Protein AF-A0A6G8G117-F1 (afdb_monomer_lite)

Secondary structure (DSSP, 8-state):
---SSSS--HHHHHHHHHHTS---PPPPSS-SSGGGSPPPPPP-EETTEETTHHHHHHHHHTSSS---TTHHHHHHHHTT--EEEESHHHHHHH--TTSB-SEEE---TTTHHHHHTTSSEEEE-------TTTSPTT----S-HHHHHHHHHHHHHHHHHHSPTTPPEEEE--S-SSSS-----EEEEBTTB-SEEEEETTT-SBT---HHHHHHHHHHHTTPPPPTT--S--EEEEE-S---HHHHHHHHHHHHHHHHHHHHHHHHHHHHHHHHHHHHHHHHHHHHHHHTT-S--HHHHHHHHHHHHHHHHHHHHHHHHHHHHTTS-GGGSTTHHHHHHHHHHHHHHHHHHHHHHSGGGGSTTHHHHHHHHHHHHHHHHHHHHTSTTTBT-TTSB-GGGTS-SSS--HHHHHHHHHHHHHHHHHHHHHHHHTT-HHHHHHHHHHHHHHHHHHHH-TTTTS-HHHHHHSS-TT-TTSS------

Sequence (485 aa):
MRSVYANTCPVDGWLGLSSGGRAAPDRQGPQANPADRPCPPSPTVVDGRISQWDQYVRATRAQKFDTRLGLLAQAVEDEGMCVRTIGPLATAGGALPDGRVGQYSAFSSPDLLVDLNTCPVTLVDVGTVRDPGDVAEGESTDGSRDEQVRTVDQRIGQVVEAGPNGADFIVASLSDAGVSERLRMVLARGPHFGPGTLYSDSTRQSGLAQSADLTATVLEGVGVTVPSAVGGSPLTGEPAPDNSERRARDRLQLLRDLDEASHDVHGLVEPFFQVFAYGQLVVYLLVLLAWKGRIGSEETRTTVLSRVRTLSVAAAAVPVSTFLANLVPWWRFPVEMVAVVATVLAFVAVIAGVALRGPWRKWPLGPMAVVSAVTVVVLAADVMTGSRLQLSSLMGLQPVVAGRFYGMGNPTFALFGTATLLLAIAVSSGLVLGGRIRAAAIAVGVIGGAALVVDGAPFWGRTPVALRRSCPPSCTSCWPSSASG

Foldseek 3Di:
DDAQALFFALLQLLQCLQFLHHFDFQADDPDPGSLLGAHDDFFDDDPQFTPCLVRRQVRRVVDPQPTQGRPLQVLQVVVVFGEEEEARSSLSNNAHSRRGHDHYDYDDLVCLLVRQPPTLHYHYPLDDAAAPVAAHPPYDDDDHNVVRVVSSVVSLVSNVVSHDAQDKDWDWDRGDNHSQFWDIDIDIDGPQDDAAFKDWPLLLDTNDFDSSLSSQQSCVSVPRDDDPSNSTHHIHGDHDPDPDPVVVVVSVVVNVLLGLLLRVLPVVLVVVVVCLVVVVVVLVVQVVCLVVVVDDDPVVSVVSVVVSVLVVLLSLLLVLQLLVLLVDSLSPDPCSVCSSVVSSSVSSCVLSVCLCVPPLVVPPLSSLLSSLVSLLCSLLVCQQQQVSSLDSGSQHDRVSVVPGNFAGDPSSLVSNVVSLVSNLVSQLVVCVVVVNNVVSVVSNCVSVVVSCCSRVPPLTNRHPVSNVVPDDPPDPDPDDDDDDD

Structure (mmCIF, N/CA/C/O backbone):
data_AF-A0A6G8G117-F1
#
_entry.id   AF-A0A6G8G117-F1
#
loop_
_atom_site.group_PDB
_atom_site.id
_atom_site.type_symbol
_atom_site.label_atom_id
_atom_site.label_alt_id
_atom_site.label_comp_id
_atom_site.label_asym_id
_atom_site.label_entity_id
_atom_site.label_seq_id
_atom_site.pdbx_PDB_ins_code
_atom_site.Cartn_x
_atom_site.Cartn_y
_atom_site.Cartn_z
_atom_site.occupancy
_atom_site.B_iso_or_equiv
_atom_site.auth_seq_id
_atom_site.auth_comp_id
_atom_site.auth_asym_id
_atom_site.auth_atom_id
_atom_site.pdbx_PDB_model_num
ATOM 1 N N . MET A 1 1 ? 5.038 1.971 -1.902 1.00 69.69 1 MET A N 1
ATOM 2 C CA . MET A 1 1 ? 5.749 0.678 -1.887 1.00 69.69 1 MET A CA 1
ATOM 3 C C . MET A 1 1 ? 6.768 0.759 -0.783 1.00 69.69 1 MET A C 1
ATOM 5 O O . MET A 1 1 ? 7.531 1.710 -0.790 1.00 69.69 1 MET A O 1
ATOM 9 N N . ARG A 1 2 ? 6.727 -0.164 0.179 1.00 78.19 2 ARG A N 1
ATOM 10 C CA . ARG A 1 2 ? 7.673 -0.186 1.295 1.00 78.19 2 ARG A CA 1
ATOM 11 C C . ARG A 1 2 ? 8.547 -1.426 1.191 1.00 78.19 2 ARG A C 1
ATOM 13 O O . ARG A 1 2 ? 8.018 -2.524 1.025 1.00 78.19 2 ARG A O 1
ATOM 20 N N . SER A 1 3 ? 9.857 -1.238 1.317 1.00 84.75 3 SER A N 1
ATOM 21 C CA . SER A 1 3 ? 10.812 -2.340 1.426 1.00 84.75 3 SER A CA 1
ATOM 22 C C . SER A 1 3 ? 11.112 -2.669 2.902 1.00 84.75 3 SER A C 1
ATOM 24 O O . SER A 1 3 ? 10.196 -2.888 3.701 1.00 84.75 3 SER A O 1
ATOM 26 N N . VAL A 1 4 ? 12.385 -2.757 3.278 1.00 88.06 4 VAL A N 1
ATOM 27 C CA . VAL A 1 4 ? 12.854 -3.200 4.598 1.00 88.06 4 VAL A CA 1
ATOM 28 C C . VAL A 1 4 ? 12.791 -2.073 5.628 1.00 88.06 4 VAL A C 1
ATOM 30 O O . VAL A 1 4 ? 12.282 -2.271 6.734 1.00 88.06 4 VAL A O 1
ATOM 33 N N . TYR A 1 5 ? 13.293 -0.895 5.264 1.00 88.94 5 TYR A N 1
ATOM 34 C CA . TYR A 1 5 ? 13.377 0.271 6.144 1.00 88.94 5 TYR A CA 1
ATOM 35 C C . TYR A 1 5 ? 12.066 1.083 6.146 1.00 88.94 5 TYR A C 1
ATOM 37 O O . TYR A 1 5 ? 11.070 0.669 5.544 1.00 88.94 5 TYR A O 1
ATOM 45 N N . ALA A 1 6 ? 12.017 2.178 6.917 1.00 85.00 6 ALA A N 1
ATOM 46 C CA . ALA A 1 6 ? 10.831 3.039 7.004 1.00 85.00 6 ALA A CA 1
ATOM 47 C C . ALA A 1 6 ? 10.558 3.755 5.671 1.00 85.00 6 ALA A C 1
ATOM 49 O O . ALA A 1 6 ? 9.447 3.664 5.156 1.00 85.00 6 ALA A O 1
ATOM 50 N N . ASN A 1 7 ? 11.604 4.332 5.078 1.00 90.56 7 ASN A N 1
ATOM 51 C CA . ASN A 1 7 ? 11.652 4.790 3.693 1.00 90.56 7 ASN A CA 1
ATOM 52 C C . ASN A 1 7 ? 12.338 3.748 2.791 1.00 90.56 7 ASN A C 1
ATOM 54 O O . ASN A 1 7 ? 13.086 2.878 3.241 1.00 90.56 7 ASN A O 1
ATOM 58 N N . THR A 1 8 ? 12.125 3.862 1.490 1.00 93.38 8 THR A N 1
ATOM 59 C CA . THR A 1 8 ? 12.573 2.939 0.449 1.00 93.38 8 THR A CA 1
ATOM 60 C C . THR A 1 8 ? 13.489 3.681 -0.510 1.00 93.38 8 THR A C 1
ATOM 62 O O . THR A 1 8 ? 13.063 4.616 -1.185 1.00 93.38 8 THR A O 1
ATOM 65 N N . CYS A 1 9 ? 14.747 3.259 -0.603 1.00 94.69 9 CYS A N 1
ATOM 66 C CA . CYS A 1 9 ? 15.670 3.802 -1.594 1.00 94.69 9 CYS A CA 1
ATOM 67 C C . CYS A 1 9 ? 15.426 3.186 -2.981 1.00 94.69 9 CYS A C 1
ATOM 69 O O . CYS A 1 9 ? 14.821 2.114 -3.072 1.00 94.69 9 CYS A O 1
ATOM 71 N N . PRO A 1 10 ? 15.915 3.816 -4.067 1.00 95.31 10 PRO A N 1
ATOM 72 C CA . PRO A 1 10 ? 15.780 3.284 -5.424 1.00 95.31 10 PRO A CA 1
ATOM 73 C C . PRO A 1 10 ? 16.188 1.813 -5.550 1.00 95.31 10 PRO A C 1
ATOM 75 O O . PRO A 1 10 ? 15.392 0.993 -6.002 1.00 95.31 10 PRO A O 1
ATOM 78 N N . VAL A 1 11 ? 17.385 1.453 -5.078 1.00 96.31 11 VAL A N 1
ATOM 79 C CA . VAL A 1 11 ? 17.892 0.071 -5.145 1.00 96.31 11 VAL A CA 1
ATOM 80 C C . VAL A 1 11 ? 17.001 -0.901 -4.362 1.00 96.31 11 VAL A C 1
ATOM 82 O O . VAL A 1 11 ? 16.713 -1.986 -4.858 1.00 96.31 11 VAL A O 1
ATOM 85 N N . ASP A 1 12 ? 16.506 -0.514 -3.183 1.00 95.44 12 ASP A N 1
ATOM 86 C CA . ASP A 1 12 ? 15.610 -1.339 -2.359 1.00 95.44 12 ASP A CA 1
ATOM 87 C C . ASP A 1 12 ? 14.336 -1.725 -3.125 1.00 95.44 12 ASP A C 1
ATOM 89 O O . ASP A 1 12 ? 13.889 -2.871 -3.074 1.00 95.44 12 ASP A O 1
ATOM 93 N N . GLY A 1 13 ? 13.749 -0.767 -3.850 1.00 95.19 13 GLY A N 1
ATOM 94 C CA . GLY A 1 13 ? 12.547 -0.988 -4.649 1.00 95.19 13 GLY A CA 1
ATOM 95 C C . GLY A 1 13 ? 12.767 -1.997 -5.777 1.00 95.19 13 GLY A C 1
ATOM 96 O O . GLY A 1 13 ? 11.971 -2.921 -5.952 1.00 95.19 13 GLY A O 1
ATOM 97 N N . TRP A 1 14 ? 13.883 -1.866 -6.499 1.00 97.44 14 TRP A N 1
ATOM 98 C CA . TRP A 1 14 ? 14.252 -2.770 -7.591 1.00 97.44 14 TRP A CA 1
ATOM 99 C C . TRP A 1 14 ? 14.652 -4.169 -7.107 1.00 97.44 14 TRP A C 1
ATOM 101 O O . TRP A 1 14 ? 14.248 -5.158 -7.715 1.00 97.44 14 TRP A O 1
ATOM 111 N N . LEU A 1 15 ? 15.358 -4.287 -5.978 1.00 96.88 15 LEU A N 1
ATOM 112 C CA . LEU A 1 15 ? 15.626 -5.588 -5.349 1.00 96.88 15 LEU A CA 1
ATOM 113 C C . LEU A 1 15 ? 14.340 -6.250 -4.838 1.00 96.88 15 LEU A C 1
ATOM 115 O O . LEU A 1 15 ? 14.198 -7.474 -4.906 1.00 96.88 15 LEU A O 1
ATOM 119 N N . GLY A 1 16 ? 13.379 -5.456 -4.358 1.00 95.25 16 GLY A N 1
ATOM 120 C CA . GLY A 1 16 ? 12.051 -5.950 -4.008 1.00 95.25 16 GLY A CA 1
ATOM 121 C C . GLY A 1 16 ? 11.314 -6.538 -5.216 1.00 95.25 16 GLY A C 1
ATOM 122 O O . GLY A 1 16 ? 10.789 -7.647 -5.133 1.00 95.25 16 GLY A O 1
ATOM 123 N N . LEU A 1 17 ? 11.354 -5.848 -6.362 1.00 96.31 17 LEU A N 1
ATOM 124 C CA . LEU A 1 17 ? 10.803 -6.349 -7.628 1.00 96.31 17 LEU A CA 1
ATOM 125 C C . LEU A 1 17 ? 11.509 -7.631 -8.104 1.00 96.31 17 LEU A C 1
ATOM 127 O O . LEU A 1 17 ? 10.844 -8.589 -8.494 1.00 96.31 17 LEU A O 1
ATOM 131 N N . SER A 1 18 ? 12.841 -7.668 -8.028 1.00 96.88 18 SER A N 1
ATOM 132 C CA . SER A 1 18 ? 13.663 -8.829 -8.401 1.00 96.88 18 SER A CA 1
ATOM 133 C C . SER A 1 18 ? 13.308 -10.086 -7.614 1.00 96.88 18 SER A C 1
ATOM 135 O O . SER A 1 18 ? 13.370 -11.202 -8.127 1.00 96.88 18 SER A O 1
ATOM 137 N N . SER A 1 19 ? 12.948 -9.908 -6.347 1.00 95.69 19 SER A N 1
ATOM 138 C CA . SER A 1 19 ? 12.760 -11.011 -5.414 1.00 95.69 19 SER A CA 1
ATOM 139 C C . SER A 1 19 ? 11.309 -11.395 -5.147 1.00 95.69 19 SER A C 1
ATOM 141 O O . SER A 1 19 ? 11.064 -12.454 -4.573 1.00 95.69 19 SER A O 1
ATOM 143 N N . GLY A 1 20 ? 10.344 -10.551 -5.525 1.00 93.50 20 GLY A N 1
ATOM 144 C CA . GLY A 1 20 ? 8.939 -10.745 -5.157 1.00 93.50 20 GLY A CA 1
ATOM 145 C C . GLY A 1 20 ? 8.680 -10.603 -3.656 1.00 93.50 20 GLY A C 1
ATOM 146 O O . GLY A 1 20 ? 7.710 -11.157 -3.140 1.00 93.50 20 GLY A O 1
ATOM 147 N N . GLY A 1 21 ? 9.546 -9.878 -2.945 1.00 92.19 21 GLY A N 1
ATOM 148 C CA . GLY A 1 21 ? 9.502 -9.718 -1.495 1.00 92.19 21 GLY A CA 1
ATOM 149 C C . GLY A 1 21 ? 10.123 -8.401 -1.038 1.00 92.19 21 GLY A C 1
ATOM 150 O O . GLY A 1 21 ? 10.349 -7.482 -1.824 1.00 92.19 21 GLY A O 1
ATOM 151 N N . ARG A 1 22 ? 10.387 -8.280 0.266 1.00 92.62 22 ARG A N 1
ATOM 152 C CA . ARG A 1 22 ? 11.139 -7.140 0.809 1.00 92.62 22 ARG A CA 1
ATOM 153 C C . ARG A 1 22 ? 12.623 -7.458 0.749 1.00 92.62 22 ARG A C 1
ATOM 155 O O . ARG A 1 22 ? 13.043 -8.479 1.293 1.00 92.62 22 ARG A O 1
ATOM 162 N N . ALA A 1 23 ? 13.384 -6.573 0.120 1.00 93.81 23 ALA A N 1
ATOM 163 C CA . ALA A 1 23 ? 14.830 -6.662 0.033 1.00 93.81 23 ALA A CA 1
ATOM 164 C C . ALA A 1 23 ? 15.441 -5.262 -0.012 1.00 93.81 23 ALA A C 1
ATOM 166 O O . ALA A 1 23 ? 14.928 -4.357 -0.670 1.00 93.81 23 ALA A O 1
ATOM 167 N N . ALA A 1 24 ? 16.551 -5.088 0.688 1.00 93.75 24 ALA A N 1
ATOM 168 C CA . ALA A 1 24 ? 17.329 -3.859 0.668 1.00 93.75 24 ALA A CA 1
ATOM 169 C C . ALA A 1 24 ? 18.810 -4.197 0.873 1.00 93.75 24 ALA A C 1
ATOM 171 O O . ALA A 1 24 ? 19.118 -5.172 1.566 1.00 93.75 24 ALA A O 1
ATOM 172 N N . PRO A 1 25 ? 19.736 -3.422 0.299 1.00 93.69 25 PRO A N 1
ATOM 173 C CA . PRO A 1 25 ? 21.133 -3.477 0.685 1.00 93.69 25 PRO A CA 1
ATOM 174 C C . PRO A 1 25 ? 21.341 -2.783 2.042 1.00 93.69 25 PRO A C 1
ATOM 176 O O . PRO A 1 25 ? 20.498 -2.012 2.504 1.00 93.69 25 PRO A O 1
ATOM 179 N N . ASP A 1 26 ? 22.501 -3.002 2.657 1.00 91.44 26 ASP A N 1
ATOM 180 C CA . ASP A 1 26 ? 22.889 -2.241 3.844 1.00 91.44 26 ASP A CA 1
ATOM 181 C C . ASP A 1 26 ? 23.171 -0.779 3.482 1.00 91.44 26 ASP A C 1
ATOM 183 O O . ASP A 1 26 ? 23.997 -0.486 2.610 1.00 91.44 26 ASP A O 1
ATOM 187 N N . ARG A 1 27 ? 22.523 0.146 4.197 1.00 91.19 27 ARG A N 1
ATOM 188 C CA . ARG A 1 27 ? 22.772 1.587 4.065 1.00 91.19 27 ARG A CA 1
ATOM 189 C C . ARG A 1 27 ? 23.921 2.022 4.966 1.00 91.19 27 ARG A C 1
ATOM 191 O O . ARG A 1 27 ? 23.867 1.845 6.190 1.00 91.19 27 ARG A O 1
ATOM 198 N N . GLN A 1 28 ? 24.954 2.600 4.360 1.00 88.81 28 GLN A N 1
ATOM 199 C CA . GLN A 1 28 ? 26.117 3.132 5.068 1.00 88.81 28 GLN A CA 1
ATOM 200 C C . GLN A 1 28 ? 25.863 4.571 5.521 1.00 88.81 28 GLN A C 1
ATOM 202 O O . GLN A 1 28 ? 25.231 5.344 4.812 1.00 88.81 28 GLN A O 1
ATOM 207 N N . GLY A 1 29 ? 26.349 4.926 6.708 1.00 86.94 29 GLY A N 1
ATOM 208 C CA . GLY A 1 29 ? 26.192 6.268 7.265 1.00 86.94 29 GLY A CA 1
ATOM 209 C C . GLY A 1 29 ? 26.316 6.278 8.790 1.00 86.94 29 GLY A C 1
ATOM 210 O O . GLY A 1 29 ? 26.150 5.229 9.422 1.00 86.94 29 GLY A O 1
ATOM 211 N N . PRO A 1 30 ? 26.630 7.438 9.391 1.00 87.25 30 PRO A N 1
ATOM 212 C CA . PRO A 1 30 ? 26.825 7.571 10.835 1.00 87.25 30 PRO A CA 1
ATOM 213 C C . PRO A 1 30 ? 25.517 7.538 11.640 1.00 87.25 30 PRO A C 1
ATOM 215 O O . PRO A 1 30 ? 25.551 7.312 12.849 1.00 87.25 30 PRO A O 1
ATOM 218 N N . GLN A 1 31 ? 24.366 7.765 11.002 1.00 89.06 31 GLN A N 1
ATOM 219 C CA . GLN A 1 31 ? 23.073 7.850 11.678 1.00 89.06 31 GLN A CA 1
ATOM 220 C C . GLN A 1 31 ? 22.691 6.501 12.300 1.00 89.06 31 GLN A C 1
ATOM 222 O O . GLN A 1 31 ? 22.886 5.440 11.702 1.00 89.06 31 GLN A O 1
ATOM 227 N N . ALA A 1 32 ? 22.118 6.522 13.506 1.00 89.06 32 ALA A N 1
ATOM 228 C CA . ALA A 1 32 ? 21.720 5.300 14.208 1.00 89.06 32 ALA A CA 1
ATOM 229 C C . ALA A 1 32 ? 20.600 4.551 13.467 1.00 89.06 32 ALA A C 1
ATOM 231 O O . ALA A 1 32 ? 20.651 3.327 13.336 1.00 89.06 32 ALA A O 1
ATOM 232 N N . ASN A 1 33 ? 19.622 5.292 12.947 1.00 89.00 33 ASN A N 1
ATOM 233 C CA . ASN A 1 33 ? 18.524 4.762 12.154 1.00 89.00 33 ASN A CA 1
ATOM 234 C C . ASN A 1 33 ? 18.938 4.658 10.671 1.00 89.00 33 ASN A C 1
ATOM 236 O O . ASN A 1 33 ? 19.285 5.673 10.068 1.00 89.00 33 ASN A O 1
ATOM 240 N N . PRO A 1 34 ? 18.885 3.463 10.050 1.00 90.00 34 PRO A N 1
ATOM 241 C CA . PRO A 1 34 ? 19.211 3.300 8.634 1.00 90.00 34 PRO A CA 1
ATOM 242 C C . PRO A 1 34 ? 18.316 4.095 7.674 1.00 90.00 34 PRO A C 1
ATOM 244 O O . PRO A 1 34 ? 18.737 4.355 6.550 1.00 90.00 34 PRO A O 1
ATOM 247 N N . ALA A 1 35 ? 17.101 4.477 8.085 1.00 89.25 35 ALA A N 1
ATOM 248 C CA . ALA A 1 35 ? 16.203 5.278 7.252 1.00 89.25 35 ALA A CA 1
ATOM 249 C C . ALA A 1 35 ? 16.745 6.694 6.975 1.00 89.25 35 ALA A C 1
ATOM 251 O O . ALA A 1 35 ? 16.507 7.238 5.897 1.00 89.25 35 ALA A O 1
ATOM 252 N N . ASP A 1 36 ? 17.544 7.218 7.909 1.00 91.00 36 ASP A N 1
ATOM 253 C CA . ASP A 1 36 ? 18.117 8.569 7.882 1.00 91.00 36 ASP A CA 1
ATOM 254 C C . ASP A 1 36 ? 19.516 8.600 7.240 1.00 91.00 36 ASP A C 1
ATOM 256 O O . ASP A 1 36 ? 20.219 9.609 7.298 1.00 91.00 36 ASP A O 1
ATOM 260 N N . ARG A 1 37 ? 19.959 7.473 6.667 1.00 93.56 37 ARG A N 1
ATOM 261 C CA . ARG A 1 37 ? 21.238 7.353 5.956 1.00 93.56 37 ARG A CA 1
ATOM 262 C C . ARG A 1 37 ? 21.038 7.563 4.452 1.00 93.56 37 ARG A C 1
ATOM 264 O O . ARG A 1 37 ? 19.990 7.154 3.943 1.00 93.56 37 ARG A O 1
ATOM 271 N N . PRO A 1 38 ? 22.044 8.099 3.735 1.00 93.31 38 PRO A N 1
ATOM 272 C CA . PRO A 1 38 ? 21.989 8.268 2.286 1.00 93.31 38 PRO A CA 1
ATOM 273 C C . PRO A 1 38 ? 21.615 6.989 1.545 1.00 93.31 38 PRO A C 1
ATOM 275 O O . PRO A 1 38 ? 22.034 5.881 1.913 1.00 93.31 38 PRO A O 1
ATOM 278 N N . CYS A 1 39 ? 20.851 7.148 0.467 1.00 93.50 39 CYS A N 1
ATOM 279 C CA . CYS A 1 39 ? 20.531 6.022 -0.388 1.00 93.50 39 CYS A CA 1
ATOM 280 C C . CYS A 1 39 ? 21.788 5.428 -1.055 1.00 93.50 39 CYS A C 1
ATOM 282 O O . CYS A 1 39 ? 22.685 6.165 -1.468 1.00 93.50 39 CYS A O 1
ATOM 284 N N . PRO A 1 40 ? 21.860 4.090 -1.197 1.00 93.31 40 PRO A N 1
ATOM 285 C CA . PRO A 1 40 ? 22.935 3.439 -1.936 1.00 93.31 40 PRO A CA 1
ATOM 286 C C . PRO A 1 40 ? 22.985 3.923 -3.392 1.00 93.31 40 PRO A C 1
ATOM 288 O O . PRO A 1 40 ? 21.929 4.179 -3.981 1.00 93.31 40 PRO A O 1
ATOM 291 N N . PRO A 1 41 ? 24.182 3.988 -4.002 1.00 91.94 41 PRO A N 1
ATOM 292 C CA . PRO A 1 41 ? 24.312 4.345 -5.407 1.00 91.94 41 PRO A CA 1
ATOM 293 C C . PRO A 1 41 ? 23.667 3.287 -6.308 1.00 91.94 41 PRO A C 1
ATOM 295 O O . PRO A 1 41 ? 23.512 2.123 -5.923 1.00 91.94 41 PRO A O 1
ATOM 298 N N . SER A 1 42 ? 23.344 3.691 -7.536 1.00 93.56 42 SER A N 1
ATOM 299 C CA . SER A 1 42 ? 22.861 2.782 -8.574 1.00 93.56 42 SER A CA 1
ATOM 300 C C . SER A 1 42 ? 23.846 1.625 -8.813 1.00 93.56 42 SER A C 1
ATOM 302 O O . SER A 1 42 ? 25.063 1.826 -8.732 1.00 93.56 42 SER A O 1
ATOM 304 N N . PRO A 1 43 ? 23.346 0.414 -9.121 1.00 95.50 43 PRO A N 1
ATOM 305 C CA . PRO A 1 43 ? 24.194 -0.747 -9.364 1.00 95.50 43 PRO A CA 1
ATOM 306 C C . PRO A 1 43 ? 25.054 -0.535 -10.614 1.00 95.50 43 PRO A C 1
ATOM 308 O O . PRO A 1 43 ? 24.644 0.127 -11.571 1.00 95.50 43 PRO A O 1
ATOM 311 N N . THR A 1 44 ? 26.245 -1.131 -10.617 1.00 95.56 44 THR A N 1
ATOM 312 C CA . THR A 1 44 ? 27.159 -1.098 -11.764 1.00 95.56 44 THR A CA 1
ATOM 313 C C . THR A 1 44 ? 27.391 -2.504 -12.291 1.00 95.56 44 THR A C 1
ATOM 315 O O . THR A 1 44 ? 27.728 -3.420 -11.536 1.00 95.56 44 THR A O 1
ATOM 318 N N . VAL A 1 45 ? 27.221 -2.669 -13.602 1.00 95.56 45 VAL A N 1
ATOM 319 C CA . VAL A 1 45 ? 27.460 -3.935 -14.298 1.00 95.56 45 VAL A CA 1
ATOM 320 C C . VAL A 1 45 ? 28.885 -3.945 -14.847 1.00 95.56 45 VAL A C 1
ATOM 322 O O . VAL A 1 45 ? 29.268 -3.045 -15.593 1.00 95.56 45 VAL A O 1
ATOM 325 N N . VAL A 1 46 ? 29.660 -4.962 -14.478 1.00 94.56 46 VAL A N 1
ATOM 326 C CA . VAL A 1 46 ? 31.019 -5.231 -14.968 1.00 94.56 46 VAL A CA 1
ATOM 327 C C . VAL A 1 46 ? 31.032 -6.664 -15.487 1.00 94.56 46 VAL A C 1
ATOM 329 O O . VAL A 1 46 ? 30.583 -7.569 -14.788 1.00 94.56 46 VAL A O 1
ATOM 332 N N . ASP A 1 47 ? 31.473 -6.862 -16.729 1.00 92.12 47 ASP A N 1
ATOM 333 C CA . ASP A 1 47 ? 31.516 -8.178 -17.388 1.00 92.12 47 ASP A CA 1
ATOM 334 C C . ASP A 1 47 ? 30.180 -8.954 -17.314 1.00 92.12 47 ASP A C 1
ATOM 336 O O . ASP A 1 47 ? 30.140 -10.161 -17.081 1.00 92.12 47 ASP A O 1
ATOM 340 N N . GLY A 1 48 ? 29.056 -8.243 -17.477 1.00 93.50 48 GLY A N 1
ATOM 341 C CA . GLY A 1 48 ? 27.708 -8.829 -17.453 1.00 93.50 48 GLY A CA 1
ATOM 342 C C . GLY A 1 48 ? 27.185 -9.210 -16.062 1.00 93.50 48 GLY A C 1
ATOM 343 O O . GLY A 1 48 ? 26.147 -9.864 -15.964 1.00 93.50 48 GLY A O 1
ATOM 344 N N . ARG A 1 49 ? 27.864 -8.807 -14.979 1.00 97.00 49 ARG A N 1
ATOM 345 C CA . ARG A 1 49 ? 27.445 -9.050 -13.589 1.00 97.00 49 ARG A CA 1
ATOM 346 C C . ARG A 1 49 ? 27.388 -7.757 -12.780 1.00 97.00 49 ARG A C 1
ATOM 348 O O . ARG A 1 49 ? 28.242 -6.888 -12.923 1.00 97.00 49 ARG A O 1
ATOM 355 N N . ILE A 1 50 ? 26.410 -7.639 -11.883 1.00 97.50 50 ILE A N 1
ATOM 356 C CA . ILE A 1 50 ? 26.348 -6.519 -10.934 1.00 97.50 50 ILE A CA 1
ATOM 357 C C . ILE A 1 50 ? 27.481 -6.658 -9.909 1.00 97.50 50 ILE A C 1
ATOM 359 O O . ILE A 1 50 ? 27.534 -7.628 -9.151 1.00 97.50 50 ILE A O 1
ATOM 363 N N . SER A 1 51 ? 28.374 -5.670 -9.851 1.00 96.75 51 SER A N 1
ATOM 364 C CA . SER A 1 51 ? 29.563 -5.720 -8.989 1.00 96.75 51 SER A CA 1
ATOM 365 C C . SER A 1 51 ? 29.218 -5.751 -7.493 1.00 96.75 51 SER A C 1
ATOM 367 O O . SER A 1 51 ? 29.892 -6.410 -6.703 1.00 96.75 51 SER A O 1
ATOM 369 N N . GLN A 1 52 ? 28.120 -5.101 -7.103 1.00 96.06 52 GLN A N 1
ATOM 370 C CA . GLN A 1 52 ? 27.623 -5.044 -5.728 1.00 96.06 52 GLN A CA 1
ATOM 371 C C . GLN A 1 52 ? 26.734 -6.244 -5.341 1.00 96.06 52 GLN A C 1
ATOM 373 O O . GLN A 1 52 ? 26.265 -6.310 -4.204 1.00 96.06 52 GLN A O 1
ATOM 378 N N . TRP A 1 53 ? 26.480 -7.203 -6.243 1.00 96.69 53 TRP A N 1
ATOM 379 C CA . TRP A 1 53 ? 25.445 -8.226 -6.032 1.00 96.69 53 TRP A CA 1
ATOM 380 C C . TRP A 1 53 ? 25.660 -9.066 -4.771 1.00 96.69 53 TRP A C 1
ATOM 382 O O . TRP A 1 53 ? 24.737 -9.270 -3.986 1.00 96.69 53 TRP A O 1
ATOM 392 N N . ASP A 1 54 ? 26.898 -9.489 -4.513 1.00 96.19 54 ASP A N 1
ATOM 393 C CA . ASP A 1 54 ? 27.213 -10.306 -3.338 1.00 96.19 54 ASP A CA 1
ATOM 394 C C . ASP A 1 54 ? 26.949 -9.546 -2.027 1.00 96.19 54 ASP A C 1
ATOM 396 O O . ASP A 1 54 ? 26.570 -10.148 -1.019 1.00 96.19 54 ASP A O 1
ATOM 400 N N . GLN A 1 55 ? 27.114 -8.217 -2.025 1.00 95.50 55 GLN A N 1
ATOM 401 C CA . GLN A 1 55 ? 26.733 -7.374 -0.892 1.00 95.50 55 GLN A CA 1
ATOM 402 C C . GLN A 1 55 ? 25.212 -7.359 -0.717 1.00 95.50 55 GLN A C 1
ATOM 404 O O . GLN A 1 55 ? 24.738 -7.517 0.407 1.00 95.50 55 GLN A O 1
ATOM 409 N N . TYR A 1 56 ? 24.453 -7.218 -1.806 1.00 96.19 56 TYR A N 1
ATOM 410 C CA . TYR A 1 56 ? 22.989 -7.215 -1.768 1.00 96.19 56 TYR A CA 1
ATOM 411 C C . TYR A 1 56 ? 22.434 -8.548 -1.257 1.00 96.19 56 TYR A C 1
ATOM 413 O O . TYR A 1 56 ? 21.551 -8.563 -0.397 1.00 96.19 56 TYR A O 1
ATOM 421 N N . VAL A 1 57 ? 22.999 -9.671 -1.712 1.00 95.81 57 VAL A N 1
ATOM 422 C CA . VAL A 1 57 ? 22.623 -11.017 -1.254 1.00 95.81 57 VAL A CA 1
ATOM 423 C C . VAL A 1 57 ? 22.927 -11.195 0.233 1.00 95.81 57 VAL A C 1
ATOM 425 O O . VAL A 1 57 ? 22.074 -11.689 0.971 1.00 95.81 57 VAL A O 1
ATOM 428 N N . ARG A 1 58 ? 24.115 -10.785 0.705 1.00 94.75 58 ARG A N 1
ATOM 429 C CA . ARG A 1 58 ? 24.464 -10.864 2.135 1.00 94.75 58 ARG A CA 1
ATOM 430 C C . ARG A 1 58 ? 23.528 -10.021 3.001 1.00 94.75 58 ARG A C 1
ATOM 432 O O . ARG A 1 58 ? 23.025 -10.537 3.995 1.00 94.75 58 ARG A O 1
ATOM 439 N N . ALA A 1 59 ? 23.265 -8.776 2.603 1.00 93.25 59 ALA A N 1
ATOM 440 C CA . ALA A 1 59 ? 22.366 -7.877 3.325 1.00 93.25 59 ALA A CA 1
ATOM 441 C C . ALA A 1 59 ? 20.933 -8.432 3.377 1.00 93.25 59 ALA A C 1
ATOM 443 O O . ALA A 1 59 ? 20.321 -8.470 4.441 1.00 93.25 59 ALA A O 1
ATOM 444 N N . THR A 1 60 ? 20.428 -8.956 2.256 1.00 92.62 60 THR A N 1
ATOM 445 C CA . THR A 1 60 ? 19.086 -9.558 2.185 1.00 92.62 60 THR A CA 1
ATOM 446 C C . THR A 1 60 ? 18.981 -10.798 3.076 1.00 92.62 60 THR A C 1
ATOM 448 O O . THR A 1 60 ? 18.028 -10.928 3.834 1.00 92.62 60 THR A O 1
ATOM 451 N N . ARG A 1 61 ? 19.992 -11.680 3.081 1.00 90.62 61 ARG A N 1
ATOM 452 C CA . ARG A 1 61 ? 20.013 -12.872 3.955 1.00 90.62 61 ARG A CA 1
ATOM 453 C C . ARG A 1 61 ? 20.110 -12.548 5.446 1.00 90.62 61 ARG A C 1
ATOM 455 O O . ARG A 1 61 ? 19.716 -13.370 6.265 1.00 90.62 61 ARG A O 1
ATOM 462 N N . ALA A 1 62 ? 20.658 -11.388 5.805 1.00 89.62 62 ALA A N 1
ATOM 463 C CA . ALA A 1 62 ? 20.706 -10.928 7.191 1.00 89.62 62 ALA A CA 1
ATOM 464 C C . ALA A 1 62 ? 19.348 -10.392 7.685 1.00 89.62 62 ALA A C 1
ATOM 466 O O . ALA A 1 62 ? 19.159 -10.185 8.886 1.00 89.62 62 ALA A O 1
ATOM 467 N N . GLN A 1 63 ? 18.396 -10.158 6.778 1.00 87.88 63 GLN A N 1
ATOM 468 C CA . GLN A 1 63 ? 17.059 -9.684 7.115 1.00 87.88 63 GLN A CA 1
ATOM 469 C C . GLN A 1 63 ? 16.149 -10.844 7.530 1.00 87.88 63 GLN A C 1
ATOM 471 O O . GLN A 1 63 ? 16.411 -12.014 7.278 1.00 87.88 63 GLN A O 1
ATOM 476 N N . LYS A 1 64 ? 15.033 -10.508 8.182 1.00 85.06 64 LYS A N 1
ATOM 477 C CA . LYS A 1 64 ? 14.044 -11.491 8.661 1.00 85.06 64 LYS A CA 1
ATOM 478 C C . LYS A 1 64 ? 13.085 -11.981 7.570 1.00 85.06 64 LYS A C 1
ATOM 480 O O . LYS A 1 64 ? 12.178 -12.754 7.866 1.00 85.06 64 LYS A O 1
ATOM 485 N N . PHE A 1 65 ? 13.237 -11.480 6.350 1.00 80.56 65 PHE A N 1
ATOM 486 C CA . PHE A 1 65 ? 12.398 -11.827 5.214 1.00 80.56 65 PHE A CA 1
ATOM 487 C C . PHE A 1 65 ? 13.109 -12.952 4.449 1.00 80.56 65 PHE A C 1
ATOM 489 O O . PHE A 1 65 ? 14.262 -12.774 4.066 1.00 80.56 65 PHE A O 1
ATOM 496 N N . ASP A 1 66 ? 12.464 -14.111 4.270 1.00 82.50 66 ASP A N 1
ATOM 497 C CA . ASP A 1 66 ? 13.005 -15.261 3.514 1.00 82.50 66 ASP A CA 1
ATOM 498 C C . ASP A 1 66 ? 12.962 -14.984 1.998 1.00 82.50 66 ASP A C 1
ATOM 500 O O . ASP A 1 66 ? 12.293 -15.653 1.213 1.00 82.50 66 ASP A O 1
ATOM 504 N N . THR A 1 67 ? 13.619 -13.896 1.604 1.00 89.81 67 THR A N 1
ATOM 505 C CA . THR A 1 67 ? 13.552 -13.296 0.277 1.00 89.81 67 THR A CA 1
ATOM 506 C C . THR A 1 67 ? 14.741 -13.756 -0.567 1.00 89.81 67 THR A C 1
ATOM 508 O O . THR A 1 67 ? 15.888 -13.747 -0.112 1.00 89.81 67 THR A O 1
ATOM 511 N N . ARG A 1 68 ? 14.493 -14.120 -1.833 1.00 92.75 68 ARG A N 1
ATOM 512 C CA . ARG A 1 68 ? 15.532 -14.574 -2.773 1.00 92.75 68 ARG A CA 1
ATOM 513 C C . ARG A 1 68 ? 15.690 -13.586 -3.920 1.00 92.75 68 ARG A C 1
ATOM 515 O O . ARG A 1 68 ? 14.776 -13.422 -4.719 1.00 92.75 68 ARG A O 1
ATOM 522 N N . LEU A 1 69 ? 16.847 -12.932 -3.998 1.00 96.62 69 LEU A N 1
ATOM 523 C CA . LEU A 1 69 ? 17.167 -12.032 -5.108 1.00 96.62 69 LEU A CA 1
ATOM 524 C C . LEU A 1 69 ? 17.284 -12.806 -6.429 1.00 96.62 69 LEU A C 1
ATOM 526 O O . LEU A 1 69 ? 17.769 -13.938 -6.443 1.00 96.62 69 LEU A O 1
ATOM 530 N N . GLY A 1 70 ? 16.847 -12.179 -7.520 1.00 96.81 70 GLY A N 1
ATOM 531 C CA . GLY A 1 70 ? 16.862 -12.740 -8.869 1.00 96.81 70 GLY A CA 1
ATOM 532 C C . GLY A 1 70 ? 15.776 -13.768 -9.173 1.00 96.81 70 GLY A C 1
ATOM 533 O O . GLY A 1 70 ? 15.837 -14.427 -10.208 1.00 96.81 70 GLY A O 1
ATOM 534 N N . LEU A 1 71 ? 14.772 -13.899 -8.299 1.00 97.12 71 LEU A N 1
ATOM 535 C CA . LEU A 1 71 ? 13.645 -14.812 -8.492 1.00 97.12 71 LEU A CA 1
ATOM 536 C C . LEU A 1 71 ? 12.869 -14.499 -9.774 1.00 97.12 71 LEU A C 1
ATOM 538 O O . LEU A 1 71 ? 12.542 -15.424 -10.511 1.00 97.12 71 LEU A O 1
ATOM 542 N N . LEU A 1 72 ? 12.588 -13.220 -10.045 1.00 97.38 72 LEU A N 1
ATOM 543 C CA . LEU A 1 72 ? 11.837 -12.796 -11.228 1.00 97.38 72 LEU A CA 1
ATOM 544 C C . LEU A 1 72 ? 12.525 -13.257 -12.517 1.00 97.38 72 LEU A C 1
ATOM 546 O O . LEU A 1 72 ? 11.899 -13.905 -13.349 1.00 97.38 72 LEU A O 1
ATOM 550 N N . ALA A 1 73 ? 13.811 -12.931 -12.666 1.00 97.56 73 ALA A N 1
ATOM 551 C CA . ALA A 1 73 ? 14.578 -13.279 -13.855 1.00 97.56 73 ALA A CA 1
ATOM 552 C C . ALA A 1 73 ? 14.738 -14.795 -13.999 1.00 97.56 73 ALA A C 1
ATOM 554 O O . ALA A 1 73 ? 14.517 -15.322 -15.084 1.00 97.56 73 ALA A O 1
ATOM 555 N N . GLN A 1 74 ? 15.033 -15.499 -12.899 1.00 97.62 74 GLN A N 1
ATOM 556 C CA . GLN A 1 74 ? 15.166 -16.955 -12.912 1.00 97.62 74 GLN A CA 1
ATOM 557 C C . GLN A 1 74 ? 13.875 -17.642 -13.360 1.00 97.62 74 GLN A C 1
ATOM 559 O O . GLN A 1 74 ? 13.922 -18.508 -14.220 1.00 97.62 74 GLN A O 1
ATOM 564 N N . ALA A 1 75 ? 12.724 -17.234 -12.819 1.00 97.44 75 ALA A N 1
ATOM 565 C CA . ALA A 1 75 ? 11.443 -17.846 -13.162 1.00 97.44 75 ALA A CA 1
ATOM 566 C C . ALA A 1 75 ? 11.070 -17.644 -14.642 1.00 97.44 75 ALA A C 1
ATOM 568 O O . ALA A 1 75 ? 10.451 -18.516 -15.240 1.00 97.44 75 ALA A O 1
ATOM 569 N N . VAL A 1 76 ? 11.461 -16.515 -15.243 1.00 97.62 76 VAL A N 1
ATOM 570 C CA . VAL A 1 76 ? 11.279 -16.267 -16.682 1.00 97.62 76 VAL A CA 1
ATOM 571 C C . VAL A 1 76 ? 12.257 -17.105 -17.517 1.00 97.62 76 VAL A C 1
ATOM 573 O O . VAL A 1 76 ? 11.853 -17.686 -18.524 1.00 97.62 76 VAL A O 1
ATOM 576 N N . GLU A 1 77 ? 13.525 -17.204 -17.107 1.00 96.62 77 GLU A N 1
ATOM 577 C CA . GLU A 1 77 ? 14.534 -18.008 -17.816 1.00 96.62 77 GLU A CA 1
ATOM 578 C C . GLU A 1 77 ? 14.275 -19.517 -17.735 1.00 96.62 77 GLU A C 1
ATOM 580 O O . GLU A 1 77 ? 14.542 -20.230 -18.703 1.00 96.62 77 GLU A O 1
ATOM 585 N N . ASP A 1 78 ? 13.711 -20.005 -16.628 1.00 97.00 78 ASP A N 1
ATOM 586 C CA . ASP A 1 78 ? 13.333 -21.414 -16.455 1.00 97.00 78 ASP A CA 1
ATOM 587 C C . ASP A 1 78 ? 12.278 -21.858 -17.488 1.00 97.00 78 ASP A C 1
ATOM 589 O O . ASP A 1 78 ? 12.257 -23.022 -17.890 1.00 97.00 78 ASP A O 1
ATOM 593 N N . GLU A 1 79 ? 11.459 -20.923 -17.982 1.00 97.25 79 GLU A N 1
ATOM 594 C CA . GLU A 1 79 ? 10.483 -21.130 -19.065 1.00 97.25 79 GLU A CA 1
ATOM 595 C C . GLU A 1 79 ? 11.078 -20.865 -20.467 1.00 97.25 79 GLU A C 1
ATOM 597 O O . GLU A 1 79 ? 10.364 -20.805 -21.469 1.00 97.25 79 GLU A O 1
ATOM 602 N N . GLY A 1 80 ? 12.401 -20.692 -20.570 1.00 96.31 80 GLY A N 1
ATOM 603 C CA . GLY A 1 80 ? 13.112 -20.456 -21.831 1.00 96.31 80 GLY A CA 1
ATOM 604 C C . GLY A 1 80 ? 12.919 -19.054 -22.418 1.00 96.31 80 GLY A C 1
ATOM 605 O O . GLY A 1 80 ? 13.226 -18.832 -23.592 1.00 96.31 80 GLY A O 1
ATOM 606 N N . MET A 1 81 ? 12.406 -18.110 -21.627 1.00 97.19 81 MET A N 1
ATOM 607 C CA . MET A 1 81 ? 12.217 -16.710 -22.010 1.00 97.19 81 MET A CA 1
ATOM 608 C C . MET A 1 81 ? 13.365 -15.830 -21.497 1.00 97.19 81 MET A C 1
ATOM 610 O O . MET A 1 81 ? 14.225 -16.275 -20.746 1.00 97.19 81 MET A O 1
ATOM 614 N N . CYS A 1 82 ? 13.401 -14.559 -21.908 1.00 96.50 82 CYS A N 1
ATOM 615 C CA . CYS A 1 82 ? 14.418 -13.605 -21.462 1.00 96.50 82 CYS A CA 1
ATOM 616 C C . CYS A 1 82 ? 13.812 -12.372 -20.790 1.00 96.50 82 CYS A C 1
ATOM 618 O O . CYS A 1 82 ? 12.654 -12.017 -21.026 1.00 96.50 82 CYS A O 1
ATOM 620 N N . VAL A 1 83 ? 14.633 -11.700 -19.981 1.00 97.88 83 VAL A N 1
ATOM 621 C CA . VAL A 1 83 ? 14.338 -10.395 -19.382 1.00 97.88 83 VAL A CA 1
ATOM 622 C C . VAL A 1 83 ? 15.322 -9.363 -19.931 1.00 97.88 83 VAL A C 1
ATOM 624 O O . VAL A 1 83 ? 16.538 -9.544 -19.832 1.00 97.88 83 VAL A O 1
ATOM 627 N N . ARG A 1 84 ? 14.805 -8.264 -20.491 1.00 97.62 84 ARG A N 1
ATOM 628 C CA . ARG A 1 84 ? 15.601 -7.088 -20.875 1.00 97.62 84 ARG A CA 1
ATOM 629 C C . ARG A 1 84 ? 15.561 -6.047 -19.761 1.00 97.62 84 ARG A C 1
ATOM 631 O O . ARG A 1 84 ? 14.505 -5.781 -19.196 1.00 97.62 84 ARG A O 1
ATOM 638 N N . THR A 1 85 ? 16.695 -5.422 -19.464 1.00 97.88 85 THR A N 1
ATOM 639 C CA . THR A 1 85 ? 16.798 -4.323 -18.494 1.00 97.88 85 THR A CA 1
ATOM 640 C C . THR A 1 85 ? 17.370 -3.072 -19.153 1.00 97.88 85 THR A C 1
ATOM 642 O O . THR A 1 85 ? 18.487 -3.106 -19.670 1.00 97.88 85 THR A O 1
ATOM 645 N N . ILE A 1 86 ? 16.641 -1.961 -19.101 1.00 97.88 86 ILE A N 1
ATOM 646 C CA . ILE A 1 86 ? 17.055 -0.671 -19.660 1.00 97.88 86 ILE A CA 1
ATOM 647 C C . ILE A 1 86 ? 17.320 0.295 -18.507 1.00 97.88 86 ILE A C 1
ATOM 649 O O . ILE A 1 86 ? 16.413 0.622 -17.745 1.00 97.88 86 ILE A O 1
ATOM 653 N N . GLY A 1 87 ? 18.557 0.773 -18.398 1.00 96.38 87 GLY A N 1
ATOM 654 C CA . GLY A 1 87 ? 19.012 1.667 -17.335 1.00 96.38 87 GLY A CA 1
ATOM 655 C C . GLY A 1 87 ? 19.560 0.932 -16.103 1.00 96.38 87 GLY A C 1
ATOM 656 O O . GLY A 1 87 ? 19.322 -0.264 -15.913 1.00 96.38 87 GLY A O 1
ATOM 657 N N . PRO A 1 88 ? 20.353 1.628 -15.271 1.00 95.06 88 PRO A N 1
ATOM 658 C CA . PRO A 1 88 ? 21.161 0.991 -14.242 1.00 95.06 88 PRO A CA 1
ATOM 659 C C . PRO A 1 88 ? 20.305 0.320 -13.171 1.00 95.06 88 PRO A C 1
ATOM 661 O O . PRO A 1 88 ? 20.539 -0.844 -12.866 1.00 95.06 88 PRO A O 1
ATOM 664 N N . LEU A 1 89 ? 19.276 0.976 -12.627 1.00 96.94 89 LEU A N 1
ATOM 665 C CA . LEU A 1 89 ? 18.505 0.376 -11.536 1.00 96.94 89 LEU A CA 1
ATOM 666 C C . LEU A 1 89 ? 17.664 -0.825 -11.994 1.00 96.94 89 LEU A C 1
ATOM 668 O O . LEU A 1 89 ? 17.496 -1.777 -11.230 1.00 96.94 89 LEU A O 1
ATOM 672 N N . ALA A 1 90 ? 17.221 -0.838 -13.256 1.00 97.62 90 ALA A N 1
ATOM 673 C CA . ALA A 1 90 ? 16.498 -1.967 -13.838 1.00 97.62 90 ALA A CA 1
ATOM 674 C C . ALA A 1 90 ? 17.324 -3.261 -13.826 1.00 97.62 90 ALA A C 1
ATOM 676 O O . ALA A 1 90 ? 16.757 -4.346 -13.690 1.00 97.62 90 ALA A O 1
ATOM 677 N N . THR A 1 91 ? 18.658 -3.158 -13.893 1.00 97.56 91 THR A N 1
ATOM 678 C CA . THR A 1 91 ? 19.546 -4.326 -13.790 1.00 97.56 91 THR A CA 1
ATOM 679 C C . THR A 1 91 ? 19.394 -5.041 -12.449 1.00 97.56 91 THR A C 1
ATOM 681 O O . THR A 1 91 ? 19.354 -6.265 -12.427 1.00 97.56 91 THR A O 1
ATOM 684 N N . ALA A 1 92 ? 19.208 -4.314 -11.339 1.00 97.31 92 ALA A N 1
ATOM 685 C CA . ALA A 1 92 ? 18.961 -4.930 -10.033 1.00 97.31 92 ALA A CA 1
ATOM 686 C C . ALA A 1 92 ? 17.619 -5.677 -9.987 1.00 97.31 92 ALA A C 1
ATOM 688 O O . ALA A 1 92 ? 17.512 -6.677 -9.285 1.00 97.31 92 ALA A O 1
ATOM 689 N N . GLY A 1 93 ? 16.622 -5.218 -10.753 1.00 96.44 93 GLY A N 1
ATOM 690 C CA . GLY A 1 93 ? 15.339 -5.898 -10.934 1.00 96.44 93 GLY A CA 1
ATOM 691 C C . GLY A 1 93 ? 15.442 -7.191 -11.745 1.00 96.44 93 GLY A C 1
ATOM 692 O O . GLY A 1 93 ? 14.841 -8.197 -11.375 1.00 96.44 93 GLY A O 1
ATOM 693 N N . GLY A 1 94 ? 16.205 -7.163 -12.841 1.00 97.00 94 GLY A N 1
ATOM 694 C CA . GLY A 1 94 ? 16.294 -8.256 -13.818 1.00 97.00 94 GLY A CA 1
ATOM 6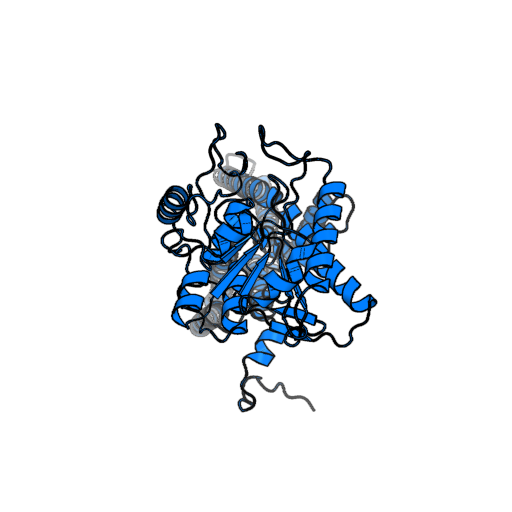95 C C . GLY A 1 94 ? 17.542 -9.136 -13.722 1.00 97.00 94 GLY A C 1
ATOM 696 O O . GLY A 1 94 ? 17.781 -9.930 -14.626 1.00 97.00 94 GLY A O 1
ATOM 697 N N . ALA A 1 95 ? 18.357 -8.996 -12.677 1.00 98.00 95 ALA A N 1
ATOM 698 C CA . ALA A 1 95 ? 19.509 -9.864 -12.455 1.00 98.00 95 ALA A CA 1
ATOM 699 C C . ALA A 1 95 ? 19.086 -11.273 -12.022 1.00 98.00 95 ALA A C 1
ATOM 701 O O . ALA A 1 95 ? 18.109 -11.442 -11.294 1.00 98.00 95 ALA A O 1
ATOM 702 N N . LEU A 1 96 ? 19.866 -12.274 -12.420 1.00 98.06 96 LEU A N 1
ATOM 703 C CA . LEU A 1 96 ? 19.753 -13.655 -11.957 1.00 98.06 96 LEU A CA 1
ATOM 704 C C . LEU A 1 96 ? 20.236 -13.815 -10.506 1.00 98.06 96 LEU A C 1
ATOM 706 O O . LEU A 1 96 ? 20.916 -12.932 -9.977 1.00 98.06 96 LEU A O 1
ATOM 710 N N . PRO A 1 97 ? 19.958 -14.954 -9.842 1.00 97.12 97 PRO A N 1
ATOM 711 C CA . PRO A 1 97 ? 20.388 -15.190 -8.461 1.00 97.12 97 PRO A CA 1
ATOM 712 C C . PRO A 1 97 ? 21.906 -15.084 -8.244 1.00 97.12 97 PRO A C 1
ATOM 714 O O . PRO A 1 97 ? 22.356 -14.735 -7.150 1.00 97.12 97 PRO A O 1
ATOM 717 N N . ASP A 1 98 ? 22.704 -15.346 -9.281 1.00 96.38 98 ASP A N 1
ATOM 718 C CA . ASP A 1 98 ? 24.164 -15.199 -9.278 1.00 96.38 98 ASP A CA 1
ATOM 719 C C . ASP A 1 98 ? 24.651 -13.779 -9.637 1.00 96.38 98 ASP A C 1
ATOM 721 O O . ASP A 1 98 ? 25.856 -13.525 -9.628 1.00 96.38 98 ASP A O 1
ATOM 725 N N . GLY A 1 99 ? 23.736 -12.851 -9.921 1.00 96.69 99 GLY A N 1
ATOM 726 C CA . GLY A 1 99 ? 24.009 -11.449 -10.230 1.00 96.69 99 GLY A CA 1
ATOM 727 C C . GLY A 1 99 ? 24.307 -11.164 -11.695 1.00 96.69 99 GLY A C 1
ATOM 728 O O . GLY A 1 99 ? 24.617 -10.014 -12.020 1.00 96.69 99 GLY A O 1
ATOM 729 N N . ARG A 1 100 ? 24.254 -12.176 -12.573 1.00 97.62 100 ARG A N 1
ATOM 730 C CA . ARG A 1 100 ? 24.368 -11.968 -14.020 1.00 97.62 100 ARG A CA 1
ATOM 731 C C . ARG A 1 100 ? 23.132 -11.257 -14.556 1.00 97.62 100 ARG A C 1
ATOM 733 O O . ARG A 1 100 ? 22.018 -11.499 -14.102 1.00 97.62 100 ARG A O 1
ATOM 740 N N . VAL A 1 101 ? 23.338 -10.401 -15.547 1.00 95.81 101 VAL A N 1
ATOM 741 C CA . VAL A 1 101 ? 22.272 -9.683 -16.246 1.00 95.81 101 VAL A CA 1
ATOM 742 C C . VAL A 1 101 ? 22.374 -10.049 -17.718 1.00 95.81 101 VAL A C 1
ATOM 744 O O . VAL A 1 101 ? 23.382 -9.749 -18.354 1.00 95.81 101 VAL A O 1
ATOM 747 N N . GLY A 1 102 ? 21.358 -10.736 -18.244 1.00 89.12 102 GLY A N 1
ATOM 748 C CA . GLY A 1 102 ? 21.390 -11.282 -19.602 1.00 89.12 102 GLY A CA 1
ATOM 749 C C . GLY A 1 102 ? 21.426 -10.194 -20.674 1.00 89.12 102 GLY A C 1
ATOM 750 O O . GLY A 1 102 ? 22.423 -10.028 -21.371 1.00 89.12 102 GLY A O 1
ATOM 751 N N . GLN A 1 103 ? 20.333 -9.438 -20.802 1.00 93.56 103 GLN A N 1
ATOM 752 C CA . GLN A 1 103 ? 20.179 -8.403 -21.823 1.00 93.56 103 GLN A CA 1
ATOM 753 C C . GLN A 1 103 ? 20.050 -7.023 -21.166 1.00 93.56 103 GLN A C 1
ATOM 755 O O . GLN A 1 103 ? 18.944 -6.618 -20.808 1.00 93.56 103 GLN A O 1
ATOM 760 N N . TYR A 1 104 ? 21.133 -6.236 -21.102 1.00 95.25 104 TYR A N 1
ATOM 761 C CA . TYR A 1 104 ? 21.091 -4.862 -20.569 1.00 95.25 104 TYR A CA 1
ATOM 762 C C . TYR A 1 104 ? 21.500 -3.770 -21.575 1.00 95.25 104 TYR A C 1
ATOM 764 O O . TYR A 1 104 ? 22.231 -4.038 -22.527 1.00 95.25 104 TYR A O 1
ATOM 772 N N . SER A 1 105 ? 20.990 -2.552 -21.396 1.00 96.19 105 SER A N 1
ATOM 773 C CA . SER A 1 105 ? 21.404 -1.334 -22.114 1.00 96.19 105 SER A CA 1
ATOM 774 C C . SER A 1 105 ? 21.243 -0.107 -21.218 1.00 96.19 105 SER A C 1
ATOM 776 O O . SER A 1 105 ? 20.526 -0.132 -20.216 1.00 96.19 105 SER A O 1
ATOM 778 N N . ALA A 1 106 ? 21.928 0.986 -21.558 1.00 95.25 106 ALA A N 1
ATOM 779 C CA . ALA A 1 106 ? 21.596 2.292 -21.000 1.00 95.25 106 ALA A CA 1
ATOM 780 C C . ALA A 1 106 ? 20.297 2.814 -21.635 1.00 95.25 106 ALA A C 1
ATOM 782 O O . ALA A 1 106 ? 19.963 2.450 -22.760 1.00 95.25 106 ALA A O 1
ATOM 783 N N . PHE A 1 107 ? 19.581 3.694 -20.935 1.00 96.06 107 PHE A N 1
ATOM 784 C CA . PHE A 1 107 ? 18.400 4.336 -21.507 1.00 96.06 107 PHE A CA 1
ATOM 785 C C . PHE A 1 107 ? 18.798 5.207 -22.708 1.00 96.06 107 PHE A C 1
ATOM 787 O O . PHE A 1 107 ? 19.552 6.169 -22.557 1.00 96.06 107 PHE A O 1
ATOM 794 N N . SER A 1 108 ? 18.262 4.884 -23.884 1.00 95.81 108 SER A N 1
ATOM 795 C CA . SER A 1 108 ? 18.542 5.573 -25.143 1.00 95.81 108 SER A CA 1
ATOM 796 C C . SER A 1 108 ? 17.264 5.646 -25.971 1.00 95.81 108 SER A C 1
ATOM 798 O O . SER A 1 108 ? 16.773 4.628 -26.450 1.00 95.81 108 SER A O 1
ATOM 800 N N . SER A 1 109 ? 16.706 6.851 -26.132 1.00 93.12 109 SER A N 1
ATOM 801 C CA . SER A 1 109 ? 15.437 7.043 -26.852 1.00 93.12 109 SER A CA 1
ATOM 802 C C . SER A 1 109 ? 15.429 6.462 -28.281 1.00 93.12 109 SER A C 1
ATOM 804 O O . SER A 1 109 ? 14.406 5.879 -28.638 1.00 93.12 109 SER A O 1
ATOM 806 N N . PRO A 1 110 ? 16.513 6.557 -29.080 1.00 94.31 110 PRO A N 1
ATOM 807 C CA . PRO A 1 110 ? 16.580 5.923 -30.400 1.00 94.31 110 PRO A CA 1
ATOM 808 C C . PRO A 1 110 ? 16.504 4.389 -30.388 1.00 94.31 110 PRO A C 1
ATOM 810 O O . PRO A 1 110 ? 15.978 3.805 -31.333 1.00 94.31 110 PRO A O 1
ATOM 813 N N . ASP A 1 111 ? 17.004 3.741 -29.333 1.00 94.88 111 ASP A N 1
ATOM 814 C CA . ASP A 1 111 ? 17.139 2.278 -29.269 1.00 94.88 111 ASP A CA 1
ATOM 815 C C . ASP A 1 111 ? 15.924 1.598 -28.615 1.00 94.88 111 ASP A C 1
ATOM 817 O O . ASP A 1 111 ? 15.760 0.381 -28.726 1.00 94.88 111 ASP A O 1
ATOM 821 N N . LEU A 1 112 ? 15.029 2.376 -27.983 1.00 95.19 112 LEU A N 1
ATOM 822 C CA . LEU A 1 112 ? 13.870 1.871 -27.234 1.00 95.19 112 LEU A CA 1
ATOM 823 C C . LEU A 1 112 ? 12.997 0.915 -28.048 1.00 95.19 112 LEU A C 1
ATOM 825 O O . LEU A 1 112 ? 12.559 -0.100 -27.519 1.00 95.19 112 LEU A O 1
ATOM 829 N N . LEU A 1 113 ? 12.754 1.206 -29.328 1.00 94.25 113 LEU A N 1
ATOM 830 C CA . LEU A 1 113 ? 11.920 0.343 -30.167 1.00 94.25 113 LEU A CA 1
ATOM 831 C C . LEU A 1 113 ? 12.526 -1.063 -30.295 1.00 94.25 113 LEU A C 1
ATOM 833 O O . LEU A 1 113 ? 11.808 -2.054 -30.205 1.00 94.25 113 LEU A O 1
ATOM 837 N N . VAL A 1 114 ? 13.841 -1.170 -30.480 1.00 94.50 114 VAL A N 1
ATOM 838 C CA . VAL A 1 114 ? 14.522 -2.470 -30.574 1.00 94.50 114 VAL A CA 1
ATOM 839 C C . VAL A 1 114 ? 14.563 -3.133 -29.199 1.00 94.50 114 VAL A C 1
ATOM 841 O O . VAL A 1 114 ? 14.189 -4.298 -29.055 1.00 94.50 114 VAL A O 1
ATOM 844 N N . ASP A 1 115 ? 14.945 -2.376 -28.172 1.00 95.19 115 ASP A N 1
ATOM 845 C CA . ASP A 1 115 ? 15.095 -2.890 -26.814 1.00 95.19 115 ASP A CA 1
ATOM 846 C C . ASP A 1 115 ? 13.787 -3.459 -26.246 1.00 95.19 115 ASP A C 1
ATOM 848 O O . ASP A 1 115 ? 13.798 -4.553 -25.682 1.00 95.19 115 ASP A O 1
ATOM 852 N N . LEU A 1 116 ? 12.659 -2.771 -26.452 1.00 95.56 116 LEU A N 1
ATOM 853 C CA . LEU A 1 116 ? 11.338 -3.181 -25.958 1.00 95.56 116 LEU A CA 1
ATOM 854 C C . LEU A 1 116 ? 10.758 -4.395 -26.703 1.00 95.56 116 LEU A C 1
ATOM 856 O O . LEU A 1 116 ? 9.865 -5.053 -26.179 1.00 95.56 116 LEU A O 1
ATOM 860 N N . ASN A 1 117 ? 11.250 -4.704 -27.908 1.00 93.38 117 ASN A N 1
ATOM 861 C CA . ASN A 1 117 ? 10.795 -5.840 -28.720 1.00 93.38 117 ASN A CA 1
ATOM 862 C C . ASN A 1 117 ? 11.718 -7.072 -28.620 1.00 93.38 117 ASN A C 1
ATOM 864 O O . ASN A 1 117 ? 11.468 -8.080 -29.278 1.00 93.38 117 ASN A O 1
ATOM 868 N N . THR A 1 118 ? 12.788 -7.013 -27.819 1.00 94.06 118 THR A N 1
ATOM 869 C CA . THR A 1 118 ? 13.799 -8.086 -27.747 1.00 94.06 118 THR A CA 1
ATOM 870 C C . THR A 1 118 ? 13.371 -9.242 -26.839 1.00 94.06 118 THR A C 1
ATOM 872 O O . THR A 1 118 ? 13.666 -10.398 -27.136 1.00 94.06 118 THR A O 1
ATOM 875 N N . CYS A 1 119 ? 12.691 -8.941 -25.730 1.00 96.19 119 CYS A N 1
ATOM 876 C CA . CYS A 1 119 ? 12.288 -9.916 -24.717 1.00 96.19 119 CYS A CA 1
ATOM 877 C C . CYS A 1 119 ? 10.813 -9.738 -24.329 1.00 96.19 119 CYS A C 1
ATOM 879 O O . CYS A 1 119 ? 10.325 -8.607 -24.328 1.00 96.19 119 CYS A O 1
ATOM 881 N N . PRO A 1 120 ? 10.112 -10.820 -23.934 1.00 95.31 120 PRO A N 1
ATOM 882 C CA . PRO A 1 120 ? 8.721 -10.741 -23.483 1.00 95.31 120 PRO A CA 1
ATOM 883 C C . PRO A 1 120 ? 8.560 -9.926 -22.189 1.00 95.31 120 PRO A C 1
ATOM 885 O O . PRO A 1 120 ? 7.514 -9.322 -21.975 1.00 95.31 120 PRO A O 1
ATOM 888 N N . VAL A 1 121 ? 9.599 -9.864 -21.347 1.00 97.25 121 VAL A N 1
ATOM 889 C CA . VAL A 1 121 ? 9.658 -8.979 -20.176 1.00 97.25 121 VAL A CA 1
ATOM 890 C C . VAL A 1 121 ? 10.744 -7.932 -20.387 1.00 97.25 121 VAL A C 1
ATOM 892 O O . VAL A 1 121 ? 11.912 -8.276 -20.576 1.00 97.25 121 VAL A O 1
ATOM 895 N N . THR A 1 122 ? 10.375 -6.654 -20.281 1.00 97.75 122 THR A N 1
ATOM 896 C CA . THR A 1 122 ? 11.333 -5.542 -20.283 1.00 97.75 122 THR A CA 1
ATOM 897 C C . THR A 1 122 ? 11.135 -4.655 -19.058 1.00 97.75 122 THR A C 1
ATOM 899 O O . THR A 1 122 ? 10.053 -4.122 -18.824 1.00 97.75 122 THR A O 1
ATOM 902 N N . LEU A 1 123 ? 12.196 -4.490 -18.271 1.00 98.00 123 LEU A N 1
ATOM 903 C CA . LEU A 1 123 ? 12.253 -3.610 -17.110 1.00 98.00 123 LEU A CA 1
ATOM 904 C C . LEU A 1 123 ? 12.950 -2.308 -17.499 1.00 98.00 123 LEU A C 1
ATOM 906 O O . LEU A 1 123 ? 14.079 -2.341 -17.987 1.00 98.00 123 LEU A O 1
ATOM 910 N N . VAL A 1 124 ? 12.304 -1.166 -17.266 1.00 98.12 124 VAL A N 1
ATOM 911 C CA . VAL A 1 124 ? 12.832 0.143 -17.673 1.00 98.12 124 VAL A CA 1
ATOM 912 C C . VAL A 1 124 ? 12.979 1.068 -16.474 1.00 98.12 124 VAL A C 1
ATOM 914 O O . VAL A 1 124 ? 12.003 1.421 -15.816 1.00 98.12 124 VAL A O 1
ATOM 917 N N . ASP A 1 125 ? 14.210 1.491 -16.216 1.00 97.44 125 ASP A N 1
ATOM 918 C CA . ASP A 1 125 ? 14.535 2.562 -15.285 1.00 97.44 125 ASP A CA 1
ATOM 919 C C . ASP A 1 125 ? 14.367 3.914 -15.988 1.00 97.44 125 ASP A C 1
ATOM 921 O O . ASP A 1 125 ? 15.244 4.393 -16.711 1.00 97.44 125 ASP A O 1
ATOM 925 N N . VAL A 1 126 ? 13.201 4.527 -15.781 1.00 96.38 126 VAL A N 1
ATOM 926 C CA . VAL A 1 126 ? 12.870 5.868 -16.293 1.00 96.38 126 VAL A CA 1
ATOM 927 C C . VAL A 1 126 ? 13.471 6.993 -15.443 1.00 96.38 126 VAL A C 1
ATOM 929 O O . VAL A 1 126 ? 13.341 8.163 -15.799 1.00 96.38 126 VAL A O 1
ATOM 932 N N . GLY A 1 127 ? 14.188 6.669 -14.366 1.00 94.81 127 GLY A N 1
ATOM 933 C CA . GLY A 1 127 ? 14.815 7.623 -13.460 1.00 94.81 127 GLY A CA 1
ATOM 934 C C . GLY A 1 127 ? 14.165 7.675 -12.080 1.00 94.81 127 GLY A C 1
ATOM 935 O O . GLY A 1 127 ? 13.137 7.056 -11.802 1.00 94.81 127 GLY A O 1
ATOM 936 N N . THR A 1 128 ? 14.800 8.441 -11.200 1.00 93.81 128 THR A N 1
ATOM 937 C CA . THR A 1 128 ? 14.421 8.600 -9.798 1.00 93.81 128 THR A CA 1
ATOM 938 C C . THR A 1 128 ? 14.040 10.045 -9.513 1.00 93.81 128 THR A C 1
ATOM 940 O O . THR A 1 128 ? 14.533 10.973 -10.148 1.00 93.81 128 THR A O 1
ATOM 943 N N . VAL A 1 129 ? 13.147 10.232 -8.542 1.00 93.94 129 VAL A N 1
ATOM 944 C CA . VAL A 1 129 ? 12.822 11.551 -7.994 1.00 93.94 129 VAL A CA 1
ATOM 945 C C . VAL A 1 129 ? 13.320 11.565 -6.558 1.00 93.94 129 VAL A C 1
ATOM 947 O O . VAL A 1 129 ? 12.840 10.773 -5.748 1.00 93.94 129 VAL A O 1
ATOM 950 N N . ARG A 1 130 ? 14.288 12.430 -6.261 1.00 93.69 130 ARG A N 1
ATOM 951 C CA . ARG A 1 130 ? 14.874 12.673 -4.943 1.00 93.69 130 ARG A CA 1
ATOM 952 C C . ARG A 1 130 ? 14.717 14.151 -4.593 1.00 93.69 130 ARG A C 1
ATOM 954 O O . ARG A 1 130 ? 15.260 15.012 -5.282 1.00 93.69 130 ARG A O 1
ATOM 961 N N . ASP A 1 131 ? 13.914 14.441 -3.574 1.00 93.69 131 ASP A N 1
ATOM 962 C CA . ASP A 1 131 ? 13.555 15.801 -3.175 1.00 93.69 131 ASP A CA 1
ATOM 963 C C . ASP A 1 131 ? 14.708 16.451 -2.391 1.00 93.69 131 ASP A C 1
ATOM 965 O O . ASP A 1 131 ? 14.980 16.017 -1.270 1.00 93.69 131 ASP A O 1
ATOM 969 N N . PRO A 1 132 ? 15.371 17.497 -2.925 1.00 91.19 132 PRO A N 1
ATOM 970 C CA . PRO A 1 132 ? 16.512 18.129 -2.261 1.00 91.19 132 PRO A CA 1
ATOM 971 C C . PRO A 1 132 ? 16.209 18.637 -0.842 1.00 91.19 132 PRO A C 1
ATOM 973 O O . PRO A 1 132 ? 17.129 18.785 -0.043 1.00 91.19 132 PRO A O 1
ATOM 976 N N . GLY A 1 133 ? 14.938 18.923 -0.528 1.00 91.00 133 GLY A N 1
ATOM 977 C CA . GLY A 1 133 ? 14.509 19.378 0.797 1.00 91.00 133 GLY A 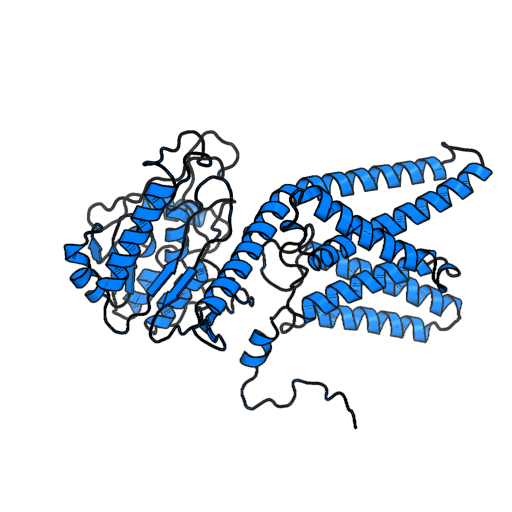CA 1
ATOM 978 C C . GLY A 1 133 ? 14.233 18.264 1.812 1.00 91.00 133 GLY A C 1
ATOM 979 O O . GLY A 1 133 ? 14.019 18.574 2.980 1.00 91.00 133 GLY A O 1
ATOM 980 N N . ASP A 1 134 ? 14.217 16.999 1.386 1.00 92.00 134 ASP A N 1
ATOM 981 C CA . ASP A 1 134 ? 13.805 15.845 2.203 1.00 92.00 134 ASP A CA 1
ATOM 982 C C . ASP A 1 134 ? 14.781 14.655 2.094 1.00 92.00 134 ASP A C 1
ATOM 984 O O . ASP A 1 134 ? 14.538 13.595 2.662 1.00 92.00 134 ASP A O 1
ATOM 988 N N . VAL A 1 135 ? 15.896 14.765 1.365 1.00 92.62 135 VAL A N 1
ATOM 989 C CA . VAL A 1 135 ? 16.922 13.705 1.346 1.00 92.62 135 VAL A CA 1
ATOM 990 C C . VAL A 1 135 ? 17.742 13.659 2.640 1.00 92.62 135 VAL A C 1
ATOM 992 O O . VAL A 1 135 ? 17.839 14.633 3.385 1.00 92.62 135 VAL A O 1
ATOM 995 N N . ALA A 1 136 ? 18.361 12.504 2.901 1.00 90.38 136 ALA A N 1
ATOM 996 C CA . ALA A 1 136 ? 19.251 12.321 4.042 1.00 90.38 136 ALA A CA 1
ATOM 997 C C . ALA A 1 136 ? 20.505 13.210 3.944 1.00 90.38 136 ALA A C 1
ATOM 999 O O . ALA A 1 136 ? 20.987 13.534 2.857 1.00 90.38 136 ALA A O 1
ATOM 1000 N N . GLU A 1 137 ? 21.079 13.557 5.097 1.00 86.88 137 GLU A N 1
ATOM 1001 C CA . GLU A 1 137 ? 22.305 14.353 5.159 1.00 86.88 137 GLU A CA 1
ATOM 1002 C C . GLU A 1 137 ? 23.460 13.650 4.423 1.00 86.88 137 GLU A C 1
ATOM 1004 O O . GLU A 1 137 ? 23.801 12.502 4.716 1.00 86.88 137 GLU A O 1
ATOM 1009 N N . GLY A 1 138 ? 24.077 14.357 3.471 1.00 83.50 138 GLY A N 1
ATOM 1010 C CA . GLY A 1 138 ? 25.166 13.837 2.640 1.00 83.50 138 GLY A CA 1
ATOM 1011 C C . GLY A 1 138 ? 24.718 13.163 1.339 1.00 83.50 138 GLY A C 1
ATOM 1012 O O . GLY A 1 138 ? 25.573 12.722 0.574 1.00 83.50 138 GLY A O 1
ATOM 1013 N N . GLU A 1 139 ? 23.414 13.099 1.057 1.00 88.31 139 GLU A N 1
ATOM 1014 C CA . GLU A 1 139 ? 22.896 12.654 -0.238 1.00 88.31 139 GLU A CA 1
ATOM 1015 C C . GLU A 1 139 ? 22.827 13.823 -1.234 1.00 88.31 139 GLU A C 1
ATOM 1017 O O . GLU A 1 139 ? 22.261 14.877 -0.948 1.00 88.31 139 GLU A O 1
ATOM 1022 N N . SER A 1 140 ? 23.412 13.644 -2.420 1.00 84.31 140 SER A N 1
ATOM 1023 C CA . SER A 1 140 ? 23.356 14.625 -3.507 1.00 84.31 140 SER A CA 1
ATOM 1024 C C . SER A 1 140 ? 22.154 14.380 -4.417 1.00 84.31 140 SER A C 1
ATOM 1026 O O . SER A 1 140 ? 21.898 13.242 -4.808 1.00 84.31 140 SER A O 1
ATOM 1028 N N . THR A 1 141 ? 21.474 15.452 -4.821 1.00 87.25 141 THR A N 1
ATOM 1029 C CA . THR A 1 141 ? 20.347 15.412 -5.765 1.00 87.25 141 THR A CA 1
ATOM 1030 C C . THR A 1 141 ? 20.651 16.210 -7.026 1.00 87.25 141 THR A C 1
ATOM 1032 O O . THR A 1 141 ? 21.176 17.323 -6.942 1.00 87.25 141 THR A O 1
ATOM 1035 N N . ASP A 1 142 ? 20.230 15.697 -8.179 1.00 83.69 142 ASP A N 1
ATOM 1036 C CA . ASP A 1 142 ? 20.417 16.363 -9.467 1.00 83.69 142 ASP A CA 1
ATOM 1037 C C . ASP A 1 142 ? 19.208 17.251 -9.799 1.00 83.69 142 ASP A C 1
ATOM 1039 O O . ASP A 1 142 ? 18.181 16.791 -10.300 1.00 83.69 142 ASP A O 1
ATOM 1043 N N . GLY A 1 143 ? 19.328 18.549 -9.514 1.00 89.38 143 GLY A N 1
ATOM 1044 C CA . GLY A 1 143 ? 18.310 19.547 -9.854 1.00 89.38 143 GLY A CA 1
ATOM 1045 C C . GLY A 1 143 ? 17.084 19.549 -8.938 1.00 89.38 143 GLY A C 1
ATOM 1046 O O . GLY A 1 143 ? 17.025 18.868 -7.912 1.00 89.38 143 GLY A O 1
ATOM 1047 N N . SER A 1 144 ? 16.093 20.365 -9.297 1.00 93.81 144 SER A N 1
ATOM 1048 C CA . SER A 1 144 ? 14.860 20.513 -8.517 1.00 93.81 144 SER A CA 1
ATOM 1049 C C . SER A 1 144 ? 13.919 19.315 -8.684 1.00 93.81 144 SER A C 1
ATOM 1051 O O . SER A 1 144 ? 13.901 18.655 -9.725 1.00 93.81 144 SER A O 1
ATOM 1053 N N . ARG A 1 145 ? 13.060 19.074 -7.684 1.00 93.50 145 ARG A N 1
ATOM 1054 C CA . ARG A 1 145 ? 12.032 18.021 -7.740 1.00 93.50 145 ARG A CA 1
ATOM 1055 C C . ARG A 1 145 ? 11.183 18.104 -9.014 1.00 93.50 145 ARG A C 1
ATOM 1057 O O . ARG A 1 145 ? 10.923 17.081 -9.639 1.00 93.50 145 ARG A O 1
ATOM 1064 N N . ASP A 1 146 ? 10.785 19.305 -9.428 1.00 94.56 146 ASP A N 1
ATOM 1065 C CA . ASP A 1 146 ? 9.954 19.495 -10.621 1.00 94.56 146 ASP A CA 1
ATOM 1066 C C . ASP A 1 146 ? 10.687 19.138 -11.923 1.00 94.56 146 ASP A C 1
ATOM 1068 O O . ASP A 1 146 ? 10.085 18.569 -12.832 1.00 94.56 146 ASP A O 1
ATOM 1072 N N . GLU A 1 147 ? 11.981 19.445 -12.034 1.00 95.44 147 GLU A N 1
ATOM 1073 C CA . GLU A 1 147 ? 12.796 19.062 -13.197 1.00 95.44 147 GLU A CA 1
ATOM 1074 C C . GLU A 1 147 ? 12.974 17.546 -13.285 1.00 95.44 147 GLU A C 1
ATOM 1076 O O . GLU A 1 147 ? 12.846 16.966 -14.368 1.00 95.44 147 GLU A O 1
ATOM 1081 N N . GLN A 1 148 ? 13.195 16.897 -12.140 1.00 95.31 148 GLN A N 1
ATOM 1082 C CA . GLN A 1 148 ? 13.288 15.443 -12.058 1.00 95.31 148 GLN A CA 1
ATOM 1083 C C . GLN A 1 148 ? 11.964 14.780 -12.472 1.00 95.31 148 GLN A C 1
ATOM 1085 O O . GLN A 1 148 ? 11.972 13.876 -13.307 1.00 95.31 148 GLN A O 1
ATOM 1090 N N . VAL A 1 149 ? 10.814 15.270 -11.981 1.00 95.62 149 VAL A N 1
ATOM 1091 C CA . VAL A 1 149 ? 9.490 14.755 -12.387 1.00 95.62 149 VAL A CA 1
ATOM 1092 C C . VAL A 1 149 ? 9.256 14.930 -13.887 1.00 95.62 149 VAL A C 1
ATOM 1094 O O . VAL A 1 149 ? 8.828 13.977 -14.534 1.00 95.62 149 VAL A O 1
ATOM 1097 N N . ARG A 1 150 ? 9.562 16.102 -14.465 1.00 96.81 150 ARG A N 1
ATOM 1098 C CA . ARG A 1 150 ? 9.421 16.326 -15.919 1.00 96.81 150 ARG A CA 1
ATOM 1099 C C . ARG A 1 150 ? 10.284 15.362 -16.735 1.00 96.81 150 ARG A C 1
ATOM 1101 O O . ARG A 1 150 ? 9.832 14.859 -17.757 1.00 96.81 150 ARG A O 1
ATOM 1108 N N . THR A 1 151 ? 11.503 15.087 -16.273 1.00 96.06 151 THR A N 1
ATOM 1109 C CA . THR A 1 151 ? 12.419 14.149 -16.940 1.00 96.06 151 THR A CA 1
ATOM 1110 C C . THR A 1 151 ? 11.872 12.721 -16.911 1.00 96.06 151 THR A C 1
ATOM 1112 O O . THR A 1 151 ? 11.887 12.033 -17.931 1.00 96.06 151 THR A O 1
ATOM 1115 N N . VAL A 1 152 ? 11.357 12.281 -15.759 1.00 96.00 152 VAL A N 1
ATOM 1116 C CA . VAL A 1 152 ? 10.734 10.958 -15.609 1.00 96.00 152 VAL A CA 1
ATOM 1117 C C . VAL A 1 152 ? 9.481 10.840 -16.481 1.00 96.00 152 VAL A C 1
ATOM 1119 O O . VAL A 1 152 ? 9.338 9.853 -17.198 1.00 96.00 152 VAL A O 1
ATOM 1122 N N . ASP A 1 153 ? 8.608 11.851 -16.482 1.00 96.69 153 ASP A N 1
ATOM 1123 C CA . ASP A 1 153 ? 7.389 11.882 -17.302 1.00 96.69 153 ASP A CA 1
ATOM 1124 C C . ASP A 1 153 ? 7.703 11.802 -18.805 1.00 96.69 153 ASP A C 1
ATOM 1126 O O . ASP A 1 153 ? 7.141 10.970 -19.520 1.00 96.69 153 ASP A O 1
ATOM 1130 N N . GLN A 1 154 ? 8.694 12.570 -19.272 1.00 97.50 154 GLN A N 1
ATOM 1131 C CA . GLN A 1 154 ? 9.152 12.518 -20.661 1.00 97.50 154 GLN A CA 1
ATOM 1132 C C . GLN A 1 154 ? 9.663 11.122 -21.048 1.00 97.50 154 GLN A C 1
ATOM 1134 O O . GLN A 1 154 ? 9.337 10.620 -22.125 1.00 97.50 154 GLN A O 1
ATOM 1139 N N . ARG A 1 155 ? 10.447 10.473 -20.178 1.00 97.56 155 ARG A N 1
ATOM 1140 C CA . ARG A 1 155 ? 10.963 9.116 -20.422 1.00 97.56 155 ARG A CA 1
ATOM 1141 C C . ARG A 1 155 ? 9.854 8.067 -20.420 1.00 97.56 155 ARG A C 1
ATOM 1143 O O . ARG A 1 155 ? 9.891 7.163 -21.248 1.00 97.56 155 ARG A O 1
ATOM 1150 N N . ILE A 1 156 ? 8.851 8.198 -19.547 1.00 97.06 156 ILE A N 1
ATOM 1151 C CA . ILE A 1 156 ? 7.653 7.343 -19.573 1.00 97.06 156 ILE A CA 1
ATOM 1152 C C . ILE A 1 156 ? 6.936 7.491 -20.921 1.00 97.06 156 ILE A C 1
ATOM 1154 O O . ILE A 1 156 ? 6.610 6.479 -21.540 1.00 97.06 156 ILE A O 1
ATOM 1158 N N . GLY A 1 157 ? 6.742 8.725 -21.400 1.00 96.50 157 GLY A N 1
ATOM 1159 C CA . GLY A 1 157 ? 6.152 8.996 -22.715 1.00 96.50 157 GLY A CA 1
ATOM 1160 C C . GLY A 1 157 ? 6.902 8.291 -23.847 1.00 96.50 157 GLY A C 1
ATOM 1161 O O . GLY A 1 157 ? 6.294 7.547 -24.611 1.00 96.50 157 GLY A O 1
ATOM 1162 N N . GLN A 1 158 ? 8.231 8.424 -23.884 1.00 96.94 158 GLN A N 1
ATOM 1163 C CA . GLN A 1 158 ? 9.088 7.773 -24.886 1.00 96.94 158 GLN A CA 1
ATOM 1164 C C . GLN A 1 158 ? 8.963 6.241 -24.880 1.00 96.94 158 GLN A C 1
ATOM 1166 O O . GLN A 1 158 ? 8.920 5.621 -25.940 1.00 96.94 158 GLN A O 1
ATOM 1171 N N . VAL A 1 159 ? 8.884 5.616 -23.700 1.00 96.81 159 VAL A N 1
ATOM 1172 C CA . VAL A 1 159 ? 8.729 4.155 -23.572 1.00 96.81 159 VAL A CA 1
ATOM 1173 C C . VAL A 1 159 ? 7.356 3.698 -24.061 1.00 96.81 159 VAL A C 1
ATOM 1175 O O . VAL A 1 159 ? 7.261 2.704 -24.778 1.00 96.81 159 VAL A O 1
ATOM 1178 N N . VAL A 1 160 ? 6.293 4.419 -23.696 1.00 94.62 160 VAL A N 1
ATOM 1179 C CA . VAL A 1 160 ? 4.923 4.089 -24.118 1.00 94.62 160 VAL A CA 1
ATOM 1180 C C . VAL A 1 160 ? 4.743 4.282 -25.626 1.00 94.62 160 VAL A C 1
ATOM 1182 O O . VAL A 1 160 ? 4.044 3.492 -26.254 1.00 94.62 160 VAL A O 1
ATOM 1185 N N . GLU A 1 161 ? 5.378 5.297 -26.216 1.00 94.31 161 GLU A N 1
ATOM 1186 C CA . GLU A 1 161 ? 5.350 5.548 -27.664 1.00 94.31 161 GLU A CA 1
ATOM 1187 C C . GLU A 1 161 ? 6.141 4.506 -28.469 1.00 94.31 161 GLU A C 1
ATOM 1189 O O . GLU A 1 161 ? 5.717 4.134 -29.562 1.00 94.31 161 GLU A O 1
ATOM 1194 N N . ALA A 1 162 ? 7.273 4.027 -27.942 1.00 95.44 162 ALA A N 1
ATOM 1195 C CA . ALA A 1 162 ? 8.135 3.057 -28.622 1.00 95.44 162 ALA A CA 1
ATOM 1196 C C . ALA A 1 162 ? 7.728 1.587 -28.405 1.00 95.44 162 ALA A C 1
ATOM 1198 O O . ALA A 1 162 ? 8.234 0.702 -29.099 1.00 95.44 162 ALA A O 1
ATOM 1199 N N . GLY A 1 163 ? 6.869 1.306 -27.421 1.00 91.75 163 GLY A N 1
ATOM 1200 C CA . GLY A 1 163 ? 6.535 -0.058 -27.027 1.00 91.75 163 GLY A CA 1
ATOM 1201 C C . GLY A 1 163 ? 5.638 -0.810 -28.026 1.00 91.75 163 GLY A C 1
ATOM 1202 O O . GLY A 1 163 ? 4.926 -0.195 -28.825 1.00 91.75 163 GLY A O 1
ATOM 1203 N N . PRO A 1 164 ? 5.651 -2.156 -27.996 1.00 90.00 164 PRO A N 1
ATOM 1204 C CA . PRO A 1 164 ? 4.895 -2.969 -28.940 1.00 90.00 164 PRO A CA 1
ATOM 1205 C C . PRO A 1 164 ? 3.379 -2.799 -28.801 1.00 90.00 164 PRO A C 1
ATOM 1207 O O . PRO A 1 164 ? 2.824 -2.703 -27.703 1.00 90.00 164 PRO A O 1
ATOM 1210 N N . ASN A 1 165 ? 2.685 -2.852 -29.940 1.00 85.62 165 ASN A N 1
ATOM 1211 C CA . ASN A 1 165 ? 1.227 -2.910 -29.963 1.00 85.62 165 ASN A CA 1
ATOM 1212 C C . ASN A 1 165 ? 0.751 -4.188 -29.257 1.00 85.62 165 ASN A C 1
ATOM 1214 O O . ASN A 1 165 ? 1.098 -5.291 -29.671 1.00 85.62 165 ASN A O 1
ATOM 1218 N N . GLY A 1 166 ? -0.069 -4.033 -28.217 1.00 87.50 166 GLY A N 1
ATOM 1219 C CA . GLY A 1 166 ? -0.590 -5.156 -27.432 1.00 87.50 166 GLY A CA 1
ATOM 1220 C C . GLY A 1 166 ? 0.225 -5.511 -26.186 1.00 87.50 166 GLY A C 1
ATOM 1221 O O . GLY A 1 166 ? -0.133 -6.469 -25.511 1.00 87.50 166 GLY A O 1
ATOM 1222 N N . ALA A 1 167 ? 1.270 -4.751 -25.848 1.00 92.62 167 ALA A N 1
ATOM 1223 C CA . ALA A 1 167 ? 1.943 -4.889 -24.559 1.00 92.62 167 ALA A CA 1
ATOM 1224 C C . ALA A 1 167 ? 1.108 -4.302 -23.408 1.00 92.62 167 ALA A C 1
ATOM 1226 O O . ALA A 1 167 ? 0.403 -3.300 -23.577 1.00 92.62 167 ALA A O 1
ATOM 1227 N N . ASP A 1 168 ? 1.242 -4.898 -22.223 1.00 95.25 168 ASP A N 1
ATOM 1228 C CA . ASP A 1 168 ? 0.833 -4.267 -20.973 1.00 95.25 168 ASP A CA 1
ATOM 1229 C C . ASP A 1 168 ? 1.983 -3.418 -20.420 1.00 95.25 168 ASP A C 1
ATOM 1231 O O . ASP A 1 168 ? 3.095 -3.891 -20.195 1.00 95.25 168 ASP A O 1
ATOM 1235 N N . PHE A 1 169 ? 1.700 -2.145 -20.172 1.00 96.00 169 PHE A N 1
ATOM 1236 C CA . PHE A 1 169 ? 2.604 -1.197 -19.541 1.00 96.00 169 PHE A CA 1
ATOM 1237 C C . PHE A 1 169 ? 2.221 -1.041 -18.078 1.00 96.00 169 PHE A C 1
ATOM 1239 O O . PHE A 1 169 ? 1.092 -0.654 -17.772 1.00 96.00 169 PHE A O 1
ATOM 1246 N N . ILE A 1 170 ? 3.174 -1.278 -17.180 1.00 96.62 170 ILE A N 1
ATOM 1247 C CA . ILE A 1 170 ? 3.026 -1.022 -15.748 1.00 96.62 170 ILE A CA 1
ATOM 1248 C C . ILE A 1 170 ? 4.048 0.039 -15.353 1.00 96.62 170 ILE A C 1
ATOM 1250 O O . ILE A 1 170 ? 5.254 -0.174 -15.448 1.00 96.62 170 ILE A O 1
ATOM 1254 N N . VAL A 1 171 ? 3.563 1.192 -14.901 1.00 96.50 171 VAL A N 1
ATOM 1255 C CA . VAL A 1 171 ? 4.392 2.287 -14.392 1.00 96.50 171 VAL A CA 1
ATOM 1256 C C . VAL A 1 171 ? 4.247 2.316 -12.881 1.00 96.50 171 VAL A C 1
ATOM 1258 O O . VAL A 1 171 ? 3.162 2.581 -12.364 1.00 96.50 171 VAL A O 1
ATOM 1261 N N . ALA A 1 172 ? 5.335 2.053 -12.164 1.00 95.81 172 ALA A N 1
ATOM 1262 C CA . ALA A 1 172 ? 5.339 1.990 -10.710 1.00 95.81 172 ALA A CA 1
ATOM 1263 C C . ALA A 1 172 ? 6.433 2.871 -10.107 1.00 95.81 172 ALA A C 1
ATOM 1265 O O . ALA A 1 172 ? 7.585 2.846 -10.531 1.00 95.81 172 ALA A O 1
ATOM 1266 N N . SER A 1 173 ? 6.079 3.618 -9.064 1.00 94.75 173 SER A N 1
ATOM 1267 C CA . SER A 1 173 ? 7.044 4.328 -8.228 1.00 94.75 173 SER A CA 1
ATOM 1268 C C . SER A 1 173 ? 7.585 3.369 -7.162 1.00 94.75 173 SER A C 1
ATOM 1270 O O . SER A 1 173 ? 6.879 2.988 -6.225 1.00 94.75 173 SER A O 1
ATOM 1272 N N . LEU A 1 174 ? 8.843 2.954 -7.337 1.00 94.31 174 LEU A N 1
ATOM 1273 C CA . LEU A 1 174 ? 9.487 1.923 -6.514 1.00 94.31 174 LEU A CA 1
ATOM 1274 C C . LEU A 1 174 ? 10.204 2.469 -5.269 1.00 94.31 174 LEU A C 1
ATOM 1276 O O . LEU A 1 174 ? 10.581 1.684 -4.403 1.00 94.31 174 LEU A O 1
ATOM 1280 N N . SER A 1 175 ? 10.391 3.786 -5.160 1.00 93.38 175 SER A N 1
ATOM 1281 C CA . SER A 1 175 ? 11.162 4.410 -4.080 1.00 93.38 175 SER A CA 1
ATOM 1282 C C . SER A 1 175 ? 10.519 5.671 -3.531 1.00 93.38 175 SER A C 1
ATOM 1284 O O . SER A 1 175 ? 9.706 6.324 -4.194 1.00 93.38 175 SER A O 1
ATOM 1286 N N . ASP A 1 176 ? 10.938 6.031 -2.321 1.00 93.12 176 ASP A N 1
ATOM 1287 C CA . ASP A 1 176 ? 10.597 7.296 -1.711 1.00 93.12 176 ASP A CA 1
ATOM 1288 C C . ASP A 1 176 ? 11.378 8.469 -2.317 1.00 93.12 176 ASP A C 1
ATOM 1290 O O . ASP A 1 176 ? 12.433 8.282 -2.929 1.00 93.12 176 ASP A O 1
ATOM 1294 N N . ALA A 1 177 ? 10.826 9.681 -2.192 1.00 91.88 177 ALA A N 1
ATOM 1295 C CA . ALA A 1 177 ? 11.484 10.896 -2.677 1.00 91.88 177 ALA A CA 1
ATOM 1296 C C . ALA A 1 177 ? 12.553 11.403 -1.699 1.00 91.88 177 ALA A C 1
ATOM 1298 O O . ALA A 1 177 ? 13.491 12.069 -2.114 1.00 91.88 177 ALA A O 1
ATOM 1299 N N . GLY A 1 178 ? 12.465 11.032 -0.427 1.00 91.25 178 GLY A N 1
ATOM 1300 C CA . GLY A 1 178 ? 13.425 11.430 0.590 1.00 91.25 178 GLY A CA 1
ATOM 1301 C C . GLY A 1 178 ? 13.392 10.478 1.776 1.00 91.25 178 GLY A C 1
ATOM 1302 O O . GLY A 1 178 ? 13.253 9.258 1.598 1.00 91.25 178 GLY A O 1
ATOM 1303 N N . VAL A 1 179 ? 13.555 11.029 2.973 1.00 88.50 179 VAL A N 1
ATOM 1304 C CA . VAL A 1 179 ? 13.395 10.323 4.247 1.00 88.50 179 VAL A CA 1
ATOM 1305 C C . VAL A 1 179 ? 11.926 10.170 4.623 1.00 88.50 179 VAL A C 1
ATOM 1307 O O . VAL A 1 179 ? 11.590 9.191 5.283 1.00 88.50 179 VAL A O 1
ATOM 1310 N N . SER A 1 180 ? 11.052 11.052 4.128 1.00 85.50 180 SER A N 1
ATOM 1311 C CA . SER A 1 180 ? 9.617 10.975 4.376 1.00 85.50 180 SER A CA 1
ATOM 1312 C C . SER A 1 180 ? 8.960 9.848 3.573 1.00 85.50 180 SER A C 1
ATOM 1314 O O . SER A 1 180 ? 8.949 9.839 2.333 1.00 85.50 180 SER A O 1
ATOM 1316 N N . GLU A 1 181 ? 8.351 8.898 4.276 1.00 82.56 181 GLU A N 1
ATOM 1317 C CA . GLU A 1 181 ? 7.607 7.795 3.677 1.00 82.56 181 GLU A CA 1
ATOM 1318 C C . GLU A 1 181 ? 6.232 8.238 3.146 1.00 82.56 181 GLU A C 1
ATOM 1320 O O . GLU A 1 181 ? 5.488 8.975 3.800 1.00 82.56 181 GLU A O 1
ATOM 1325 N N . ARG A 1 182 ? 5.871 7.776 1.940 1.00 84.44 182 ARG A N 1
ATOM 1326 C CA . ARG A 1 182 ? 4.560 8.044 1.311 1.00 84.44 182 ARG A CA 1
ATOM 1327 C C . ARG A 1 182 ? 4.023 6.808 0.591 1.00 84.44 182 ARG A C 1
ATOM 1329 O O . ARG A 1 182 ? 4.782 5.917 0.190 1.00 84.44 182 ARG A O 1
ATOM 1336 N N . LEU A 1 183 ? 2.711 6.755 0.366 1.00 86.62 183 LEU A N 1
ATOM 1337 C CA . LEU A 1 183 ? 2.143 5.846 -0.625 1.00 86.62 183 LEU A CA 1
ATOM 1338 C C . LEU A 1 183 ? 2.663 6.217 -2.016 1.00 86.62 183 LEU A C 1
ATOM 1340 O O . LEU A 1 183 ? 2.977 7.362 -2.334 1.00 86.62 183 LEU A O 1
ATOM 1344 N N . ARG A 1 184 ? 2.813 5.193 -2.855 1.00 89.00 184 ARG A N 1
ATOM 1345 C CA . ARG A 1 184 ? 3.455 5.313 -4.165 1.00 89.00 184 ARG A CA 1
ATOM 1346 C C . ARG A 1 184 ? 2.470 4.947 -5.257 1.00 89.00 184 ARG A C 1
ATOM 1348 O O . ARG A 1 184 ? 1.568 4.142 -5.044 1.00 89.00 184 ARG A O 1
ATOM 1355 N N . MET A 1 185 ? 2.659 5.552 -6.420 1.00 90.69 185 MET A N 1
ATOM 1356 C CA . MET A 1 185 ? 1.770 5.374 -7.558 1.00 90.69 185 MET A CA 1
ATOM 1357 C C . MET A 1 185 ? 2.093 4.086 -8.319 1.00 90.69 185 MET A C 1
ATOM 1359 O O . MET A 1 185 ? 3.262 3.797 -8.578 1.00 90.69 185 MET A O 1
ATOM 1363 N N . VAL A 1 186 ? 1.046 3.366 -8.723 1.00 94.25 186 VAL A N 1
ATOM 1364 C CA . VAL A 1 186 ? 1.098 2.320 -9.749 1.00 94.25 186 VAL A CA 1
ATOM 1365 C C . VAL A 1 186 ? 0.006 2.605 -10.770 1.00 94.25 186 VAL A C 1
ATOM 1367 O O . VAL A 1 186 ? -1.147 2.836 -10.405 1.00 94.25 186 VAL A O 1
ATOM 1370 N N . LEU A 1 187 ? 0.376 2.601 -12.042 1.00 94.00 187 LEU A N 1
ATOM 1371 C CA . LEU A 1 187 ? -0.511 2.729 -13.189 1.00 94.00 187 LEU A CA 1
ATOM 1372 C C . LEU A 1 187 ? -0.307 1.507 -14.076 1.00 94.00 187 LEU A C 1
ATOM 1374 O O . LEU A 1 187 ? 0.822 1.051 -14.237 1.00 94.00 187 LEU A O 1
ATOM 1378 N N . ALA A 1 188 ? -1.382 1.009 -14.676 1.00 94.81 188 ALA A N 1
ATOM 1379 C CA . ALA A 1 188 ? -1.301 -0.042 -15.678 1.00 94.81 188 ALA A CA 1
ATOM 1380 C C . ALA A 1 188 ? -2.165 0.318 -16.888 1.00 94.81 188 ALA A C 1
ATOM 1382 O O . ALA A 1 188 ? -3.234 0.918 -16.736 1.00 94.81 188 ALA A O 1
ATOM 1383 N N . ARG A 1 189 ? -1.694 -0.034 -18.083 1.00 92.44 189 ARG A N 1
ATOM 1384 C CA . ARG A 1 189 ? -2.390 0.173 -19.355 1.00 92.44 189 ARG A CA 1
ATOM 1385 C C . ARG A 1 189 ? -2.029 -0.949 -20.316 1.00 92.44 189 ARG A C 1
ATOM 1387 O O . ARG A 1 189 ? -0.853 -1.168 -20.557 1.00 92.44 189 ARG A O 1
ATOM 1394 N N . GLY A 1 190 ? -3.022 -1.553 -20.951 1.00 91.56 190 GLY A N 1
ATOM 1395 C CA . GLY A 1 190 ? -2.803 -2.538 -22.008 1.00 91.56 190 GLY A CA 1
ATOM 1396 C C . GLY A 1 190 ? -4.044 -3.396 -22.235 1.00 91.56 190 GLY A C 1
ATOM 1397 O O . GLY A 1 190 ? -5.102 -3.075 -21.684 1.00 91.56 190 GLY A O 1
ATOM 1398 N N . PRO A 1 191 ? -3.958 -4.455 -23.055 1.00 90.44 191 PRO A N 1
ATOM 1399 C CA . PRO A 1 191 ? -5.094 -5.328 -23.347 1.00 90.44 191 PRO A CA 1
ATOM 1400 C C . PRO A 1 191 ? -5.745 -5.937 -22.100 1.00 90.44 191 PRO A C 1
ATOM 1402 O O . PRO A 1 191 ? -6.964 -6.116 -22.085 1.00 90.44 191 PRO A O 1
ATOM 1405 N N . HIS A 1 192 ? -4.963 -6.203 -21.048 1.00 90.31 192 HI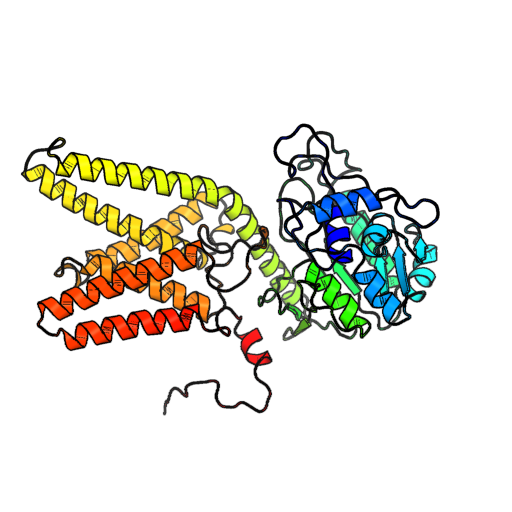S A N 1
ATOM 1406 C CA . HIS A 1 192 ? -5.465 -6.793 -19.803 1.00 90.31 192 HIS A CA 1
ATOM 1407 C C . HIS A 1 192 ? -5.858 -5.741 -18.751 1.00 90.31 192 HIS A C 1
ATOM 1409 O O . HIS A 1 192 ? -6.537 -6.058 -17.771 1.00 90.31 192 HIS A O 1
ATOM 1415 N N . PHE A 1 193 ? -5.510 -4.469 -18.973 1.00 91.62 193 PHE A N 1
ATOM 1416 C CA . PHE A 1 193 ? -5.782 -3.361 -18.057 1.00 91.62 193 PHE A CA 1
ATOM 1417 C C . PHE A 1 193 ? -6.687 -2.304 -18.698 1.00 91.62 193 PHE A C 1
ATOM 1419 O O . PHE A 1 193 ? -6.234 -1.344 -19.325 1.00 91.62 193 PHE A O 1
ATOM 1426 N N . GLY A 1 194 ? -7.996 -2.484 -18.500 1.00 88.69 194 GLY A N 1
ATOM 1427 C CA . GLY A 1 194 ? -9.029 -1.522 -18.884 1.00 88.69 194 GLY A CA 1
ATOM 1428 C C . GLY A 1 194 ? -9.204 -0.354 -17.896 1.00 88.69 194 GLY A C 1
ATOM 1429 O O . GLY A 1 194 ? -8.549 -0.298 -16.853 1.00 88.69 194 GLY A O 1
ATOM 1430 N N . PRO A 1 195 ? -10.122 0.587 -18.189 1.00 88.75 195 PRO A N 1
ATOM 1431 C CA . PRO A 1 195 ? -10.406 1.715 -17.308 1.00 88.75 195 PRO A CA 1
ATOM 1432 C C . PRO A 1 195 ? -10.936 1.227 -15.958 1.00 88.75 195 PRO A C 1
ATOM 1434 O O . PRO A 1 195 ? -11.935 0.509 -15.891 1.00 88.75 195 PRO A O 1
ATOM 1437 N N . GLY A 1 196 ? -10.284 1.631 -14.869 1.00 91.06 196 GLY A N 1
ATOM 1438 C CA . GLY A 1 196 ? -10.612 1.091 -13.558 1.00 91.06 196 GLY A CA 1
ATOM 1439 C C . GLY A 1 196 ? -9.628 1.451 -12.458 1.00 91.06 196 GLY A C 1
ATOM 1440 O O . GLY A 1 196 ? -8.744 2.293 -12.633 1.00 91.06 196 GLY A O 1
ATOM 1441 N N . THR A 1 197 ? -9.814 0.798 -11.317 1.00 92.00 197 THR A N 1
ATOM 1442 C CA . THR A 1 197 ? -8.899 0.841 -10.173 1.00 92.00 197 THR A CA 1
ATOM 1443 C C . THR A 1 197 ? -8.172 -0.496 -10.082 1.00 92.00 197 THR A C 1
ATOM 1445 O O . THR A 1 197 ? -8.795 -1.541 -10.241 1.00 92.00 197 THR A O 1
ATOM 1448 N N . LEU A 1 198 ? -6.861 -0.479 -9.838 1.00 93.44 198 LEU A N 1
ATOM 1449 C CA . LEU A 1 198 ? -6.102 -1.712 -9.628 1.00 93.44 198 LEU A CA 1
ATOM 1450 C C . LEU A 1 198 ? -6.494 -2.373 -8.304 1.00 93.44 198 LEU A C 1
ATOM 1452 O O . LEU A 1 198 ? -6.723 -1.698 -7.299 1.00 93.44 198 LEU A O 1
ATOM 1456 N N . TYR A 1 199 ? -6.543 -3.695 -8.315 1.00 91.81 199 TYR A N 1
ATOM 1457 C CA . TYR A 1 199 ? -6.876 -4.534 -7.180 1.00 91.81 199 TYR A CA 1
ATOM 1458 C C . TYR A 1 199 ? -5.835 -5.640 -7.026 1.00 91.81 199 TYR A C 1
ATOM 1460 O O . TYR A 1 199 ? -5.414 -6.244 -8.014 1.00 91.81 199 TYR A O 1
ATOM 1468 N N . SER A 1 200 ? -5.455 -5.910 -5.779 1.00 91.44 200 SER A N 1
ATOM 1469 C CA . SER A 1 200 ? -4.544 -6.987 -5.405 1.00 91.44 200 SER A CA 1
ATOM 1470 C C . SER A 1 200 ? -5.208 -7.913 -4.392 1.00 91.44 200 SER A C 1
ATOM 1472 O O . SER A 1 200 ? -5.709 -7.465 -3.356 1.00 91.44 200 SER A O 1
ATOM 1474 N N . ASP A 1 201 ? -5.167 -9.219 -4.650 1.00 88.94 201 ASP A N 1
ATOM 1475 C CA . ASP A 1 201 ? -5.626 -10.231 -3.692 1.00 88.94 201 ASP A CA 1
ATOM 1476 C C . ASP A 1 201 ? -4.723 -10.320 -2.447 1.00 88.94 201 ASP A C 1
ATOM 1478 O O . ASP A 1 201 ? -5.183 -10.743 -1.379 1.00 88.94 201 ASP A O 1
ATOM 1482 N N . SER A 1 202 ? -3.464 -9.871 -2.541 1.00 87.12 202 SER A N 1
ATOM 1483 C CA . SER A 1 202 ? -2.529 -9.867 -1.409 1.00 87.12 202 SER A CA 1
ATOM 1484 C C . SER A 1 202 ? -2.899 -8.788 -0.383 1.00 87.12 202 SER A C 1
ATOM 1486 O O . SER A 1 202 ? -2.816 -9.014 0.830 1.00 87.12 202 SER A O 1
ATOM 1488 N N . THR A 1 203 ? -3.378 -7.627 -0.849 1.00 85.19 203 THR A N 1
ATOM 1489 C CA . THR A 1 203 ? -3.860 -6.533 0.009 1.00 85.19 203 THR A CA 1
ATOM 1490 C C . THR A 1 203 ? -5.342 -6.658 0.334 1.00 85.19 203 THR A C 1
ATOM 1492 O O . THR A 1 203 ? -5.775 -6.161 1.371 1.00 85.19 203 THR A O 1
ATOM 1495 N N . ARG A 1 204 ? -6.122 -7.316 -0.534 1.00 83.19 204 ARG A N 1
ATOM 1496 C CA . ARG A 1 204 ? -7.591 -7.398 -0.505 1.00 83.19 204 ARG A CA 1
ATOM 1497 C C . ARG A 1 204 ? -8.300 -6.040 -0.527 1.00 83.19 204 ARG A C 1
ATOM 1499 O O . ARG A 1 204 ? -9.487 -5.966 -0.195 1.00 83.19 204 ARG A O 1
ATOM 1506 N N . GLN A 1 205 ? -7.596 -4.987 -0.930 1.00 79.81 205 GLN A N 1
ATOM 1507 C CA . GLN A 1 205 ? -8.071 -3.608 -0.931 1.00 79.81 205 GLN A CA 1
ATOM 1508 C C . GLN A 1 205 ? -8.014 -3.036 -2.349 1.00 79.81 205 GLN A C 1
ATOM 1510 O O . GLN A 1 205 ? -7.007 -3.147 -3.044 1.00 79.81 205 GLN A O 1
ATOM 1515 N N . SER A 1 206 ? -9.102 -2.391 -2.771 1.00 85.00 206 SER A N 1
ATOM 1516 C CA . SER A 1 206 ? -9.138 -1.678 -4.052 1.00 85.00 206 SER A CA 1
ATOM 1517 C C . SER A 1 206 ? -8.264 -0.427 -3.967 1.00 85.00 206 SER A C 1
ATOM 1519 O O . SER A 1 206 ? -8.360 0.331 -3.002 1.00 85.00 206 SER A O 1
ATOM 1521 N N . GLY A 1 207 ? -7.398 -0.222 -4.959 1.00 87.88 207 GLY A N 1
ATOM 1522 C CA . GLY A 1 207 ? -6.486 0.920 -5.024 1.00 87.88 207 GLY A CA 1
ATOM 1523 C C . GLY A 1 207 ? -5.212 0.782 -4.189 1.00 87.88 207 GLY A C 1
ATOM 1524 O O . GLY A 1 207 ? -4.429 1.726 -4.143 1.00 87.88 207 GLY A O 1
ATOM 1525 N N . LEU A 1 208 ? -4.977 -0.372 -3.554 1.00 89.25 208 LEU A N 1
ATOM 1526 C CA . LEU A 1 208 ? -3.761 -0.644 -2.788 1.00 89.25 208 LEU A CA 1
ATOM 1527 C C . LEU A 1 208 ? -3.050 -1.892 -3.308 1.00 89.25 208 LEU A C 1
ATOM 1529 O O . LEU A 1 208 ? -3.629 -2.974 -3.379 1.00 89.25 208 LEU A O 1
ATOM 1533 N N . ALA A 1 209 ? -1.762 -1.734 -3.592 1.00 91.69 209 ALA A N 1
ATOM 1534 C CA . ALA A 1 209 ? -0.868 -2.786 -4.053 1.00 91.69 209 ALA A CA 1
ATOM 1535 C C . ALA A 1 209 ? 0.461 -2.736 -3.291 1.00 91.69 209 ALA A C 1
ATOM 1537 O O . ALA A 1 209 ? 0.869 -1.692 -2.769 1.00 91.69 209 ALA A O 1
ATOM 1538 N N . GLN A 1 210 ? 1.153 -3.868 -3.251 1.00 90.56 210 GLN A N 1
ATOM 1539 C CA . GLN A 1 210 ? 2.512 -3.997 -2.731 1.00 90.56 210 GLN A CA 1
ATOM 1540 C C . GLN A 1 210 ? 3.516 -4.155 -3.878 1.00 90.56 210 GLN A C 1
ATOM 1542 O O . GLN A 1 210 ? 3.150 -4.483 -5.001 1.00 90.56 210 GLN A O 1
ATOM 1547 N N . SER A 1 211 ? 4.808 -3.956 -3.605 1.00 89.81 211 SER A N 1
ATOM 1548 C CA . SER A 1 211 ? 5.861 -4.163 -4.613 1.00 89.81 211 SER A CA 1
ATOM 1549 C C . SER A 1 211 ? 5.905 -5.606 -5.125 1.00 89.81 211 SER A C 1
ATOM 1551 O O . SER A 1 211 ? 6.092 -5.817 -6.317 1.00 89.81 211 SER A O 1
ATOM 1553 N N . ALA A 1 212 ? 5.669 -6.591 -4.252 1.00 92.94 212 ALA A N 1
ATOM 1554 C CA . ALA A 1 212 ? 5.632 -8.007 -4.619 1.00 92.94 212 ALA A CA 1
ATOM 1555 C C . ALA A 1 212 ? 4.497 -8.352 -5.603 1.00 92.94 212 ALA A C 1
ATOM 1557 O O . ALA A 1 212 ? 4.621 -9.304 -6.372 1.00 92.94 212 ALA A O 1
ATOM 1558 N N . ASP A 1 213 ? 3.413 -7.566 -5.611 1.00 95.75 213 ASP A N 1
ATOM 1559 C CA . ASP A 1 213 ? 2.320 -7.738 -6.572 1.00 95.75 213 ASP A CA 1
ATOM 1560 C C . ASP A 1 213 ? 2.794 -7.438 -7.996 1.00 95.75 213 ASP A C 1
ATOM 1562 O O . ASP A 1 213 ? 2.339 -8.078 -8.937 1.00 95.75 213 ASP A O 1
ATOM 1566 N N . LEU A 1 214 ? 3.760 -6.525 -8.172 1.00 96.19 214 LEU A N 1
ATOM 1567 C CA . LEU A 1 214 ? 4.349 -6.254 -9.484 1.00 96.19 214 LEU A CA 1
ATOM 1568 C C . LEU A 1 214 ? 5.078 -7.481 -10.029 1.00 96.19 214 LEU A C 1
ATOM 1570 O O . LEU A 1 214 ? 4.872 -7.842 -11.180 1.00 96.19 214 LEU A O 1
ATOM 1574 N N . THR A 1 215 ? 5.890 -8.144 -9.201 1.00 97.00 215 THR A N 1
ATOM 1575 C CA . THR A 1 215 ? 6.596 -9.376 -9.583 1.00 97.00 215 THR A CA 1
ATOM 1576 C C . THR A 1 215 ? 5.603 -10.452 -10.010 1.00 97.00 215 THR A C 1
ATOM 1578 O O . THR A 1 215 ? 5.754 -11.038 -11.077 1.00 97.00 215 THR A O 1
ATOM 1581 N N . ALA A 1 216 ? 4.553 -10.668 -9.211 1.00 97.25 216 ALA A N 1
ATOM 1582 C CA . ALA A 1 216 ? 3.498 -11.624 -9.531 1.00 97.25 216 ALA A CA 1
ATOM 1583 C C . ALA A 1 216 ? 2.765 -11.264 -10.836 1.00 97.25 216 ALA A C 1
ATOM 1585 O O . ALA A 1 216 ? 2.509 -12.142 -11.653 1.00 97.25 216 ALA A O 1
ATOM 1586 N N . THR A 1 217 ? 2.486 -9.975 -11.058 1.00 97.06 217 THR A N 1
ATOM 1587 C CA . THR A 1 217 ? 1.824 -9.478 -12.276 1.00 97.06 217 THR A CA 1
ATOM 1588 C C . THR A 1 217 ? 2.684 -9.686 -13.516 1.00 97.06 217 THR A C 1
ATOM 1590 O O . THR A 1 217 ? 2.171 -10.103 -14.547 1.00 97.06 217 THR A O 1
ATOM 1593 N N . VAL A 1 218 ? 3.990 -9.417 -13.429 1.00 97.12 218 VAL A N 1
ATOM 1594 C CA . VAL A 1 218 ? 4.916 -9.627 -14.550 1.00 97.12 218 VAL A CA 1
ATOM 1595 C C . VAL A 1 218 ? 4.986 -11.109 -14.910 1.00 97.12 218 VAL A C 1
ATOM 1597 O O . VAL A 1 218 ? 4.874 -11.440 -16.084 1.00 97.12 218 VAL A O 1
ATOM 1600 N N . LEU A 1 219 ? 5.124 -11.993 -13.916 1.00 97.56 219 LEU A N 1
ATOM 1601 C CA . LEU A 1 219 ? 5.179 -13.440 -14.140 1.00 97.56 219 LEU A CA 1
ATOM 1602 C C . LEU A 1 219 ? 3.885 -13.971 -14.769 1.00 97.56 219 LEU A C 1
ATOM 1604 O O . LEU A 1 219 ? 3.946 -14.643 -15.795 1.00 97.56 219 LEU A O 1
ATOM 1608 N N . GLU A 1 220 ? 2.720 -13.618 -14.217 1.00 96.69 220 GLU A N 1
ATOM 1609 C CA . GLU A 1 220 ? 1.433 -14.040 -14.783 1.00 96.69 220 GLU A CA 1
ATOM 1610 C C . GLU A 1 220 ? 1.220 -13.476 -16.197 1.00 96.69 220 GLU A C 1
ATOM 1612 O O . GLU A 1 220 ? 0.756 -14.195 -17.081 1.00 96.69 220 GLU A O 1
ATOM 1617 N N . GLY A 1 221 ? 1.620 -12.223 -16.440 1.00 95.25 221 GLY A N 1
ATOM 1618 C CA . GLY A 1 221 ? 1.484 -11.563 -17.739 1.00 95.25 221 GLY A CA 1
ATOM 1619 C C . GLY A 1 221 ? 2.245 -12.257 -18.873 1.00 95.25 221 GLY A C 1
ATOM 1620 O O . GLY A 1 221 ? 1.803 -12.207 -20.019 1.00 95.25 221 GLY A O 1
ATOM 1621 N N . VAL A 1 222 ? 3.344 -12.954 -18.562 1.00 95.94 222 VAL A N 1
ATOM 1622 C CA . VAL A 1 222 ? 4.081 -13.791 -19.527 1.00 95.94 222 VAL A CA 1
ATOM 1623 C C . VAL A 1 222 ? 3.769 -15.287 -19.408 1.00 95.94 222 VAL A C 1
ATOM 1625 O O . VAL A 1 222 ? 4.446 -16.111 -20.016 1.00 95.94 222 VAL A O 1
ATOM 1628 N N . GLY A 1 223 ? 2.727 -15.656 -18.658 1.00 95.75 223 GLY A N 1
ATOM 1629 C CA . GLY A 1 223 ? 2.262 -17.038 -18.523 1.00 95.75 223 GLY A CA 1
ATOM 1630 C C . GLY A 1 223 ? 3.097 -17.913 -17.584 1.00 95.75 223 GLY A C 1
ATOM 1631 O O . GLY A 1 223 ? 2.906 -19.127 -17.561 1.00 95.75 223 GLY A O 1
ATOM 1632 N N . VAL A 1 224 ? 3.995 -17.321 -16.794 1.00 97.00 224 VAL A N 1
ATOM 1633 C CA . VAL A 1 224 ? 4.797 -18.033 -15.794 1.00 97.00 224 VAL A CA 1
ATOM 1634 C C . VAL A 1 224 ? 3.972 -18.210 -14.522 1.00 97.00 224 VAL A C 1
ATOM 1636 O O . VAL A 1 224 ? 3.391 -17.260 -13.992 1.00 97.00 224 VAL A O 1
ATOM 1639 N N . THR A 1 225 ? 3.938 -19.431 -13.986 1.00 95.56 225 THR A N 1
ATOM 1640 C CA . THR A 1 225 ? 3.241 -19.690 -12.718 1.00 95.56 225 THR A CA 1
ATOM 1641 C C . THR A 1 225 ? 3.958 -18.969 -11.579 1.00 95.56 225 THR A C 1
ATOM 1643 O O . THR A 1 225 ? 5.142 -19.201 -11.348 1.00 95.56 225 THR A O 1
ATOM 1646 N N . VAL A 1 226 ? 3.241 -18.120 -10.837 1.00 95.56 226 VAL A N 1
ATOM 1647 C CA . VAL A 1 226 ? 3.816 -17.341 -9.729 1.00 95.56 226 VAL A CA 1
ATOM 1648 C C . VAL A 1 226 ? 4.330 -18.283 -8.624 1.00 95.56 226 VAL A C 1
ATOM 1650 O O . VAL A 1 226 ? 3.526 -18.993 -8.010 1.00 95.56 226 VAL A O 1
ATOM 1653 N N . PRO A 1 227 ? 5.646 -18.302 -8.324 1.00 94.19 227 PRO A N 1
ATOM 1654 C CA . PRO A 1 227 ? 6.195 -19.154 -7.275 1.00 94.19 227 PRO A CA 1
ATOM 1655 C C . PRO A 1 227 ? 5.664 -18.770 -5.892 1.00 94.19 227 PRO A C 1
ATOM 1657 O O . PRO A 1 227 ? 5.522 -17.590 -5.581 1.00 94.19 227 PRO A O 1
ATOM 1660 N N . SER A 1 228 ? 5.495 -19.746 -4.996 1.00 90.94 228 SER A N 1
ATOM 1661 C CA . SER A 1 228 ? 5.010 -19.504 -3.623 1.00 90.94 228 SER A CA 1
ATOM 1662 C C . SER A 1 228 ? 5.938 -18.635 -2.763 1.00 90.94 228 SER A C 1
ATOM 1664 O O . SER A 1 228 ? 5.549 -18.208 -1.681 1.00 90.94 228 SER A O 1
ATOM 1666 N N . ALA A 1 229 ? 7.180 -18.421 -3.208 1.00 91.38 229 ALA A N 1
ATOM 1667 C CA . ALA A 1 229 ? 8.133 -17.520 -2.567 1.00 91.38 229 ALA A CA 1
ATOM 1668 C C . ALA A 1 229 ? 7.835 -16.033 -2.850 1.00 91.38 229 ALA A C 1
ATOM 1670 O O . ALA A 1 229 ? 8.329 -15.173 -2.125 1.00 91.38 229 ALA A O 1
ATOM 1671 N N . VAL A 1 230 ? 7.022 -15.721 -3.867 1.00 92.81 230 VAL A N 1
ATOM 1672 C CA . VAL A 1 230 ? 6.541 -14.359 -4.124 1.00 92.81 230 VAL A CA 1
ATOM 1673 C C . VAL A 1 230 ? 5.429 -14.042 -3.129 1.00 92.81 230 VAL A C 1
ATOM 1675 O O . VAL A 1 230 ? 4.401 -14.711 -3.091 1.00 92.81 230 VAL A O 1
ATOM 1678 N N . GLY A 1 231 ? 5.624 -13.005 -2.314 1.00 88.50 231 GLY A N 1
ATOM 1679 C CA . GLY A 1 231 ? 4.677 -12.612 -1.263 1.00 88.50 231 GLY A CA 1
ATOM 1680 C C . GLY A 1 231 ? 3.475 -11.794 -1.750 1.00 88.50 231 GLY A C 1
ATOM 1681 O O . GLY A 1 231 ? 2.686 -11.333 -0.926 1.00 88.50 231 GLY A O 1
ATOM 1682 N N . GLY A 1 232 ? 3.371 -11.560 -3.060 1.00 91.00 232 GLY A N 1
ATOM 1683 C CA . GLY A 1 232 ? 2.327 -10.760 -3.697 1.00 91.00 232 GLY A CA 1
ATOM 1684 C C . GLY A 1 232 ? 1.318 -11.589 -4.485 1.00 91.00 232 GLY A C 1
ATOM 1685 O O . GLY A 1 232 ? 1.359 -12.817 -4.512 1.00 91.00 232 GLY A O 1
ATOM 1686 N N . SER A 1 233 ? 0.389 -10.905 -5.139 1.00 94.06 233 SER A N 1
ATOM 1687 C CA . SER A 1 233 ? -0.583 -11.502 -6.057 1.00 94.06 233 SER A CA 1
ATOM 1688 C C . SER A 1 233 ? -0.696 -10.653 -7.321 1.00 94.06 233 SER A C 1
ATOM 1690 O O . SER A 1 233 ? -0.509 -9.437 -7.232 1.00 94.06 233 SER A O 1
ATOM 1692 N N . PRO A 1 234 ? -0.980 -11.254 -8.488 1.00 95.50 234 PRO A N 1
ATOM 1693 C CA . PRO A 1 234 ? -1.115 -10.495 -9.722 1.00 95.50 234 PRO A CA 1
ATOM 1694 C C . PRO A 1 234 ? -2.184 -9.405 -9.617 1.00 95.50 234 PRO A C 1
ATOM 1696 O O . PRO A 1 234 ? -3.249 -9.593 -9.020 1.00 95.50 234 PRO A O 1
ATOM 1699 N N . LEU A 1 235 ? -1.880 -8.239 -10.178 1.00 95.31 235 LEU A N 1
ATOM 1700 C CA . LEU A 1 235 ? -2.777 -7.098 -10.187 1.00 95.31 235 LEU A CA 1
ATOM 1701 C C . LEU A 1 235 ? -3.871 -7.303 -11.223 1.00 95.31 235 LEU A C 1
ATOM 1703 O O . LEU A 1 235 ? -3.610 -7.614 -12.380 1.00 95.31 235 LEU A O 1
ATOM 1707 N N . THR A 1 236 ? -5.106 -7.021 -10.823 1.00 92.56 236 THR A N 1
ATOM 1708 C CA . THR A 1 236 ? -6.261 -7.050 -11.722 1.00 92.56 236 THR A CA 1
ATOM 1709 C C . THR A 1 236 ? -6.968 -5.701 -11.737 1.00 92.56 236 THR A C 1
ATOM 1711 O O . THR A 1 236 ? -6.857 -4.905 -10.805 1.00 92.56 236 THR A O 1
ATOM 1714 N N . GLY A 1 237 ? -7.711 -5.415 -12.806 1.00 89.31 237 GLY A N 1
ATOM 1715 C CA . GLY A 1 237 ? -8.561 -4.228 -12.876 1.00 89.31 237 GLY A CA 1
ATOM 1716 C C . GLY A 1 237 ? -9.937 -4.463 -12.248 1.00 89.31 237 GLY A C 1
ATOM 1717 O O . GLY A 1 237 ? -10.633 -5.427 -12.585 1.00 89.31 237 GLY A O 1
ATOM 1718 N N . GLU A 1 238 ? -10.374 -3.557 -11.377 1.00 87.94 238 GLU A N 1
ATOM 1719 C CA . GLU A 1 238 ? -11.786 -3.336 -11.058 1.00 87.94 238 GLU A CA 1
ATOM 1720 C C . GLU A 1 238 ? -12.364 -2.321 -12.056 1.00 87.94 238 GLU A C 1
ATOM 1722 O O . GLU A 1 238 ? -11.973 -1.149 -12.017 1.00 87.94 238 GLU A O 1
ATOM 1727 N N . PRO A 1 239 ? -13.274 -2.738 -12.959 1.00 87.81 239 PRO A N 1
ATOM 1728 C CA . PRO A 1 239 ? -13.766 -1.875 -14.023 1.00 87.81 239 PRO A CA 1
ATOM 1729 C C . PRO A 1 239 ? -14.468 -0.632 -13.481 1.00 87.81 239 PRO A C 1
ATOM 1731 O O . PRO A 1 239 ? -15.333 -0.716 -12.604 1.00 87.81 239 PRO A O 1
ATOM 1734 N N . ALA A 1 240 ? -14.136 0.524 -14.047 1.00 86.25 240 ALA A N 1
ATOM 1735 C CA . ALA A 1 240 ? -14.920 1.732 -13.859 1.00 86.25 240 ALA A CA 1
ATOM 1736 C C . ALA A 1 240 ? -16.199 1.669 -14.720 1.00 86.25 240 ALA A C 1
ATOM 1738 O O . ALA A 1 240 ? -16.183 1.067 -15.794 1.00 86.25 240 ALA A O 1
ATOM 1739 N N . PRO A 1 241 ? -17.299 2.324 -14.300 1.00 85.06 241 PRO A N 1
ATOM 1740 C CA . PRO A 1 241 ? -18.522 2.395 -15.106 1.00 85.06 241 PRO A CA 1
ATOM 1741 C C . PRO A 1 241 ? -18.318 3.046 -16.481 1.00 85.06 241 PRO A C 1
ATOM 1743 O O . PRO A 1 241 ? -19.046 2.745 -17.421 1.00 85.06 241 PRO A O 1
ATOM 1746 N N . ASP A 1 242 ? -17.349 3.958 -16.580 1.00 84.69 242 ASP A N 1
ATOM 1747 C CA . ASP A 1 242 ? -16.997 4.690 -17.790 1.00 84.69 242 ASP A CA 1
ATOM 1748 C C . ASP A 1 242 ? -15.506 5.082 -17.770 1.00 84.69 242 ASP A C 1
ATOM 1750 O O . ASP A 1 242 ? -14.848 5.034 -16.726 1.00 84.69 242 ASP A O 1
ATOM 1754 N N . ASN A 1 243 ? -14.980 5.485 -18.932 1.00 86.56 243 ASN A N 1
ATOM 1755 C CA . ASN A 1 243 ? -13.616 6.000 -19.095 1.00 86.56 243 ASN A CA 1
ATOM 1756 C C . ASN A 1 243 ? -13.582 7.539 -19.196 1.00 86.56 243 ASN A C 1
ATOM 1758 O O . ASN A 1 243 ? -12.853 8.100 -20.013 1.00 86.56 243 ASN A O 1
ATOM 1762 N N . SER A 1 244 ? -14.426 8.243 -18.437 1.00 88.94 244 SER A N 1
ATOM 1763 C CA . SER A 1 244 ? -14.426 9.709 -18.453 1.00 88.94 244 SER A CA 1
ATOM 1764 C C . SER A 1 244 ? -13.260 10.288 -17.649 1.00 88.94 244 SER A C 1
ATOM 1766 O O . SER A 1 244 ? -12.866 9.761 -16.603 1.00 88.94 244 SER A O 1
ATOM 1768 N N . GLU A 1 245 ? -12.759 11.450 -18.077 1.00 88.31 245 GLU A N 1
ATOM 1769 C CA . GLU A 1 245 ? -11.753 12.200 -17.314 1.00 88.31 245 GLU A CA 1
ATOM 1770 C C . GLU A 1 245 ? -12.216 12.505 -15.889 1.00 88.31 245 GLU A C 1
ATOM 1772 O O . GLU A 1 245 ? -11.420 12.477 -14.954 1.00 88.31 245 GLU A O 1
ATOM 1777 N N . ARG A 1 246 ? -13.514 12.774 -15.706 1.00 88.25 246 ARG A N 1
ATOM 1778 C CA . ARG A 1 246 ? -14.089 13.038 -14.387 1.00 88.25 246 ARG A CA 1
ATOM 1779 C C . ARG A 1 246 ? -13.863 11.857 -13.445 1.00 88.25 246 ARG A C 1
ATOM 1781 O O . ARG A 1 246 ? -13.357 12.062 -12.349 1.00 88.25 246 ARG A O 1
ATOM 1788 N N . ARG A 1 247 ? -14.157 10.625 -13.879 1.00 86.00 247 ARG A N 1
ATOM 1789 C CA . ARG A 1 247 ? -13.914 9.420 -13.067 1.00 86.00 247 ARG A CA 1
ATOM 1790 C C . ARG A 1 247 ? -12.438 9.198 -12.774 1.00 86.00 247 ARG A C 1
ATOM 1792 O O . ARG A 1 247 ? -12.101 8.757 -11.678 1.00 86.00 247 ARG A O 1
ATOM 1799 N N . ALA A 1 248 ? -11.562 9.486 -13.734 1.00 85.56 248 ALA A N 1
ATOM 1800 C CA . ALA A 1 248 ? -10.123 9.405 -13.513 1.00 85.56 248 ALA A CA 1
ATOM 1801 C C . ALA A 1 248 ? -9.663 10.405 -12.435 1.00 85.56 248 ALA A C 1
ATOM 1803 O O . ALA A 1 248 ? -8.906 10.026 -11.542 1.00 85.56 248 ALA A O 1
ATOM 1804 N N . ARG A 1 249 ? -10.176 11.644 -12.462 1.00 87.75 249 ARG A N 1
ATOM 1805 C CA . ARG A 1 249 ? -9.899 12.666 -11.437 1.00 87.75 249 ARG A CA 1
ATOM 1806 C C . ARG A 1 249 ? -10.459 12.280 -10.069 1.00 87.75 249 ARG A C 1
ATOM 1808 O O . ARG A 1 249 ? -9.723 12.371 -9.093 1.00 87.75 249 ARG A O 1
ATOM 1815 N N . ASP A 1 250 ? -11.697 11.789 -10.004 1.00 86.69 250 ASP A N 1
ATOM 1816 C CA . ASP A 1 250 ? -12.315 11.326 -8.752 1.00 86.69 250 ASP A CA 1
ATOM 1817 C C . ASP A 1 250 ? -11.485 10.196 -8.110 1.00 86.69 250 ASP A C 1
ATOM 1819 O O . ASP A 1 250 ? -11.236 10.197 -6.904 1.00 86.69 250 ASP A O 1
ATOM 1823 N N . ARG A 1 251 ? -10.996 9.247 -8.923 1.00 88.12 251 ARG A N 1
ATOM 1824 C CA . ARG A 1 251 ? -10.127 8.149 -8.468 1.00 88.12 251 ARG A CA 1
ATOM 1825 C C . ARG A 1 251 ? -8.775 8.656 -7.978 1.00 88.12 251 ARG A C 1
ATOM 1827 O O . ARG A 1 251 ? -8.314 8.231 -6.924 1.00 88.12 251 ARG A O 1
ATOM 1834 N N . LEU A 1 252 ? -8.145 9.557 -8.730 1.00 87.75 252 LEU A N 1
ATOM 1835 C CA . LEU A 1 252 ? -6.877 10.164 -8.332 1.00 87.75 252 LEU A CA 1
ATOM 1836 C C . LEU A 1 252 ? -7.024 10.918 -7.007 1.00 87.75 252 LEU A C 1
ATOM 1838 O O . LEU A 1 252 ? -6.160 10.799 -6.145 1.00 87.75 252 LEU A O 1
ATOM 1842 N N . GLN A 1 253 ? -8.118 11.660 -6.832 1.00 86.62 253 GLN A N 1
ATOM 1843 C CA . GLN A 1 253 ? -8.398 12.376 -5.593 1.00 86.62 253 GLN A CA 1
ATOM 1844 C C . GLN A 1 253 ? -8.561 11.410 -4.415 1.00 86.62 253 GLN A C 1
ATOM 1846 O O . GLN A 1 253 ? -7.913 11.613 -3.397 1.00 86.62 253 GLN A O 1
ATOM 1851 N N . LEU A 1 254 ? -9.319 10.320 -4.583 1.00 84.06 254 LEU A N 1
ATOM 1852 C CA . LEU A 1 254 ? -9.469 9.287 -3.552 1.00 84.06 254 LEU A CA 1
ATOM 1853 C C . LEU A 1 254 ? -8.122 8.676 -3.127 1.00 84.06 254 LEU A C 1
ATOM 1855 O O . LEU A 1 254 ? -7.886 8.465 -1.941 1.00 84.06 254 LEU A O 1
ATOM 1859 N N . LEU A 1 255 ? -7.238 8.382 -4.085 1.00 84.94 255 LEU A N 1
ATOM 1860 C CA . LEU A 1 255 ? -5.918 7.814 -3.793 1.00 84.94 255 LEU A CA 1
ATOM 1861 C C . LEU A 1 255 ? -4.986 8.828 -3.115 1.00 84.94 255 LEU A C 1
ATOM 1863 O O . LEU A 1 255 ? -4.187 8.440 -2.268 1.00 84.94 255 LEU A O 1
ATOM 1867 N N . ARG A 1 256 ? -5.106 10.117 -3.457 1.00 84.88 256 ARG A N 1
ATOM 1868 C CA . ARG A 1 256 ? -4.384 11.201 -2.774 1.00 84.88 256 ARG A CA 1
ATOM 1869 C C . ARG A 1 256 ? -4.874 11.399 -1.343 1.00 84.88 256 ARG A C 1
ATOM 1871 O O . ARG A 1 256 ? -4.044 11.464 -0.450 1.00 84.88 256 ARG A O 1
ATOM 1878 N N . ASP A 1 257 ? -6.192 11.409 -1.126 1.00 79.88 257 ASP A N 1
ATOM 1879 C CA . ASP A 1 257 ? -6.779 11.466 0.220 1.00 79.88 257 ASP A CA 1
ATOM 1880 C C . ASP A 1 257 ? -6.257 10.310 1.096 1.00 79.88 257 ASP A C 1
ATOM 1882 O O . ASP A 1 257 ? -5.994 10.495 2.280 1.00 79.88 257 ASP A O 1
ATOM 1886 N N . LEU A 1 258 ? -6.093 9.113 0.517 1.00 77.62 258 LEU A N 1
ATOM 1887 C CA . LEU A 1 258 ? -5.576 7.943 1.229 1.00 77.62 258 LEU A CA 1
ATOM 1888 C C . LEU A 1 258 ? -4.090 8.074 1.603 1.00 77.62 258 LEU A C 1
ATOM 1890 O O . LEU A 1 258 ? -3.697 7.617 2.677 1.00 77.62 258 LEU A O 1
ATOM 1894 N N . ASP A 1 259 ? -3.274 8.665 0.727 1.00 81.00 259 ASP A N 1
ATOM 1895 C CA . ASP A 1 259 ? -1.863 8.959 1.004 1.00 81.00 259 ASP A CA 1
ATOM 1896 C C . ASP A 1 259 ? -1.715 9.991 2.123 1.00 81.00 259 ASP A C 1
ATOM 1898 O O . ASP A 1 259 ? -1.033 9.725 3.111 1.00 81.00 259 ASP A O 1
ATOM 1902 N N . GLU A 1 260 ? -2.412 11.120 1.996 1.00 77.81 260 GLU A N 1
ATOM 1903 C CA . GLU A 1 260 ? -2.394 12.226 2.957 1.00 77.81 260 GLU A CA 1
ATOM 1904 C C . GLU A 1 260 ? -2.837 11.741 4.343 1.00 77.81 260 GLU A C 1
ATOM 1906 O O . GLU A 1 260 ? -2.053 11.748 5.292 1.00 77.81 260 GLU A O 1
ATOM 1911 N N . ALA A 1 261 ? -4.013 11.105 4.421 1.00 69.62 261 ALA A N 1
ATOM 1912 C CA . ALA A 1 261 ? -4.499 10.517 5.665 1.00 69.62 261 ALA A CA 1
ATOM 1913 C C . ALA A 1 261 ? -3.554 9.449 6.246 1.00 69.62 261 ALA A C 1
ATOM 1915 O O . ALA A 1 261 ? -3.534 9.250 7.457 1.00 69.62 261 ALA A O 1
ATOM 1916 N N . SER A 1 262 ? -2.781 8.719 5.432 1.00 68.44 262 SER A N 1
ATOM 1917 C CA . SER A 1 262 ? -1.841 7.726 5.965 1.00 68.44 262 SER A CA 1
ATOM 1918 C C . SER A 1 262 ? -0.524 8.335 6.448 1.00 68.44 262 SER A C 1
ATOM 1920 O O . SER A 1 262 ? 0.074 7.760 7.361 1.00 68.44 262 SER A O 1
ATOM 1922 N N . HIS A 1 263 ? -0.050 9.422 5.839 1.00 71.31 263 HIS A N 1
ATOM 1923 C CA . HIS A 1 263 ? 1.192 10.086 6.233 1.00 71.31 263 HIS A CA 1
ATOM 1924 C C . HIS A 1 263 ? 0.997 10.898 7.517 1.00 71.31 263 HIS A C 1
ATOM 1926 O O . HIS A 1 263 ? 1.734 10.701 8.484 1.00 71.31 263 HIS A O 1
ATOM 1932 N N . ASP A 1 264 ? -0.055 11.716 7.582 1.00 67.44 264 ASP A N 1
ATOM 1933 C CA . ASP A 1 264 ? -0.252 12.655 8.694 1.00 67.44 264 ASP A CA 1
ATOM 1934 C C . ASP A 1 264 ? -0.596 11.933 10.005 1.00 67.44 264 ASP A C 1
ATOM 1936 O O . ASP A 1 264 ? -0.222 12.365 11.095 1.00 67.44 264 ASP A O 1
ATOM 1940 N N . VAL A 1 265 ? -1.237 10.760 9.922 1.00 62.38 265 VAL A N 1
ATOM 1941 C CA . VAL A 1 265 ? -1.483 9.900 11.091 1.00 62.38 265 VAL A CA 1
ATOM 1942 C C . VAL A 1 265 ? -0.193 9.286 11.627 1.00 62.38 265 VAL A C 1
ATOM 1944 O O . VAL A 1 265 ? -0.097 9.067 12.837 1.00 62.38 265 VAL A O 1
ATOM 1947 N N . HIS A 1 266 ? 0.788 8.971 10.772 1.00 65.44 266 HIS A N 1
ATOM 1948 C CA . HIS A 1 266 ? 1.937 8.154 11.174 1.00 65.44 266 HIS A CA 1
ATOM 1949 C C . HIS A 1 266 ? 2.755 8.819 12.285 1.00 65.44 266 HIS A C 1
ATOM 1951 O O . HIS A 1 266 ? 2.997 8.192 13.319 1.00 65.44 266 HIS A O 1
ATOM 1957 N N . GLY A 1 267 ? 3.059 10.112 12.136 1.00 64.75 267 GLY A N 1
ATOM 1958 C CA . GLY A 1 267 ? 3.790 10.894 13.140 1.00 64.75 267 GLY A CA 1
ATOM 1959 C C . GLY A 1 267 ? 3.043 11.087 14.467 1.00 64.75 267 GLY A C 1
ATOM 1960 O O . GLY A 1 267 ? 3.649 11.443 15.476 1.00 64.75 267 GLY A O 1
ATOM 1961 N N . LEU A 1 268 ? 1.732 10.826 14.505 1.00 66.06 268 LEU A N 1
ATOM 1962 C CA . LEU A 1 268 ? 0.888 11.049 15.683 1.00 66.06 268 LEU A CA 1
ATOM 1963 C C . LEU A 1 268 ? 0.715 9.815 16.555 1.00 66.06 268 LEU A C 1
ATOM 1965 O O . LEU A 1 268 ? 0.347 9.937 17.725 1.00 66.06 268 LEU A O 1
ATOM 1969 N N . VAL A 1 269 ? 0.974 8.631 16.005 1.00 69.19 269 VAL A N 1
ATOM 1970 C CA . VAL A 1 269 ? 0.734 7.371 16.708 1.00 69.19 269 VAL A CA 1
ATOM 1971 C C . VAL A 1 269 ? 1.591 7.265 17.963 1.00 69.19 269 VAL A C 1
ATOM 1973 O O . VAL A 1 269 ? 1.058 6.996 19.040 1.00 69.19 269 VAL A O 1
ATOM 1976 N N . GLU A 1 270 ? 2.893 7.527 17.864 1.00 72.31 270 GLU A N 1
ATOM 1977 C CA . GLU A 1 270 ? 3.790 7.463 19.020 1.00 72.31 270 GLU A CA 1
ATOM 1978 C C . GLU A 1 270 ? 3.389 8.440 20.144 1.00 72.31 270 GLU A C 1
ATOM 1980 O O . GLU A 1 270 ? 3.115 7.969 21.256 1.00 72.31 270 GLU A O 1
ATOM 1985 N N . PRO A 1 271 ? 3.277 9.763 19.904 1.00 74.12 271 PRO A N 1
ATOM 1986 C CA . PRO A 1 271 ? 2.872 10.696 20.951 1.00 74.12 271 PRO A CA 1
ATOM 1987 C C . PRO A 1 271 ? 1.472 10.397 21.501 1.00 74.12 271 PRO A C 1
ATOM 1989 O O . PRO A 1 271 ? 1.262 10.522 22.709 1.00 74.12 271 PRO A O 1
ATOM 1992 N N . PHE A 1 272 ? 0.525 9.934 20.676 1.00 72.88 272 PHE A N 1
ATOM 1993 C CA . PHE A 1 272 ? -0.793 9.502 21.150 1.00 72.88 272 PHE A CA 1
ATOM 1994 C C . PHE A 1 272 ? -0.687 8.358 22.167 1.00 72.88 272 PHE A C 1
ATOM 1996 O O . PHE A 1 272 ? -1.238 8.460 23.266 1.00 72.88 272 PHE A O 1
ATOM 2003 N N . PHE A 1 273 ? 0.042 7.287 21.837 1.00 74.88 273 PHE A N 1
ATOM 2004 C CA . PHE A 1 273 ? 0.209 6.146 22.738 1.00 74.88 273 PHE A CA 1
ATOM 2005 C C . PHE A 1 273 ? 0.953 6.529 24.019 1.00 74.88 273 PHE A C 1
ATOM 2007 O O . PHE A 1 273 ? 0.562 6.078 25.097 1.00 74.88 273 PHE A O 1
ATOM 2014 N N . GLN A 1 274 ? 1.972 7.390 23.932 1.00 77.88 274 GLN A N 1
ATOM 2015 C CA . GLN A 1 274 ? 2.694 7.887 25.105 1.00 77.88 274 GLN A CA 1
ATOM 2016 C C . GLN A 1 274 ? 1.778 8.702 26.027 1.00 77.88 274 GLN A C 1
ATOM 2018 O O . GLN A 1 274 ? 1.672 8.399 27.217 1.00 77.88 274 GLN A O 1
ATOM 2023 N N . VAL A 1 275 ? 1.064 9.697 25.489 1.00 79.81 275 VAL A N 1
ATOM 2024 C CA . VAL A 1 275 ? 0.136 10.534 26.267 1.00 79.81 275 VAL A CA 1
ATOM 2025 C C . VAL A 1 275 ? -0.977 9.687 26.878 1.00 79.81 275 VAL A C 1
ATOM 2027 O O . VAL A 1 275 ? -1.298 9.855 28.055 1.00 79.81 275 VAL A O 1
ATOM 2030 N N . PHE A 1 276 ? -1.538 8.746 26.118 1.00 76.62 276 PHE A N 1
ATOM 2031 C CA . PHE A 1 276 ? -2.581 7.852 26.610 1.00 76.62 276 PHE A CA 1
ATOM 2032 C C . PHE A 1 276 ? -2.068 6.944 27.737 1.00 76.62 276 PHE A C 1
ATOM 2034 O O . PHE A 1 276 ? -2.703 6.853 28.789 1.00 76.62 276 PHE A O 1
ATOM 2041 N N . ALA A 1 277 ? -0.901 6.316 27.567 1.00 79.25 277 ALA A N 1
ATOM 2042 C CA . ALA A 1 277 ? -0.314 5.429 28.569 1.00 79.25 277 ALA A CA 1
ATOM 2043 C C . ALA A 1 277 ? 0.062 6.177 29.857 1.00 79.25 277 ALA A C 1
ATOM 2045 O O . ALA A 1 277 ? -0.335 5.766 30.951 1.00 79.25 277 ALA A O 1
ATOM 2046 N N . TYR A 1 278 ? 0.776 7.301 29.747 1.00 82.38 278 TYR A N 1
ATOM 2047 C CA . TYR A 1 278 ? 1.150 8.107 30.911 1.00 82.38 278 TYR A CA 1
ATOM 2048 C C . TYR A 1 278 ? -0.071 8.735 31.584 1.00 82.38 278 TYR A C 1
ATOM 2050 O O . TYR A 1 278 ? -0.176 8.706 32.811 1.00 82.38 278 TYR A O 1
ATOM 2058 N N . GLY A 1 279 ? -1.036 9.228 30.804 1.00 79.69 279 GLY A N 1
ATOM 2059 C CA . GLY A 1 279 ? -2.305 9.735 31.319 1.00 79.69 279 GLY A CA 1
ATOM 2060 C C . GLY A 1 279 ? -3.060 8.674 32.122 1.00 79.69 279 GLY A C 1
ATOM 2061 O O . GLY A 1 279 ? -3.515 8.948 33.234 1.00 79.69 279 GLY A O 1
ATOM 2062 N N . GLN A 1 280 ? -3.115 7.437 31.623 1.00 79.38 280 GLN A N 1
ATOM 2063 C CA . GLN A 1 280 ? -3.736 6.321 32.335 1.00 79.38 280 GLN A CA 1
ATOM 2064 C C . GLN A 1 280 ? -3.017 6.002 33.655 1.00 79.38 280 GLN A C 1
ATOM 2066 O O . GLN A 1 280 ? -3.677 5.797 34.676 1.00 79.38 280 GLN A O 1
ATOM 2071 N N . LEU A 1 281 ? -1.678 6.008 33.670 1.00 83.62 281 LEU A N 1
ATOM 2072 C CA . LEU A 1 281 ? -0.892 5.809 34.894 1.00 83.62 281 LEU A CA 1
ATOM 2073 C C . LEU A 1 281 ? -1.166 6.899 35.937 1.00 83.62 281 LEU A C 1
ATOM 2075 O O . LEU A 1 281 ? -1.328 6.587 37.118 1.00 83.62 281 LEU A O 1
ATOM 2079 N N . VAL A 1 282 ? -1.281 8.160 35.510 1.00 82.62 282 VAL A N 1
ATOM 2080 C CA . VAL A 1 282 ? -1.653 9.275 36.393 1.00 82.62 282 VAL A CA 1
ATOM 2081 C C . VAL A 1 282 ? -3.050 9.060 36.975 1.00 82.62 282 VAL A C 1
ATOM 2083 O O . VAL A 1 282 ? -3.233 9.198 38.184 1.00 82.62 282 VAL A O 1
ATOM 2086 N N . VAL A 1 283 ? -4.031 8.660 36.159 1.00 78.06 283 VAL A N 1
ATOM 2087 C CA . VAL A 1 283 ? -5.388 8.358 36.646 1.00 78.06 283 VAL A CA 1
ATOM 2088 C C . VAL A 1 283 ? -5.364 7.217 37.665 1.00 78.06 283 VAL A C 1
ATOM 2090 O O . VAL A 1 283 ? -5.949 7.358 38.738 1.00 78.06 283 VAL A O 1
ATOM 2093 N N . TYR A 1 284 ? -4.654 6.119 37.393 1.00 81.88 284 TYR A N 1
ATOM 2094 C CA . TYR A 1 284 ? -4.510 5.014 38.347 1.00 81.88 284 TYR A CA 1
ATOM 2095 C C . TYR A 1 284 ? -3.856 5.449 39.657 1.00 81.88 284 TYR A C 1
ATOM 2097 O O . TYR A 1 284 ? -4.325 5.063 40.730 1.00 81.88 284 TYR A O 1
ATOM 2105 N N . LEU A 1 285 ? -2.824 6.292 39.592 1.00 81.50 285 LEU A N 1
ATOM 2106 C CA . LEU A 1 285 ? -2.178 6.848 40.775 1.00 81.50 285 LEU A CA 1
ATOM 2107 C C . LEU A 1 285 ? -3.146 7.717 41.589 1.00 81.50 285 LEU A C 1
ATOM 2109 O O . LEU A 1 285 ? -3.236 7.550 42.804 1.00 81.50 285 LEU A O 1
ATOM 2113 N N . LEU A 1 286 ? -3.914 8.600 40.944 1.00 75.50 286 LEU A N 1
ATOM 2114 C CA . LEU A 1 286 ? -4.913 9.435 41.619 1.00 75.50 286 LEU A CA 1
ATOM 2115 C C . LEU A 1 286 ? -6.001 8.591 42.292 1.00 75.50 286 LEU A C 1
ATOM 2117 O O . LEU A 1 286 ? -6.358 8.854 43.442 1.00 75.50 286 LEU A O 1
ATOM 2121 N N . VAL A 1 287 ? -6.484 7.543 41.617 1.00 75.19 287 VAL A N 1
ATOM 2122 C CA . VAL A 1 287 ? -7.446 6.589 42.188 1.00 75.19 287 VAL A CA 1
ATOM 2123 C C . VAL A 1 287 ? -6.848 5.863 43.390 1.00 75.19 287 VAL A C 1
ATOM 2125 O O . VAL A 1 287 ? -7.509 5.761 44.421 1.00 75.19 287 VAL A O 1
ATOM 2128 N N . LEU A 1 288 ? -5.595 5.412 43.302 1.00 80.44 288 LEU A N 1
ATOM 2129 C CA . LEU A 1 288 ? -4.890 4.757 44.405 1.00 80.44 288 LEU A CA 1
ATOM 2130 C C . LEU A 1 288 ? -4.724 5.691 45.612 1.00 80.44 288 LEU A C 1
ATOM 2132 O O . LEU A 1 288 ? -4.945 5.270 46.748 1.00 80.44 288 LEU A O 1
ATOM 2136 N N . LEU A 1 289 ? -4.352 6.954 45.385 1.00 77.75 289 LEU A N 1
ATOM 2137 C CA . LEU A 1 289 ? -4.167 7.954 46.440 1.00 77.75 289 LEU A CA 1
ATOM 2138 C C . LEU A 1 289 ? -5.493 8.332 47.114 1.00 77.75 289 LEU A C 1
ATOM 2140 O O . LEU A 1 289 ? -5.550 8.413 48.344 1.00 77.75 289 LEU A O 1
ATOM 2144 N N . ALA A 1 290 ? -6.564 8.490 46.331 1.00 71.25 290 ALA A N 1
ATOM 2145 C CA . ALA A 1 290 ? -7.918 8.700 46.840 1.00 71.25 290 ALA A CA 1
ATOM 2146 C C . ALA A 1 290 ? -8.443 7.465 47.597 1.00 71.25 290 ALA A C 1
ATOM 2148 O O . ALA A 1 290 ? -9.083 7.588 48.642 1.00 71.25 290 ALA A O 1
ATOM 2149 N N . TRP A 1 291 ? -8.145 6.252 47.115 1.00 70.44 291 TRP A N 1
ATOM 2150 C CA . TRP A 1 291 ? -8.532 5.011 47.785 1.00 70.44 291 TRP A CA 1
ATOM 2151 C C . TRP A 1 291 ? -7.799 4.824 49.117 1.00 70.44 291 TRP A C 1
ATOM 2153 O O . TRP A 1 291 ? -8.449 4.498 50.109 1.00 70.44 291 TRP A O 1
ATOM 2163 N N . LYS A 1 292 ? -6.493 5.126 49.168 1.00 77.56 292 LYS A N 1
ATOM 2164 C CA . LYS A 1 292 ? -5.667 5.113 50.389 1.00 77.56 292 LYS A CA 1
ATOM 2165 C C . LYS A 1 292 ? -5.963 6.262 51.365 1.00 77.56 292 LYS A C 1
ATOM 2167 O O . LYS A 1 292 ? -5.269 6.376 52.371 1.00 77.56 292 LYS A O 1
ATOM 2172 N N . GLY A 1 293 ? -6.947 7.119 51.080 1.00 66.94 293 GLY A N 1
ATOM 2173 C CA . GLY A 1 293 ? -7.342 8.220 51.964 1.00 66.94 293 GLY A CA 1
ATOM 2174 C C . GLY A 1 293 ? -6.277 9.308 52.117 1.00 66.94 293 GLY A C 1
ATOM 2175 O O . GLY A 1 293 ? -6.316 10.071 53.073 1.00 66.94 293 GLY A O 1
ATOM 2176 N N . ARG A 1 294 ? -5.307 9.387 51.193 1.00 66.69 294 ARG A N 1
AT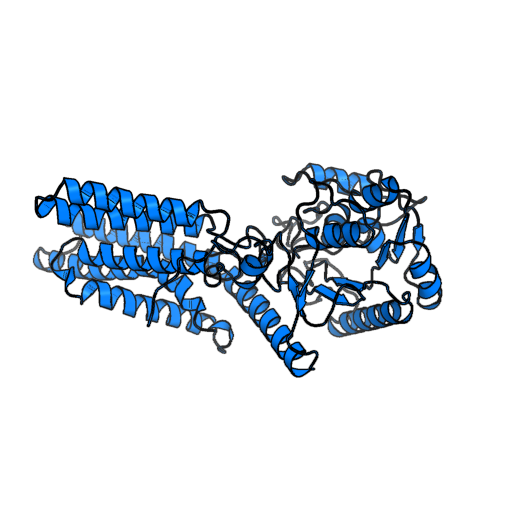OM 2177 C CA . ARG A 1 294 ? -4.254 10.417 51.224 1.00 66.69 294 ARG A CA 1
ATOM 2178 C C . ARG A 1 294 ? -4.686 11.739 50.586 1.00 66.69 294 ARG A C 1
ATOM 2180 O O . ARG A 1 294 ? -3.936 12.706 50.651 1.00 66.69 294 ARG A O 1
ATOM 2187 N N . ILE A 1 295 ? -5.868 11.779 49.965 1.00 57.97 295 ILE A N 1
ATOM 2188 C CA . ILE A 1 295 ? -6.441 12.960 49.311 1.00 57.97 295 ILE A CA 1
ATOM 2189 C C . ILE A 1 295 ? -7.938 13.052 49.665 1.00 57.97 295 ILE A C 1
ATOM 2191 O O . ILE A 1 295 ? -8.726 12.230 49.200 1.00 57.97 295 ILE A O 1
ATOM 2195 N N . GLY A 1 296 ? -8.321 14.082 50.433 1.00 58.53 296 GLY A N 1
ATOM 2196 C CA . GLY A 1 296 ? -9.714 14.504 50.667 1.00 58.53 296 GLY A CA 1
ATOM 2197 C C . GLY A 1 296 ? -10.435 13.898 51.886 1.00 58.53 296 GLY A C 1
ATOM 2198 O O . GLY A 1 296 ? -10.046 12.857 52.406 1.00 58.53 296 GLY A O 1
ATOM 2199 N N . SER A 1 297 ? -11.504 14.573 52.330 1.00 68.69 297 SER A N 1
ATOM 2200 C CA . SER A 1 297 ? -12.462 14.114 53.359 1.00 68.69 297 SER A CA 1
ATOM 2201 C C . SER A 1 297 ? -13.466 13.080 52.807 1.00 68.69 297 SER A C 1
ATOM 2203 O O . SER A 1 297 ? -13.543 12.889 51.591 1.00 68.69 297 SER A O 1
ATOM 2205 N N . GLU A 1 298 ? -14.274 12.432 53.663 1.00 66.56 298 GLU A N 1
ATOM 2206 C CA . GLU A 1 298 ? -15.284 11.439 53.234 1.00 66.56 298 GLU A CA 1
ATOM 2207 C C . GLU A 1 298 ? -16.262 11.973 52.168 1.00 66.56 298 GLU A C 1
ATOM 2209 O O . GLU A 1 298 ? -16.499 11.293 51.170 1.00 66.56 298 GLU A O 1
ATOM 2214 N N . GLU A 1 299 ? -16.747 13.215 52.292 1.00 66.31 299 GLU A N 1
ATOM 2215 C CA . GLU A 1 299 ? -17.615 13.854 51.282 1.00 66.31 299 GLU A CA 1
ATOM 2216 C C . GLU A 1 299 ? -16.886 14.126 49.954 1.00 66.31 299 GLU A C 1
ATOM 2218 O O . GLU A 1 299 ? -17.445 13.991 48.854 1.00 66.31 299 GLU A O 1
ATOM 2223 N N . THR A 1 300 ? -15.595 14.459 50.042 1.00 67.69 300 THR A N 1
ATOM 2224 C CA . THR A 1 300 ? -14.740 14.672 48.869 1.00 67.69 300 THR A CA 1
ATOM 2225 C C . THR A 1 300 ? -14.527 13.354 48.122 1.00 67.69 300 THR A C 1
ATOM 2227 O O . THR A 1 300 ? -14.496 13.339 46.892 1.00 67.69 300 THR A O 1
ATOM 2230 N N . ARG A 1 301 ? -14.472 12.224 48.840 1.00 67.62 301 ARG A N 1
ATOM 2231 C CA . ARG A 1 301 ? -14.263 10.880 48.281 1.00 67.62 301 ARG A CA 1
ATOM 2232 C C . ARG A 1 301 ? -15.377 10.469 47.321 1.00 67.62 301 ARG A C 1
ATOM 2234 O O . ARG A 1 301 ? -15.082 9.983 46.232 1.00 67.62 301 ARG A O 1
ATOM 2241 N N . THR A 1 302 ? -16.643 10.715 47.659 1.00 69.31 302 THR A N 1
ATOM 2242 C CA . THR A 1 302 ? -17.789 10.444 46.768 1.00 69.31 302 THR A CA 1
ATOM 2243 C C . THR A 1 302 ? -17.752 11.281 45.490 1.00 69.31 302 THR A C 1
ATOM 2245 O O . THR A 1 302 ? -17.978 10.760 44.395 1.00 69.31 302 THR A O 1
ATOM 2248 N N . THR A 1 303 ? -17.397 12.562 45.602 1.00 70.56 303 THR A N 1
ATOM 2249 C CA . THR A 1 303 ? -17.271 13.461 44.444 1.00 70.56 303 THR A CA 1
ATOM 2250 C C . THR A 1 303 ? -16.098 13.057 43.550 1.00 70.56 303 THR A C 1
ATOM 2252 O O . THR A 1 303 ? -16.236 13.008 42.326 1.00 70.56 303 THR A O 1
ATOM 2255 N N . VAL A 1 304 ? -14.958 12.702 44.150 1.00 72.00 304 VAL A N 1
ATOM 2256 C CA . VAL A 1 304 ? -13.769 12.210 43.442 1.00 72.00 304 VAL A CA 1
ATOM 2257 C C . VAL A 1 304 ? -14.073 10.899 42.724 1.00 72.00 304 VAL A C 1
ATOM 2259 O O . VAL A 1 304 ? -13.791 10.795 41.537 1.00 72.00 304 VAL A O 1
ATOM 2262 N N . LEU A 1 305 ? -14.725 9.933 43.376 1.00 71.19 305 LEU A N 1
ATOM 2263 C CA . LEU A 1 305 ? -15.099 8.657 42.754 1.00 71.19 305 LEU A CA 1
ATOM 2264 C C . LEU A 1 305 ? -16.090 8.834 41.592 1.00 71.19 305 LEU A C 1
ATOM 2266 O O . LEU A 1 305 ? -15.965 8.158 40.572 1.00 71.19 305 LEU A O 1
ATOM 2270 N N . SER A 1 306 ? -17.038 9.769 41.699 1.00 75.31 306 SER A N 1
ATOM 2271 C CA . SER A 1 306 ? -17.962 10.105 40.604 1.00 75.31 306 SER A CA 1
ATOM 2272 C C . SER A 1 306 ? -17.237 10.727 39.400 1.00 75.31 306 SER A C 1
ATOM 2274 O O . SER A 1 306 ? -17.465 10.339 38.246 1.00 75.31 306 SER A O 1
ATOM 2276 N N . ARG A 1 307 ? -16.296 11.647 39.654 1.00 79.31 307 ARG A N 1
ATOM 2277 C CA . ARG A 1 307 ? -15.446 12.241 38.608 1.00 79.31 307 ARG A CA 1
ATOM 2278 C C . ARG A 1 307 ? -14.521 11.207 37.973 1.00 79.31 307 ARG A C 1
ATOM 2280 O O . ARG A 1 307 ? -14.433 11.165 36.752 1.00 79.31 307 ARG A O 1
ATOM 2287 N N . VAL A 1 308 ? -13.913 10.334 38.776 1.00 76.06 308 VAL A N 1
ATOM 2288 C CA . VAL A 1 308 ? -13.102 9.202 38.307 1.00 76.06 308 VAL A CA 1
ATOM 2289 C C . VAL A 1 308 ? -13.935 8.289 37.421 1.00 76.06 308 VAL A C 1
ATOM 2291 O O . VAL A 1 308 ? -13.501 7.987 36.321 1.00 76.06 308 VAL A O 1
ATOM 2294 N N . ARG A 1 309 ? -15.153 7.905 37.827 1.00 81.25 309 ARG A N 1
ATOM 2295 C CA . ARG A 1 309 ? -16.042 7.079 36.993 1.00 81.25 309 ARG A CA 1
ATOM 2296 C C . ARG A 1 309 ? -16.300 7.731 35.637 1.00 81.25 309 ARG A C 1
ATOM 2298 O O . ARG A 1 309 ? -16.229 7.057 34.615 1.00 81.25 309 ARG A O 1
ATOM 2305 N N . THR A 1 310 ? -16.590 9.030 35.632 1.00 84.12 310 THR A N 1
ATOM 2306 C CA . THR A 1 310 ? -16.828 9.795 34.398 1.00 84.12 310 THR A CA 1
ATOM 2307 C C . THR A 1 310 ? -15.582 9.791 33.514 1.00 84.12 310 THR A C 1
ATOM 2309 O O . THR A 1 310 ? -15.672 9.472 32.331 1.00 84.12 310 THR A O 1
ATOM 2312 N N . LEU A 1 311 ? -14.418 10.076 34.101 1.00 83.00 311 LEU A N 1
ATOM 2313 C CA . LEU A 1 311 ? -13.136 10.097 33.406 1.00 83.00 311 LEU A CA 1
ATOM 2314 C C . LEU A 1 311 ? -12.752 8.716 32.865 1.00 83.00 311 LEU A C 1
ATOM 2316 O O . LEU A 1 311 ? -12.328 8.617 31.723 1.00 83.00 311 LEU A O 1
ATOM 2320 N N . SER A 1 312 ? -12.948 7.645 33.636 1.00 81.56 312 SER A N 1
ATOM 2321 C CA . SER A 1 312 ? -12.663 6.272 33.215 1.00 81.56 312 SER A CA 1
ATOM 2322 C C . SER A 1 312 ? -13.573 5.819 32.075 1.00 81.56 312 SER A C 1
ATOM 2324 O O . SER A 1 312 ? -13.098 5.166 31.154 1.00 81.56 312 SER A O 1
ATOM 2326 N N . VAL A 1 313 ? -14.864 6.176 32.100 1.00 87.00 313 VAL A N 1
ATOM 2327 C CA . VAL A 1 313 ? -15.788 5.876 30.991 1.00 87.00 313 VAL A CA 1
ATOM 2328 C C . VAL A 1 313 ? -15.409 6.666 29.738 1.00 87.00 313 VAL A C 1
ATOM 2330 O O . VAL A 1 313 ? -15.399 6.098 28.650 1.00 87.00 313 VAL A O 1
ATOM 2333 N N . ALA A 1 314 ? -15.053 7.946 29.883 1.00 87.56 314 ALA A N 1
ATOM 2334 C CA . ALA A 1 314 ? -14.569 8.757 28.769 1.00 87.56 314 ALA A CA 1
ATOM 2335 C C . ALA A 1 314 ? -13.263 8.193 28.185 1.00 87.56 314 ALA A C 1
ATOM 2337 O O . ALA A 1 314 ? -13.175 7.996 26.978 1.00 87.56 314 ALA A O 1
ATOM 2338 N N . ALA A 1 315 ? -12.293 7.846 29.035 1.00 84.62 315 ALA A N 1
ATOM 2339 C CA . ALA A 1 315 ? -11.029 7.233 28.631 1.00 84.62 315 ALA A CA 1
ATOM 2340 C C . ALA A 1 315 ? -11.243 5.882 27.928 1.00 84.62 315 ALA A C 1
ATOM 2342 O O . ALA A 1 315 ? -10.631 5.624 26.897 1.00 84.62 315 ALA A O 1
ATOM 2343 N N . ALA A 1 316 ? -12.162 5.046 28.424 1.00 87.00 316 ALA A N 1
ATOM 2344 C CA . ALA A 1 316 ? -12.510 3.772 27.793 1.00 87.00 316 ALA A CA 1
ATOM 2345 C C . ALA A 1 316 ? -13.199 3.938 26.426 1.00 87.00 316 ALA A C 1
ATOM 2347 O O . ALA A 1 316 ? -13.139 3.027 25.603 1.00 87.00 316 ALA A O 1
ATOM 2348 N N . ALA A 1 317 ? -13.840 5.084 26.171 1.00 90.94 317 ALA A N 1
ATOM 2349 C CA . ALA A 1 317 ? -14.427 5.403 24.873 1.00 90.94 317 ALA A CA 1
ATOM 2350 C C . ALA A 1 317 ? -13.392 5.924 23.860 1.00 90.94 317 ALA A C 1
ATOM 2352 O O . ALA A 1 317 ? -13.658 5.870 22.663 1.00 90.94 317 ALA A O 1
ATOM 2353 N N . VAL A 1 318 ? -12.214 6.394 24.302 1.00 88.19 318 VAL A N 1
ATOM 2354 C CA . VAL A 1 318 ? -11.183 6.952 23.406 1.00 88.19 318 VAL A CA 1
ATOM 2355 C C . VAL A 1 318 ? -10.807 5.978 22.284 1.00 88.19 318 VAL A C 1
ATOM 2357 O O . VAL A 1 318 ? -10.902 6.398 21.132 1.00 88.19 318 VAL A O 1
ATOM 2360 N N . PRO A 1 319 ? -10.464 4.696 22.542 1.00 87.00 319 PRO A N 1
ATOM 2361 C CA . PRO A 1 319 ? -10.040 3.795 21.474 1.00 87.00 319 PRO A CA 1
ATOM 2362 C C . PRO A 1 319 ? -11.082 3.647 20.364 1.00 87.00 319 PRO A C 1
ATOM 2364 O O . PRO A 1 319 ? -10.764 3.881 19.204 1.00 87.00 319 PRO A O 1
ATOM 2367 N N . VAL A 1 320 ? -12.343 3.345 20.695 1.00 89.62 320 VAL A N 1
ATOM 2368 C CA . VAL A 1 320 ? -13.405 3.202 19.680 1.00 89.62 320 VAL A CA 1
ATOM 2369 C C . VAL A 1 320 ? -13.686 4.520 18.950 1.00 89.62 320 VAL A C 1
ATOM 2371 O O . VAL A 1 320 ? -13.913 4.514 17.742 1.00 89.62 320 VAL A O 1
ATOM 2374 N N . SER A 1 321 ? -13.584 5.656 19.644 1.00 90.06 321 SER A N 1
ATOM 2375 C CA . SER A 1 321 ? -13.716 6.980 19.035 1.00 90.06 321 SER A CA 1
ATOM 2376 C C . SER A 1 321 ? -12.608 7.291 18.030 1.00 90.06 321 SER A C 1
ATOM 2378 O O . SER A 1 321 ? -12.885 7.988 17.061 1.00 90.06 321 SER A O 1
ATOM 2380 N N . THR A 1 322 ? -11.386 6.764 18.202 1.00 85.81 322 THR A N 1
ATOM 2381 C CA . THR A 1 322 ? -10.323 6.931 17.189 1.00 85.81 322 THR A CA 1
ATOM 2382 C C . THR A 1 322 ? -10.662 6.238 15.870 1.00 85.81 322 THR A C 1
ATOM 2384 O O . THR A 1 322 ? -10.407 6.801 14.813 1.00 85.81 322 THR A O 1
ATOM 2387 N N . PHE A 1 323 ? -11.318 5.071 15.908 1.00 85.69 323 PHE A N 1
ATOM 2388 C CA . PHE A 1 323 ? -11.813 4.407 14.695 1.00 85.69 323 PHE A CA 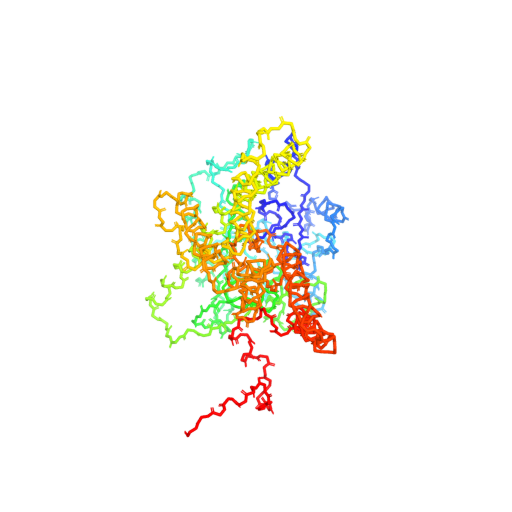1
ATOM 2389 C C . PHE A 1 323 ? -12.999 5.158 14.083 1.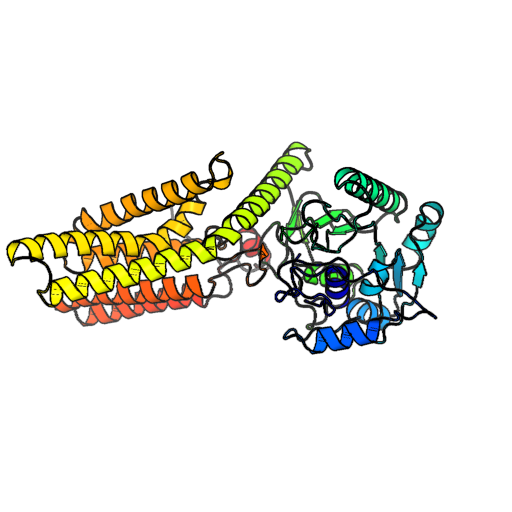00 85.69 323 PHE A C 1
ATOM 2391 O O . PHE A 1 323 ? -13.049 5.349 12.874 1.00 85.69 323 PHE A O 1
ATOM 2398 N N . LEU A 1 324 ? -13.943 5.626 14.907 1.00 88.56 324 LEU A N 1
ATOM 2399 C CA . LEU A 1 324 ? -15.099 6.388 14.421 1.00 88.56 324 LEU A CA 1
ATOM 2400 C C . LEU A 1 324 ? -14.717 7.757 13.848 1.00 88.56 324 LEU A C 1
ATOM 2402 O O . LEU A 1 324 ? -15.411 8.250 12.963 1.00 88.56 324 LEU A O 1
ATOM 2406 N N . ALA A 1 325 ? -13.616 8.360 14.305 1.00 86.31 325 ALA A N 1
ATOM 2407 C CA . ALA A 1 325 ? -13.134 9.629 13.772 1.00 86.31 325 ALA A CA 1
ATOM 2408 C C . ALA A 1 325 ? -12.826 9.557 12.269 1.00 86.31 325 ALA A C 1
ATOM 2410 O O . ALA A 1 325 ? -13.047 10.542 11.571 1.00 86.31 325 ALA A O 1
ATOM 2411 N N . ASN A 1 326 ? -12.449 8.384 11.750 1.00 83.50 326 ASN A N 1
ATOM 2412 C CA . ASN A 1 326 ? -12.223 8.161 10.318 1.00 83.50 326 ASN A CA 1
ATOM 2413 C C . ASN A 1 326 ? -13.503 8.181 9.463 1.00 83.50 326 ASN A C 1
ATOM 2415 O O . ASN A 1 326 ? -13.424 8.123 8.239 1.00 83.50 326 ASN A O 1
ATOM 2419 N N . LEU A 1 327 ? -14.689 8.312 10.072 1.00 84.94 327 LEU A N 1
ATOM 2420 C CA . LEU A 1 327 ? -15.921 8.647 9.346 1.00 84.94 327 LEU A CA 1
ATOM 2421 C C . LEU A 1 327 ? -15.948 10.108 8.879 1.00 84.94 327 LEU A C 1
ATOM 2423 O O . LEU A 1 327 ? -16.729 10.455 7.993 1.00 84.94 327 LEU A O 1
ATOM 2427 N N . VAL A 1 328 ? -15.134 10.969 9.491 1.00 85.06 328 VAL A N 1
ATOM 2428 C CA . VAL A 1 328 ? -15.024 12.388 9.157 1.00 85.06 328 VAL A CA 1
ATOM 2429 C C . VAL A 1 328 ? -13.706 12.598 8.410 1.00 85.06 328 VAL A C 1
ATOM 2431 O O . VAL A 1 328 ? -12.673 12.157 8.909 1.00 85.06 328 VAL A O 1
ATOM 2434 N N . PRO A 1 329 ? -13.695 13.284 7.251 1.00 80.75 329 PRO A N 1
ATOM 2435 C CA . PRO A 1 329 ? -12.472 13.586 6.511 1.00 80.75 329 PRO A CA 1
ATOM 2436 C C . PRO A 1 329 ? -11.692 14.716 7.196 1.00 80.75 329 PRO A C 1
ATOM 2438 O O . PRO A 1 329 ? -11.603 15.835 6.694 1.00 80.75 329 PRO A O 1
ATOM 2441 N N . TRP A 1 330 ? -11.186 14.440 8.396 1.00 78.94 330 TRP A N 1
ATOM 2442 C CA . TRP A 1 330 ? -10.516 15.406 9.264 1.00 78.94 330 TRP A CA 1
ATOM 2443 C C . TRP A 1 330 ? -9.214 15.949 8.646 1.00 78.94 330 TRP A C 1
ATOM 2445 O O . TRP A 1 330 ? -8.830 17.074 8.955 1.00 78.94 330 TRP A O 1
ATOM 2455 N N . TRP A 1 331 ? -8.589 15.195 7.736 1.00 74.00 331 TRP A N 1
ATOM 2456 C CA . TRP A 1 331 ? -7.368 15.572 7.006 1.00 74.00 331 TRP A CA 1
ATOM 2457 C C . TRP A 1 331 ? -7.597 16.715 6.012 1.00 74.00 331 TRP A C 1
ATOM 2459 O O . TRP A 1 331 ? -6.672 17.406 5.622 1.00 74.00 331 TRP A O 1
ATOM 2469 N N . ARG A 1 332 ? -8.850 16.983 5.624 1.00 79.00 332 ARG A N 1
ATOM 2470 C CA . ARG A 1 332 ? -9.174 18.096 4.716 1.00 79.00 332 ARG A CA 1
ATOM 2471 C C . ARG A 1 332 ? -9.288 19.449 5.420 1.00 79.00 332 ARG A C 1
ATOM 2473 O O . ARG A 1 332 ? -9.588 20.451 4.770 1.00 79.00 332 ARG A O 1
ATOM 2480 N N . PHE A 1 333 ? -9.145 19.489 6.744 1.00 81.44 333 PHE A N 1
ATOM 2481 C CA . PHE A 1 333 ? -9.238 20.728 7.509 1.00 81.44 333 PHE A CA 1
ATOM 2482 C C . PHE A 1 333 ? -7.866 21.404 7.618 1.00 81.44 333 PHE A C 1
ATOM 2484 O O . PHE A 1 333 ? -6.872 20.722 7.815 1.00 81.44 333 PHE A O 1
ATOM 2491 N N . PRO A 1 334 ? -7.802 22.748 7.608 1.00 74.00 334 PRO A N 1
ATOM 2492 C CA . PRO A 1 334 ? -6.537 23.494 7.606 1.00 74.00 334 PRO A CA 1
ATOM 2493 C C . PRO A 1 334 ? -5.697 23.324 8.882 1.00 74.00 334 PRO A C 1
ATOM 2495 O O . PRO A 1 334 ? -4.533 23.706 8.907 1.00 74.00 334 PRO A O 1
ATOM 2498 N N . VAL A 1 335 ? -6.296 22.807 9.960 1.00 79.94 335 VAL A N 1
ATOM 2499 C CA . VAL A 1 335 ? -5.601 22.467 11.206 1.00 79.94 335 VAL A CA 1
ATOM 2500 C C . VAL A 1 335 ? -5.968 21.032 11.574 1.00 79.94 335 VAL A C 1
ATOM 2502 O O . VAL A 1 335 ? -6.766 20.784 12.482 1.00 79.94 335 VAL A O 1
ATOM 2505 N N . GLU A 1 336 ? -5.408 20.089 10.821 1.00 75.00 336 GLU A N 1
ATOM 2506 C CA . GLU A 1 336 ? -5.682 18.646 10.886 1.00 75.00 336 GLU A CA 1
ATOM 2507 C C . GLU A 1 336 ? -5.654 18.112 12.323 1.00 75.00 336 GLU A C 1
ATOM 2509 O O . GLU A 1 336 ? -6.588 17.448 12.768 1.00 75.00 336 GLU A O 1
ATOM 2514 N N . MET A 1 337 ? -4.644 18.505 13.104 1.00 73.00 337 MET A N 1
ATOM 2515 C CA . MET A 1 337 ? -4.491 18.112 14.509 1.00 73.00 337 MET A CA 1
ATOM 2516 C C . MET A 1 337 ? -5.697 18.462 15.376 1.00 73.00 337 MET A C 1
ATOM 2518 O O . MET A 1 337 ? -6.183 17.646 16.163 1.00 73.00 337 MET A O 1
ATOM 2522 N N . VAL A 1 338 ? -6.193 19.689 15.235 1.00 81.38 338 VAL A N 1
ATOM 2523 C CA . VAL A 1 338 ? -7.361 20.144 15.989 1.00 81.38 338 VAL A CA 1
ATOM 2524 C C . VAL A 1 338 ? -8.600 19.404 15.499 1.00 81.38 338 VAL A C 1
ATOM 2526 O O . VAL A 1 338 ? -9.426 19.013 16.321 1.00 81.38 338 VAL A O 1
ATOM 2529 N N . ALA A 1 339 ? -8.708 19.148 14.194 1.00 85.00 339 ALA A N 1
ATOM 2530 C CA . ALA A 1 339 ? -9.822 18.408 13.615 1.00 85.00 339 ALA A CA 1
ATOM 2531 C C . ALA A 1 339 ? -9.881 16.952 14.112 1.00 85.00 339 ALA A C 1
ATOM 2533 O O . ALA A 1 339 ? -10.952 16.511 14.538 1.00 85.00 339 ALA A O 1
ATOM 2534 N N . VAL A 1 340 ? -8.754 16.228 14.148 1.00 81.56 340 VAL A N 1
ATOM 2535 C CA . VAL A 1 340 ? -8.677 14.858 14.697 1.00 81.56 340 VAL A CA 1
ATOM 2536 C C . VAL A 1 340 ? -9.088 14.848 16.158 1.00 81.56 340 VAL A C 1
ATOM 2538 O O . VAL A 1 340 ? -10.003 14.120 16.544 1.00 81.56 340 VAL A O 1
ATOM 2541 N N . VAL A 1 341 ? -8.437 15.675 16.982 1.00 84.44 341 VAL A N 1
ATOM 2542 C CA . VAL A 1 341 ? -8.671 15.693 18.430 1.00 84.44 341 VAL A CA 1
ATOM 2543 C C . VAL A 1 341 ? -10.113 16.091 18.733 1.00 84.44 341 VAL A C 1
ATOM 2545 O O . VAL A 1 341 ? -10.769 15.432 19.538 1.00 84.44 341 VAL A O 1
ATOM 2548 N N . ALA A 1 342 ? -10.648 17.112 18.061 1.00 88.00 342 ALA A N 1
ATOM 2549 C CA . ALA A 1 342 ? -12.035 17.532 18.234 1.00 88.00 342 ALA A CA 1
ATOM 2550 C C . ALA A 1 342 ? -13.023 16.432 17.824 1.00 88.00 342 ALA A C 1
ATOM 2552 O O . ALA A 1 342 ? -13.990 16.187 18.544 1.00 88.00 342 ALA A O 1
ATOM 2553 N N . THR A 1 343 ? -12.764 15.731 16.717 1.00 88.75 343 THR A N 1
ATOM 2554 C CA . THR A 1 343 ? -13.620 14.634 16.243 1.00 88.75 343 THR A CA 1
ATOM 2555 C C . THR A 1 343 ? -13.602 13.458 17.222 1.00 88.75 343 THR A C 1
ATOM 2557 O O . THR A 1 343 ? -14.662 12.962 17.611 1.00 88.75 343 THR A O 1
ATOM 2560 N N . VAL A 1 344 ? -12.420 13.050 17.701 1.00 88.38 344 VAL A N 1
ATOM 2561 C CA . VAL A 1 344 ? -12.284 12.001 18.726 1.00 88.38 344 VAL A CA 1
ATOM 2562 C C . VAL A 1 344 ? -13.016 12.409 20.003 1.00 88.38 344 VAL A C 1
ATOM 2564 O O . VAL A 1 344 ? -13.811 11.629 20.528 1.00 88.38 344 VAL A O 1
ATOM 2567 N N . LEU A 1 345 ? -12.811 13.637 20.490 1.00 90.38 345 LEU A N 1
ATOM 2568 C CA . LEU A 1 345 ? -13.479 14.143 21.692 1.00 90.38 345 LEU A CA 1
ATOM 2569 C C . LEU A 1 345 ? -15.001 14.233 21.525 1.00 90.38 345 LEU A C 1
ATOM 2571 O O . LEU A 1 345 ? -15.727 13.945 22.477 1.00 90.38 345 LEU A O 1
ATOM 2575 N N . ALA A 1 346 ? -15.496 14.566 20.331 1.00 93.94 346 ALA A N 1
ATOM 2576 C CA . ALA A 1 346 ? -16.923 14.573 20.031 1.00 93.94 346 ALA A CA 1
ATOM 2577 C C . ALA A 1 346 ? -17.526 13.164 20.150 1.00 93.94 346 ALA A C 1
ATOM 2579 O O . ALA A 1 346 ? -18.515 12.979 20.864 1.00 93.94 346 ALA A O 1
ATOM 2580 N N . PHE A 1 347 ? -16.902 12.148 19.545 1.00 93.81 347 PHE A N 1
ATOM 2581 C CA . PHE A 1 347 ? -17.353 10.759 19.691 1.00 93.81 347 PHE A CA 1
ATOM 2582 C C . PHE A 1 347 ? -17.222 10.250 21.131 1.00 93.81 347 PHE A C 1
ATOM 2584 O O . PHE A 1 347 ? -18.142 9.602 21.632 1.00 93.81 347 PHE A O 1
ATOM 2591 N N . VAL A 1 348 ? -16.145 10.605 21.845 1.00 92.75 348 VAL A N 1
ATOM 2592 C CA . VAL A 1 348 ? -15.998 10.298 23.279 1.00 92.75 348 VAL A CA 1
ATOM 2593 C C . VAL A 1 348 ? -17.153 10.897 24.077 1.00 92.75 348 VAL A C 1
ATOM 2595 O O . VAL A 1 348 ? -17.758 10.195 24.886 1.00 92.75 348 VAL A O 1
ATOM 2598 N N . ALA A 1 349 ? -17.501 12.164 23.840 1.00 93.75 349 ALA A N 1
ATOM 2599 C CA . ALA A 1 349 ? -18.594 12.835 24.536 1.00 93.75 349 ALA A CA 1
ATOM 2600 C C . ALA A 1 349 ? -19.949 12.164 24.264 1.00 93.75 349 ALA A C 1
ATOM 2602 O O . ALA A 1 349 ? -20.739 11.986 25.196 1.00 93.75 349 ALA A O 1
ATOM 2603 N N . VAL A 1 350 ? -20.202 11.740 23.021 1.00 94.94 350 VAL A N 1
ATOM 2604 C CA . VAL A 1 350 ? -21.417 11.002 22.645 1.00 94.94 350 VAL A CA 1
ATOM 2605 C C . VAL A 1 350 ? -21.472 9.648 23.355 1.00 94.94 350 VAL A C 1
ATOM 2607 O O . VAL A 1 350 ? -22.436 9.372 24.071 1.00 94.94 350 VAL A O 1
ATOM 2610 N N . ILE A 1 351 ? -20.432 8.819 23.229 1.00 93.31 351 ILE A N 1
ATOM 2611 C CA . ILE A 1 351 ? -20.405 7.460 23.792 1.00 93.31 351 ILE A CA 1
ATOM 2612 C C . ILE A 1 351 ? -20.457 7.503 25.322 1.00 93.31 351 ILE A C 1
ATOM 2614 O O . ILE A 1 351 ? -21.282 6.823 25.937 1.00 93.31 351 ILE A O 1
ATOM 2618 N N . ALA A 1 352 ? -19.630 8.341 25.953 1.00 91.94 352 ALA A N 1
ATOM 2619 C CA . ALA A 1 352 ? -19.635 8.508 27.403 1.00 91.94 352 ALA A CA 1
ATOM 2620 C C . ALA A 1 352 ? -20.965 9.098 27.893 1.00 91.94 352 ALA A C 1
ATOM 2622 O O . ALA A 1 352 ? -21.494 8.667 28.919 1.00 91.94 352 ALA A O 1
ATOM 2623 N N . GLY A 1 353 ? -21.552 10.038 27.144 1.00 92.06 353 GLY A N 1
ATOM 2624 C CA . GLY A 1 353 ? -22.869 10.601 27.424 1.00 92.06 353 GLY A CA 1
ATOM 2625 C C . GLY A 1 353 ? -23.963 9.534 27.445 1.00 92.06 353 GLY A C 1
ATOM 2626 O O . GLY A 1 353 ? -24.723 9.464 28.412 1.00 92.06 353 GLY A O 1
ATOM 2627 N N . VAL A 1 354 ? -24.004 8.663 26.434 1.00 92.62 354 VAL A N 1
ATOM 2628 C CA . VAL A 1 354 ? -24.941 7.530 26.350 1.00 92.62 354 VAL A CA 1
ATOM 2629 C C . VAL A 1 354 ? -24.700 6.534 27.489 1.00 92.62 354 VAL A C 1
ATOM 2631 O O . VAL A 1 354 ? -25.644 6.136 28.179 1.00 92.62 354 VAL A O 1
ATOM 2634 N N . ALA A 1 355 ? -23.442 6.175 27.751 1.00 91.38 355 ALA A N 1
ATOM 2635 C CA . ALA A 1 355 ? -23.071 5.234 28.804 1.00 91.38 355 ALA A CA 1
ATOM 2636 C C . ALA A 1 355 ? -23.464 5.736 30.207 1.00 91.38 355 ALA A C 1
ATOM 2638 O O . ALA A 1 355 ? -23.967 4.959 31.022 1.00 91.38 355 ALA A O 1
ATOM 2639 N N . LEU A 1 356 ? -23.289 7.032 30.486 1.00 89.19 356 LEU A N 1
ATOM 2640 C CA . LEU A 1 356 ? -23.542 7.627 31.804 1.00 89.19 356 LEU A CA 1
ATOM 2641 C C . LEU A 1 356 ? -24.994 8.081 32.010 1.00 89.19 356 LEU A C 1
ATOM 2643 O O . LEU A 1 356 ? -25.494 8.025 33.136 1.00 89.19 356 LEU A O 1
ATOM 2647 N N . ARG A 1 357 ? -25.689 8.535 30.957 1.00 90.62 357 ARG A N 1
ATOM 2648 C CA . ARG A 1 357 ? -27.056 9.081 31.070 1.00 90.62 357 ARG A CA 1
ATOM 2649 C C . ARG A 1 357 ? -28.163 8.092 30.721 1.00 90.62 357 ARG A C 1
ATOM 2651 O O . ARG A 1 357 ? -29.304 8.353 31.095 1.00 90.62 357 ARG A O 1
ATOM 2658 N N . GLY A 1 358 ? -27.865 6.968 30.077 1.00 87.06 358 GLY A N 1
ATOM 2659 C CA . GLY A 1 358 ? -28.885 5.993 29.693 1.00 87.06 358 GLY A CA 1
ATOM 2660 C C . GLY A 1 358 ? -29.532 5.230 30.864 1.00 87.06 358 GLY A C 1
ATOM 2661 O O . GLY A 1 358 ? -29.105 5.343 32.020 1.00 87.06 358 GLY A O 1
ATOM 2662 N N . PRO A 1 359 ? -30.578 4.428 30.588 1.00 86.88 359 PRO A N 1
ATOM 2663 C CA . PRO A 1 359 ? -31.350 3.706 31.607 1.00 86.88 359 PRO A CA 1
ATOM 2664 C C . PRO A 1 359 ? -30.528 2.640 32.354 1.00 86.88 359 PRO A C 1
ATOM 2666 O O . PRO A 1 359 ? -30.796 2.351 33.521 1.00 86.88 359 PRO A O 1
ATOM 2669 N N . TRP A 1 360 ? -29.475 2.121 31.718 1.00 84.75 360 TRP A N 1
ATOM 2670 C CA . TRP A 1 360 ? -28.492 1.178 32.271 1.00 84.75 360 TRP A CA 1
ATOM 2671 C C . TRP A 1 360 ? -27.629 1.758 33.395 1.00 84.75 360 TRP A C 1
ATOM 2673 O O . TRP A 1 360 ? -26.999 0.991 34.118 1.00 84.75 360 TRP A O 1
ATOM 2683 N N . ARG A 1 361 ? -27.617 3.082 33.623 1.00 81.25 361 ARG A N 1
ATOM 2684 C CA . ARG A 1 361 ? -26.830 3.695 34.715 1.00 81.25 361 ARG A CA 1
ATOM 2685 C C . ARG A 1 361 ? -27.197 3.178 36.108 1.00 81.25 361 ARG A C 1
ATOM 2687 O O . ARG A 1 361 ? -26.396 3.302 37.032 1.00 81.25 361 ARG A O 1
ATOM 2694 N N . LYS A 1 362 ? -28.414 2.637 36.250 1.00 80.88 362 LYS A N 1
ATOM 2695 C CA . LYS A 1 362 ? -28.920 2.031 37.488 1.00 80.88 362 LYS A CA 1
ATOM 2696 C C . LYS A 1 362 ? -28.146 0.765 37.864 1.00 80.88 362 LYS A C 1
ATOM 2698 O O . LYS A 1 362 ? -28.175 0.368 39.021 1.00 80.88 362 LYS A O 1
ATOM 2703 N N . TRP A 1 363 ? -27.476 0.130 36.903 1.00 82.38 363 TRP A N 1
ATOM 2704 C CA . TRP A 1 363 ? -26.661 -1.058 37.124 1.00 82.38 363 TRP A CA 1
ATOM 2705 C C . TRP A 1 363 ? -25.184 -0.664 37.259 1.00 82.38 363 TRP A C 1
ATOM 2707 O O . TRP A 1 363 ? -24.689 0.100 36.423 1.00 82.38 363 TRP A O 1
ATOM 2717 N N . PRO A 1 364 ? -24.449 -1.188 38.261 1.00 82.31 364 PRO A N 1
ATOM 2718 C CA . PRO A 1 364 ? -23.046 -0.828 38.484 1.00 82.31 364 PRO A CA 1
ATOM 2719 C C . PRO A 1 364 ? -22.162 -0.992 37.238 1.00 82.31 364 PRO A C 1
ATOM 2721 O O . PRO A 1 364 ? -21.373 -0.102 36.922 1.00 82.31 364 PRO A O 1
ATOM 2724 N N . LEU A 1 365 ? -22.365 -2.078 36.484 1.00 86.00 365 LEU A N 1
ATOM 2725 C CA . LEU A 1 365 ? -21.616 -2.403 35.263 1.00 86.00 365 LEU A CA 1
ATOM 2726 C C . LEU A 1 365 ? -22.273 -1.880 33.972 1.00 86.00 365 LEU A C 1
ATOM 2728 O O . LEU A 1 365 ? -21.776 -2.145 32.883 1.00 86.00 365 LEU A O 1
ATOM 2732 N N . GLY A 1 366 ? -23.370 -1.122 34.064 1.00 87.25 366 GLY A N 1
ATOM 2733 C CA . GLY A 1 366 ? -24.113 -0.630 32.899 1.00 87.25 366 GLY A CA 1
ATOM 2734 C C . GLY A 1 366 ? -23.270 0.207 31.925 1.00 87.25 366 GLY A C 1
ATOM 2735 O O . GLY A 1 366 ? -23.209 -0.141 30.749 1.00 87.25 366 GLY A O 1
ATOM 2736 N N . PRO A 1 367 ? -22.568 1.268 32.378 1.00 88.69 367 PRO A N 1
ATOM 2737 C CA . PRO A 1 367 ? -21.723 2.072 31.490 1.00 88.69 367 PRO A CA 1
ATOM 2738 C C . PRO A 1 367 ? -20.595 1.268 30.833 1.00 88.69 367 PRO A C 1
ATOM 2740 O O . PRO A 1 367 ? -20.291 1.482 29.665 1.00 88.69 367 PRO A O 1
ATOM 2743 N N . MET A 1 368 ? -20.009 0.319 31.570 1.00 90.50 368 MET A N 1
ATOM 2744 C CA . MET A 1 368 ? -18.986 -0.594 31.056 1.00 90.50 368 MET A CA 1
ATOM 2745 C C . MET A 1 368 ? -19.552 -1.471 29.936 1.00 90.50 368 MET A C 1
ATOM 2747 O O . MET A 1 368 ? -18.956 -1.537 28.868 1.00 90.50 368 MET A O 1
ATOM 2751 N N . ALA A 1 369 ? -20.733 -2.066 30.140 1.00 91.62 369 ALA A N 1
ATOM 2752 C CA . ALA A 1 369 ? -21.404 -2.865 29.117 1.00 91.62 369 ALA A CA 1
ATOM 2753 C C . ALA A 1 369 ? -21.645 -2.067 27.830 1.00 91.62 369 ALA A C 1
ATOM 2755 O O . ALA A 1 369 ? -21.428 -2.588 26.743 1.00 91.62 369 ALA A O 1
ATOM 2756 N N . VAL A 1 370 ? -22.057 -0.800 27.943 1.00 93.12 370 VAL A N 1
ATOM 2757 C CA . VAL A 1 370 ? -22.329 0.061 26.782 1.00 93.12 370 VAL A CA 1
ATOM 2758 C C . VAL A 1 370 ? -21.063 0.359 25.998 1.00 93.12 370 VAL A C 1
ATOM 2760 O O . VAL A 1 370 ? -21.049 0.145 24.791 1.00 93.12 370 VAL A O 1
ATOM 2763 N N . VAL A 1 371 ? -19.998 0.820 26.661 1.00 93.00 371 VAL A N 1
ATOM 2764 C CA . VAL A 1 371 ? -18.736 1.127 25.971 1.00 93.00 371 VAL A CA 1
ATOM 2765 C C . VAL A 1 371 ? -18.173 -0.134 25.320 1.00 93.00 371 VAL A C 1
ATOM 2767 O O . VAL A 1 371 ? -17.833 -0.110 24.143 1.00 93.00 371 VAL A O 1
ATOM 2770 N N . SER A 1 372 ? -18.154 -1.259 26.039 1.00 92.62 372 SER A N 1
ATOM 2771 C CA . SER A 1 372 ? -17.703 -2.542 25.498 1.00 92.62 372 SER A CA 1
ATOM 2772 C C . SER A 1 372 ? -18.551 -3.017 24.315 1.00 92.62 372 SER A C 1
ATOM 2774 O O . SER A 1 372 ? -17.989 -3.446 23.312 1.00 92.62 372 SER A O 1
ATOM 2776 N N . ALA A 1 373 ? -19.880 -2.903 24.386 1.00 94.00 373 ALA A N 1
ATOM 2777 C CA . ALA A 1 373 ? -20.771 -3.261 23.284 1.00 94.00 373 ALA A CA 1
ATOM 2778 C C . ALA A 1 373 ? -20.543 -2.377 22.055 1.00 94.00 373 ALA A C 1
ATOM 2780 O O . ALA A 1 373 ? -20.443 -2.900 20.950 1.00 94.00 373 ALA A O 1
ATOM 2781 N N . VAL A 1 374 ? -20.414 -1.059 22.240 1.00 94.50 374 VAL A N 1
ATOM 2782 C CA . VAL A 1 374 ? -20.112 -0.125 21.146 1.00 94.50 374 VAL A CA 1
ATOM 2783 C C . VAL A 1 374 ? -18.775 -0.484 20.500 1.00 94.50 374 VAL A C 1
ATOM 2785 O O . VAL A 1 374 ? -18.717 -0.613 19.282 1.00 94.50 374 VAL A O 1
ATOM 2788 N N . THR A 1 375 ? -17.728 -0.731 21.290 1.00 92.56 375 THR A N 1
ATOM 2789 C CA . THR A 1 375 ? -16.418 -1.150 20.771 1.00 92.56 375 THR A CA 1
ATOM 2790 C C . THR A 1 375 ? -16.502 -2.457 19.982 1.00 92.56 375 THR A C 1
ATOM 2792 O O . THR A 1 375 ? -15.996 -2.519 18.866 1.00 92.56 375 THR A O 1
ATOM 2795 N N . VAL A 1 376 ? -17.171 -3.487 20.514 1.00 93.06 376 VAL A N 1
ATOM 2796 C CA . VAL A 1 376 ? -17.348 -4.776 19.822 1.00 93.06 376 VAL A CA 1
ATOM 2797 C C . VAL A 1 376 ? -18.109 -4.595 18.511 1.00 93.06 376 VAL A C 1
ATOM 2799 O O . VAL A 1 376 ? -17.664 -5.092 17.484 1.00 93.06 376 VAL A O 1
ATOM 2802 N N . VAL A 1 377 ? -19.224 -3.860 18.521 1.00 93.31 377 VAL A N 1
ATOM 2803 C CA . VAL A 1 377 ? -20.062 -3.657 17.331 1.00 93.31 377 VAL A CA 1
ATOM 2804 C C . VAL A 1 377 ? -19.329 -2.854 16.262 1.00 93.31 377 VAL A C 1
ATOM 2806 O O . VAL A 1 377 ? -19.344 -3.260 15.106 1.00 93.31 377 VAL A O 1
ATOM 2809 N N . VAL A 1 378 ? -18.673 -1.749 16.627 1.00 91.06 378 VAL A N 1
ATOM 2810 C CA . VAL A 1 378 ? -17.938 -0.905 15.671 1.00 91.06 378 VAL A CA 1
ATOM 2811 C C . VAL A 1 378 ? -16.806 -1.693 15.021 1.00 91.06 378 VAL A C 1
ATOM 2813 O O . VAL A 1 378 ? -16.699 -1.699 13.799 1.00 91.06 378 VAL A O 1
ATOM 2816 N N . LEU A 1 379 ? -15.993 -2.397 15.815 1.00 88.38 379 LEU A N 1
ATOM 2817 C CA . LEU A 1 379 ? -14.867 -3.162 15.281 1.00 88.38 379 LEU A CA 1
ATOM 2818 C C . LEU A 1 379 ? -15.324 -4.380 14.469 1.00 88.38 379 LEU A C 1
ATOM 2820 O O . LEU A 1 379 ? -14.754 -4.643 13.413 1.00 88.38 379 LEU A O 1
ATOM 2824 N N . ALA A 1 380 ? -16.366 -5.092 14.911 1.00 87.25 380 ALA A N 1
ATOM 2825 C CA . ALA A 1 380 ? -16.929 -6.203 14.147 1.00 87.25 380 ALA A CA 1
ATOM 2826 C C . ALA A 1 380 ? -17.519 -5.723 12.815 1.00 87.25 380 ALA A C 1
ATOM 2828 O O . ALA A 1 380 ? -17.199 -6.284 11.772 1.00 87.25 380 ALA A O 1
ATOM 2829 N N . ALA A 1 381 ? -18.326 -4.657 12.829 1.00 86.81 381 ALA A N 1
ATOM 2830 C CA . ALA A 1 381 ? -18.917 -4.091 11.619 1.00 86.81 381 ALA A CA 1
ATOM 2831 C C . ALA A 1 381 ? -17.848 -3.579 10.645 1.00 86.81 381 ALA A C 1
ATOM 2833 O O . ALA A 1 381 ? -17.977 -3.773 9.436 1.00 86.81 381 ALA A O 1
ATOM 2834 N N . ASP A 1 382 ? -16.776 -2.971 11.153 1.00 84.31 382 ASP A N 1
ATOM 2835 C CA . ASP A 1 382 ? -15.675 -2.506 10.314 1.00 84.31 382 ASP A CA 1
ATOM 2836 C C . ASP A 1 382 ? -14.971 -3.668 9.604 1.00 84.31 382 ASP A C 1
ATOM 2838 O O . ASP A 1 382 ? -14.867 -3.681 8.378 1.00 84.31 382 ASP A O 1
ATOM 2842 N N . VAL A 1 383 ? -14.579 -4.711 10.343 1.00 81.81 383 VAL A N 1
ATOM 2843 C CA . VAL A 1 383 ? -13.970 -5.915 9.752 1.00 81.81 383 VAL A CA 1
ATOM 2844 C C . VAL A 1 383 ? -14.926 -6.569 8.757 1.00 81.81 383 VAL A C 1
ATOM 2846 O O . VAL A 1 383 ? -14.517 -6.966 7.666 1.00 81.81 383 VAL A O 1
ATOM 2849 N N . MET A 1 384 ? -16.220 -6.617 9.074 1.00 82.19 384 MET A N 1
ATOM 2850 C CA . MET A 1 384 ? -17.224 -7.197 8.188 1.00 82.19 384 MET A CA 1
ATOM 2851 C C . MET A 1 384 ? -17.432 -6.405 6.885 1.00 82.19 384 MET A C 1
ATOM 2853 O O . MET A 1 384 ? -17.836 -6.982 5.878 1.00 82.19 384 MET A O 1
ATOM 2857 N N . THR A 1 385 ? -17.141 -5.101 6.875 1.00 77.62 385 THR A N 1
ATOM 2858 C CA . THR A 1 385 ? -17.348 -4.204 5.720 1.00 77.62 385 THR A CA 1
ATOM 2859 C C . THR A 1 385 ? -16.067 -3.876 4.942 1.00 77.62 385 THR A C 1
ATOM 2861 O O . THR A 1 385 ? -16.117 -3.129 3.959 1.00 77.62 385 THR A O 1
ATOM 2864 N N . GLY A 1 386 ? -14.935 -4.476 5.326 1.00 68.56 386 GLY A N 1
ATOM 2865 C CA . GLY A 1 386 ? -13.660 -4.364 4.611 1.00 68.56 386 GLY A CA 1
ATOM 2866 C C . GLY A 1 386 ? -12.572 -3.564 5.334 1.00 68.56 386 GLY A C 1
ATOM 2867 O O . GLY A 1 386 ? -11.647 -3.095 4.675 1.00 68.56 386 GLY A O 1
ATOM 2868 N N . SER A 1 387 ? -12.668 -3.405 6.660 1.00 76.06 387 SER A N 1
ATOM 2869 C CA . SER A 1 387 ? -11.660 -2.760 7.522 1.00 76.06 387 SER A CA 1
ATOM 2870 C C . SER A 1 387 ? -11.364 -1.294 7.163 1.00 76.06 387 SER A C 1
ATOM 2872 O O . SER A 1 387 ? -10.225 -0.840 7.261 1.00 76.06 387 SER A O 1
ATOM 2874 N N . ARG A 1 388 ? -12.377 -0.534 6.728 1.00 71.00 388 ARG A N 1
ATOM 2875 C CA . ARG A 1 388 ? -12.196 0.850 6.252 1.00 71.00 388 ARG A CA 1
ATOM 2876 C C . ARG A 1 388 ? -11.841 1.826 7.369 1.00 71.00 388 ARG A C 1
ATOM 2878 O O . ARG A 1 388 ? -11.052 2.730 7.138 1.00 71.00 388 ARG A O 1
ATOM 2885 N N . LEU A 1 389 ? -12.413 1.653 8.558 1.00 65.62 389 LEU A N 1
ATOM 2886 C CA . LEU A 1 389 ? -12.133 2.495 9.725 1.00 65.62 389 LEU A CA 1
ATOM 2887 C C . LEU A 1 389 ? -10.792 2.137 10.362 1.00 65.62 389 LEU A C 1
ATOM 2889 O O . LEU A 1 389 ? -10.148 2.997 10.956 1.00 65.62 389 LEU A O 1
ATOM 2893 N N . GLN A 1 390 ? -10.365 0.879 10.244 1.00 63.56 390 GLN A N 1
ATOM 2894 C CA . GLN A 1 390 ? -9.038 0.435 10.660 1.00 63.56 390 GLN A CA 1
ATOM 2895 C C . GLN A 1 390 ? -7.929 1.005 9.778 1.00 63.56 390 GLN A C 1
ATOM 2897 O O . GLN A 1 390 ? -6.859 1.296 10.307 1.00 63.56 390 GLN A O 1
ATOM 2902 N N . LEU A 1 391 ? -8.157 1.172 8.474 1.00 60.53 391 LEU A N 1
ATOM 2903 C CA . LEU A 1 391 ? -7.184 1.794 7.577 1.00 60.53 391 LEU A CA 1
ATOM 2904 C C . LEU A 1 391 ? -6.975 3.265 7.959 1.00 60.53 391 LEU A C 1
ATOM 2906 O O . LEU A 1 391 ? -7.927 4.036 8.058 1.00 60.53 391 LEU A O 1
ATOM 2910 N N . SER A 1 392 ? -5.719 3.635 8.206 1.00 60.44 392 SER A N 1
ATOM 2911 C CA . SER A 1 392 ? -5.307 4.988 8.603 1.00 60.44 392 SER A CA 1
ATOM 2912 C C . SER A 1 392 ? -5.944 5.478 9.916 1.00 60.44 392 SER A C 1
ATOM 2914 O O . SER A 1 392 ? -6.132 6.671 10.116 1.00 60.44 392 SER A O 1
ATOM 2916 N N . SER A 1 393 ? -6.303 4.579 10.844 1.00 64.94 393 SER A N 1
ATOM 2917 C CA . SER A 1 393 ? -6.652 4.966 12.226 1.00 64.94 393 SER A CA 1
ATOM 2918 C C . SER A 1 393 ? -5.404 5.038 13.106 1.00 64.94 393 SER A C 1
ATOM 2920 O O . SER A 1 393 ? -4.486 4.232 12.951 1.00 64.94 393 SER A O 1
ATOM 2922 N N . LEU A 1 394 ? -5.399 5.953 14.083 1.00 64.00 394 LEU A N 1
ATOM 2923 C CA . LEU A 1 394 ? -4.320 6.119 15.072 1.00 64.00 394 LEU A CA 1
ATOM 2924 C C . LEU A 1 394 ? -3.972 4.812 15.804 1.00 64.00 394 LEU A C 1
ATOM 2926 O O . LEU A 1 394 ? -2.815 4.567 16.130 1.00 64.00 394 LEU A O 1
ATOM 2930 N N . MET A 1 395 ? -4.974 3.964 16.058 1.00 63.28 395 MET A N 1
ATOM 2931 C CA . MET A 1 395 ? -4.803 2.644 16.683 1.00 63.28 395 MET A CA 1
ATOM 2932 C C . MET A 1 395 ? -5.021 1.484 15.696 1.00 63.28 395 MET A C 1
ATOM 2934 O O . MET A 1 395 ? -5.163 0.331 16.113 1.00 63.28 395 MET A O 1
ATOM 2938 N N . GLY A 1 396 ? -5.126 1.789 14.403 1.00 61.78 396 GLY A N 1
ATOM 2939 C CA . GLY A 1 396 ? -5.475 0.848 13.347 1.00 61.78 396 GLY A CA 1
ATOM 2940 C C . GLY A 1 396 ? -4.290 0.407 12.493 1.00 61.78 396 GLY A C 1
ATOM 2941 O O . GLY A 1 396 ? -3.140 0.372 12.925 1.00 61.78 396 GLY A O 1
ATOM 2942 N N . LEU A 1 397 ? -4.601 0.009 11.265 1.00 64.06 397 LEU A N 1
ATOM 2943 C CA . LEU A 1 397 ? -3.642 -0.405 10.254 1.00 64.06 397 LEU A CA 1
ATOM 2944 C C . LEU A 1 397 ? -3.070 0.827 9.552 1.00 64.06 397 LEU A C 1
ATOM 2946 O O . LEU A 1 397 ? -3.813 1.720 9.153 1.00 64.06 397 LEU A O 1
ATOM 2950 N N . GLN A 1 398 ? -1.756 0.840 9.340 1.00 62.41 398 GLN A N 1
ATOM 2951 C CA . GLN A 1 398 ? -1.067 1.887 8.589 1.00 62.41 398 GLN A CA 1
ATOM 2952 C C . GLN A 1 398 ? -0.592 1.319 7.246 1.00 62.41 398 GLN A C 1
ATOM 2954 O O . GLN A 1 398 ? 0.391 0.567 7.224 1.00 62.41 398 GLN A O 1
ATOM 2959 N N . PRO A 1 399 ? -1.262 1.652 6.126 1.00 59.03 399 PRO A N 1
ATOM 2960 C CA . PRO A 1 399 ? -0.889 1.165 4.796 1.00 59.03 399 PRO A CA 1
ATOM 2961 C C . PRO A 1 399 ? 0.559 1.492 4.423 1.00 59.03 399 PRO A C 1
ATOM 2963 O O . PRO A 1 399 ? 1.251 0.656 3.846 1.00 59.03 399 PRO A O 1
ATOM 2966 N N . VAL A 1 400 ? 1.041 2.666 4.836 1.00 57.88 400 VAL A N 1
ATOM 2967 C CA . VAL A 1 400 ? 2.429 3.119 4.652 1.00 57.88 400 VAL A CA 1
ATOM 2968 C C . VAL A 1 400 ? 3.447 2.186 5.323 1.00 57.88 400 VAL A C 1
ATOM 2970 O O . VAL A 1 400 ? 4.514 1.924 4.772 1.00 57.88 400 VAL A O 1
ATOM 2973 N N . VAL A 1 401 ? 3.106 1.588 6.470 1.00 58.94 401 VAL A N 1
ATOM 2974 C CA . VAL A 1 401 ? 3.975 0.614 7.155 1.00 58.94 401 VAL A CA 1
ATOM 2975 C C . VAL A 1 401 ? 3.926 -0.775 6.512 1.00 58.94 401 VAL A C 1
ATOM 2977 O O . VAL A 1 401 ? 4.814 -1.607 6.724 1.00 58.94 401 VAL A O 1
ATOM 2980 N N . ALA A 1 402 ? 2.907 -1.027 5.689 1.00 58.59 402 ALA A N 1
ATOM 2981 C CA . ALA A 1 402 ? 2.690 -2.275 4.969 1.00 58.59 402 ALA A CA 1
ATOM 2982 C C . ALA A 1 402 ? 2.712 -3.531 5.867 1.00 58.59 402 ALA A C 1
ATOM 2984 O O . ALA A 1 402 ? 3.030 -4.621 5.400 1.00 58.59 402 ALA A O 1
ATOM 2985 N N . GLY A 1 403 ? 2.425 -3.406 7.169 1.00 57.03 403 GLY A N 1
ATOM 2986 C CA . GLY A 1 403 ? 2.442 -4.542 8.100 1.00 57.03 403 GLY A CA 1
ATOM 2987 C C . GLY A 1 403 ? 1.269 -5.505 7.882 1.00 57.03 403 GLY A C 1
ATOM 2988 O O . GLY A 1 403 ? 1.447 -6.719 7.924 1.00 57.03 403 GLY A O 1
ATOM 2989 N N . ARG A 1 404 ? 0.071 -4.956 7.638 1.00 68.75 404 ARG A N 1
ATOM 2990 C CA . ARG A 1 404 ? -1.170 -5.678 7.307 1.00 68.75 404 ARG A CA 1
ATOM 2991 C C . ARG A 1 404 ? -2.164 -4.700 6.660 1.00 68.75 404 ARG A C 1
ATOM 2993 O O . ARG A 1 404 ? -2.216 -3.542 7.061 1.00 68.75 404 ARG A O 1
ATOM 3000 N N . PHE A 1 405 ? -2.942 -5.172 5.682 1.00 64.62 405 PHE A N 1
ATOM 3001 C CA . PHE A 1 405 ? -3.836 -4.342 4.849 1.00 64.62 405 PHE A CA 1
ATOM 3002 C C . PHE A 1 405 ? -5.337 -4.598 5.080 1.00 64.62 405 PHE A C 1
ATOM 3004 O O . PHE A 1 405 ? -6.181 -3.857 4.583 1.00 64.62 405 PHE A O 1
ATOM 3011 N N . TYR A 1 406 ? -5.685 -5.644 5.830 1.00 67.25 406 TYR A N 1
ATOM 3012 C CA . TYR A 1 406 ? -7.066 -6.027 6.122 1.00 67.25 406 TYR A CA 1
ATOM 3013 C C . TYR A 1 406 ? -7.159 -6.851 7.412 1.00 67.25 406 TYR A C 1
ATOM 3015 O O . TYR A 1 406 ? -6.163 -7.424 7.864 1.00 67.25 406 TYR A O 1
ATOM 3023 N N . GLY A 1 407 ? -8.371 -6.957 7.964 1.00 72.12 407 GLY A N 1
ATOM 3024 C CA . GLY A 1 407 ? -8.650 -7.713 9.187 1.00 72.12 407 GLY A CA 1
ATOM 3025 C C . GLY A 1 407 ? -8.137 -7.017 10.449 1.00 72.12 407 GLY A C 1
ATOM 3026 O O . GLY A 1 407 ? -7.595 -5.916 10.395 1.00 72.12 407 GLY A O 1
ATOM 3027 N N . MET A 1 408 ? -8.287 -7.659 11.611 1.00 76.31 408 MET A N 1
ATOM 3028 C CA . MET A 1 408 ? -7.838 -7.053 12.868 1.00 76.31 408 MET A CA 1
ATOM 3029 C C . MET A 1 408 ? -6.307 -7.059 12.966 1.00 76.31 408 MET A C 1
ATOM 3031 O O . MET A 1 408 ? -5.661 -8.106 12.899 1.00 76.31 408 MET A O 1
ATOM 3035 N N . GLY A 1 409 ? -5.709 -5.878 13.130 1.00 73.62 409 GLY A N 1
ATOM 3036 C CA . GLY A 1 409 ? -4.316 -5.750 13.567 1.00 73.62 409 GLY A CA 1
ATOM 3037 C C . GLY A 1 409 ? -4.163 -6.111 15.048 1.00 73.62 409 GLY A C 1
ATOM 3038 O O . GLY A 1 409 ? -5.153 -6.190 15.771 1.00 73.62 409 GLY A O 1
ATOM 3039 N N . ASN A 1 410 ? -2.928 -6.281 15.532 1.00 79.62 410 ASN A N 1
ATOM 3040 C CA . ASN A 1 410 ? -2.682 -6.657 16.934 1.00 79.62 410 ASN A CA 1
ATOM 3041 C C . ASN A 1 410 ? -3.342 -5.703 17.955 1.00 79.62 410 ASN A C 1
ATOM 3043 O O . ASN A 1 410 ? -3.994 -6.201 18.876 1.00 79.62 410 ASN A O 1
ATOM 3047 N N . PRO A 1 411 ? -3.252 -4.360 17.813 1.00 78.50 411 PRO A N 1
ATOM 3048 C CA . PRO A 1 411 ? -3.917 -3.449 18.746 1.00 78.50 411 PRO A CA 1
ATOM 3049 C C . PRO A 1 411 ? -5.442 -3.576 18.689 1.00 78.50 411 PRO A C 1
ATOM 3051 O O . PRO A 1 411 ? -6.109 -3.591 19.722 1.00 78.50 411 PRO A O 1
ATOM 3054 N N . THR A 1 412 ? -5.999 -3.720 17.485 1.00 82.31 412 THR A N 1
ATOM 3055 C CA . THR A 1 412 ? -7.442 -3.856 17.283 1.00 82.31 412 THR A CA 1
ATOM 3056 C C . THR A 1 412 ? -7.976 -5.173 17.834 1.00 82.31 412 THR A C 1
ATOM 3058 O O . THR A 1 412 ? -9.009 -5.170 18.497 1.00 82.31 412 THR A O 1
ATOM 3061 N N . PHE A 1 413 ? -7.250 -6.276 17.641 1.00 84.25 413 PHE A N 1
ATOM 3062 C CA . PHE A 1 413 ? -7.565 -7.577 18.227 1.00 84.25 413 PHE A CA 1
ATOM 3063 C C . PHE A 1 413 ? -7.553 -7.511 19.757 1.00 84.25 413 PHE A C 1
ATOM 3065 O O . PHE A 1 413 ? -8.504 -7.945 20.404 1.00 84.25 413 PHE A O 1
ATOM 3072 N N . ALA A 1 414 ? -6.519 -6.906 20.352 1.00 86.31 414 ALA A N 1
ATOM 3073 C CA . ALA A 1 414 ? -6.436 -6.747 21.802 1.00 86.31 414 ALA A CA 1
ATOM 3074 C C . ALA A 1 414 ? -7.614 -5.923 22.354 1.00 86.31 414 ALA A C 1
ATOM 3076 O O . ALA A 1 414 ? -8.216 -6.300 23.364 1.00 86.31 414 ALA A O 1
ATOM 3077 N N . LEU A 1 415 ? -7.986 -4.834 21.672 1.00 88.25 415 LEU A N 1
ATOM 3078 C CA . LEU A 1 415 ? -9.153 -4.016 22.012 1.00 88.25 415 LEU A CA 1
ATOM 3079 C C . LEU A 1 415 ? -10.464 -4.799 21.879 1.00 88.25 415 LEU A C 1
ATOM 3081 O O . LEU A 1 415 ? -11.279 -4.774 22.800 1.00 88.25 415 LEU A O 1
ATOM 3085 N N . PHE A 1 416 ? -10.656 -5.511 20.768 1.00 90.06 416 PHE A N 1
ATOM 3086 C CA . PHE A 1 416 ? -11.852 -6.303 20.497 1.00 90.06 416 PHE A CA 1
ATOM 3087 C C . PHE A 1 416 ? -12.021 -7.447 21.501 1.00 90.06 416 PHE A C 1
ATOM 3089 O O . PHE A 1 416 ? -13.087 -7.588 22.103 1.00 90.06 416 PHE A O 1
ATOM 3096 N N . GLY A 1 417 ? -10.960 -8.219 21.749 1.00 91.00 417 GLY A N 1
ATOM 3097 C CA . GLY A 1 417 ? -10.955 -9.309 22.723 1.00 91.00 417 GLY A CA 1
ATOM 3098 C C . GLY A 1 417 ? -11.227 -8.806 24.139 1.00 91.00 417 GLY A C 1
ATOM 3099 O O . GLY A 1 417 ? -12.105 -9.328 24.827 1.00 91.00 417 GLY A O 1
ATOM 3100 N N . THR A 1 418 ? -10.557 -7.726 24.553 1.00 91.81 418 THR A N 1
ATOM 3101 C CA . THR A 1 418 ? -10.789 -7.119 25.872 1.00 91.81 418 THR A CA 1
ATOM 3102 C C . THR A 1 418 ? -12.225 -6.612 25.996 1.00 91.81 418 THR A C 1
ATOM 3104 O O . THR A 1 418 ? -12.909 -6.945 26.960 1.00 91.81 418 THR A O 1
ATOM 3107 N N . ALA A 1 419 ? -12.732 -5.863 25.012 1.00 93.00 419 ALA A N 1
ATOM 3108 C CA . ALA A 1 419 ? -14.104 -5.362 25.028 1.00 93.00 419 ALA A CA 1
ATOM 3109 C C . ALA A 1 419 ? -15.135 -6.501 25.065 1.00 93.00 419 ALA A C 1
ATOM 3111 O O . ALA A 1 419 ? -16.100 -6.420 25.821 1.00 93.00 419 ALA A O 1
ATOM 3112 N N . THR A 1 420 ? -14.901 -7.588 24.330 1.00 94.38 420 THR A N 1
ATOM 3113 C CA . THR A 1 420 ? -15.756 -8.785 24.334 1.00 94.38 420 THR A CA 1
ATOM 3114 C C . THR A 1 420 ? -15.811 -9.432 25.718 1.00 94.38 420 THR A C 1
ATOM 3116 O O . THR A 1 420 ? -16.898 -9.717 26.222 1.00 94.38 420 THR A O 1
ATOM 3119 N N . LEU A 1 421 ? -14.660 -9.617 26.372 1.00 94.31 421 LEU A N 1
ATOM 3120 C CA . LEU A 1 421 ? -14.595 -10.178 27.725 1.00 94.31 421 LEU A CA 1
ATOM 3121 C C . LEU A 1 421 ? -15.300 -9.276 28.743 1.00 94.31 421 LEU A C 1
ATOM 3123 O O . LEU A 1 421 ? -16.089 -9.755 29.557 1.00 94.31 421 LEU A O 1
ATOM 3127 N N . LEU A 1 422 ? -15.065 -7.965 28.675 1.00 94.06 422 LEU A N 1
ATOM 3128 C CA . LEU A 1 422 ? -15.717 -6.989 29.548 1.00 94.06 422 LEU A CA 1
ATOM 3129 C C . LEU A 1 422 ? -17.242 -6.967 29.338 1.00 94.06 422 LEU A C 1
ATOM 3131 O O . LEU A 1 422 ? -17.997 -6.937 30.313 1.00 94.06 422 LEU A O 1
ATOM 3135 N N . LEU A 1 423 ? -17.710 -7.066 28.092 1.00 94.50 423 LEU A N 1
ATOM 3136 C CA . LEU A 1 423 ? -19.133 -7.191 27.778 1.00 94.50 423 LEU A CA 1
ATOM 3137 C C . LEU A 1 423 ? -19.727 -8.476 28.370 1.00 94.50 423 LEU A C 1
ATOM 3139 O O . LEU A 1 423 ? -20.774 -8.431 29.019 1.00 94.50 423 LEU A O 1
ATOM 3143 N N . ALA A 1 424 ? -19.041 -9.608 28.201 1.00 94.00 424 ALA A N 1
ATOM 3144 C CA . ALA A 1 424 ? -19.460 -10.894 28.745 1.00 94.00 424 ALA A CA 1
ATOM 3145 C C . ALA A 1 424 ? -19.549 -10.866 30.282 1.00 94.00 424 ALA A C 1
ATOM 3147 O O . ALA A 1 424 ? -20.527 -11.357 30.851 1.00 94.00 424 ALA A O 1
ATOM 3148 N N . ILE A 1 425 ? -18.587 -10.235 30.966 1.00 94.00 425 ILE A N 1
ATOM 3149 C CA . ILE A 1 425 ? -18.605 -10.037 32.425 1.00 94.00 425 ILE A CA 1
ATOM 3150 C C . ILE A 1 425 ? -19.808 -9.187 32.846 1.00 94.00 425 ILE A C 1
ATOM 3152 O O . ILE A 1 425 ? -20.540 -9.558 33.764 1.00 94.00 425 ILE A O 1
ATOM 3156 N N . ALA A 1 426 ? -20.050 -8.060 32.173 1.00 92.31 426 ALA A N 1
ATOM 3157 C CA . ALA A 1 426 ? -21.136 -7.160 32.543 1.00 92.31 426 ALA A CA 1
ATOM 3158 C C . ALA A 1 426 ? -22.525 -7.797 32.344 1.00 92.31 426 ALA A C 1
ATOM 3160 O O . ALA A 1 426 ? -23.389 -7.677 33.218 1.00 92.31 426 ALA A O 1
ATOM 3161 N N . VAL A 1 427 ? -22.727 -8.520 31.237 1.00 91.62 427 VAL A N 1
ATOM 3162 C CA . VAL A 1 427 ? -23.990 -9.219 30.942 1.00 91.62 427 VAL A CA 1
ATOM 3163 C C . VAL A 1 427 ? -24.199 -10.407 31.882 1.00 91.62 427 VAL A C 1
ATOM 3165 O O . VAL A 1 427 ? -25.283 -10.559 32.452 1.00 91.62 427 VAL A O 1
ATOM 3168 N N . SER A 1 428 ? -23.170 -11.235 32.087 1.00 92.50 428 SER A N 1
ATOM 3169 C CA . SER A 1 428 ? -23.268 -12.404 32.970 1.00 92.50 428 SER A CA 1
ATOM 3170 C C . SER A 1 428 ? -23.532 -12.009 34.420 1.00 92.50 428 SER A C 1
ATOM 3172 O O . SER A 1 428 ? -24.399 -12.606 35.053 1.00 92.50 428 SER A O 1
ATOM 3174 N N . SER A 1 429 ? -22.875 -10.959 34.920 1.00 91.12 429 SER A N 1
ATOM 3175 C CA . SER A 1 429 ? -23.088 -10.441 36.275 1.00 91.12 429 SER A CA 1
ATOM 3176 C C . SER A 1 429 ? -24.547 -10.033 36.510 1.00 91.12 429 SER A C 1
ATOM 3178 O O . SER A 1 429 ? -25.164 -10.474 37.480 1.00 91.12 429 SER A O 1
ATOM 3180 N N . GLY A 1 430 ? -25.150 -9.285 35.579 1.00 87.56 430 GLY A N 1
ATOM 3181 C CA . GLY A 1 430 ? -26.561 -8.897 35.679 1.00 87.56 430 GLY A CA 1
ATOM 3182 C C . GLY A 1 430 ? -27.523 -10.092 35.672 1.00 87.56 430 GLY A C 1
ATOM 3183 O O . GLY A 1 430 ? -28.487 -10.124 36.438 1.00 87.56 430 GLY A O 1
ATOM 3184 N N . LEU A 1 431 ? -27.248 -11.106 34.846 1.00 89.38 431 LEU A N 1
ATOM 3185 C CA . LEU A 1 431 ? -28.073 -12.316 34.759 1.00 89.38 431 LEU A CA 1
ATOM 3186 C C . LEU A 1 431 ? -27.931 -13.221 35.988 1.00 89.38 431 LEU A C 1
ATOM 3188 O O . LEU A 1 431 ? -28.929 -13.775 36.449 1.00 89.38 431 LEU A O 1
ATOM 3192 N N . VAL A 1 432 ? -26.722 -13.353 36.540 1.00 90.75 432 VAL A N 1
ATOM 3193 C CA . VAL A 1 432 ? -26.462 -14.138 37.757 1.00 90.75 432 VAL A CA 1
ATOM 3194 C C . VAL A 1 432 ? -27.106 -13.478 38.972 1.00 90.75 432 VAL A C 1
ATOM 3196 O O . VAL A 1 432 ? -27.778 -14.167 39.735 1.00 90.75 432 VAL A O 1
ATOM 3199 N N . LEU A 1 433 ? -26.994 -12.153 39.116 1.00 88.88 433 LEU A N 1
ATOM 3200 C CA . LEU A 1 433 ? -27.677 -11.407 40.181 1.00 88.88 433 LEU A CA 1
ATOM 3201 C C . LEU A 1 433 ? -29.208 -11.516 40.081 1.00 88.88 433 LEU A C 1
ATOM 3203 O O . LEU A 1 433 ? -29.895 -11.489 41.096 1.00 88.88 433 LEU A O 1
ATOM 3207 N N . GLY A 1 434 ? -29.743 -11.698 38.870 1.00 87.25 434 GLY A N 1
ATOM 3208 C CA . GLY A 1 434 ? -31.156 -12.004 38.627 1.00 87.25 434 GLY A CA 1
ATOM 3209 C C . GLY A 1 434 ? -31.541 -13.484 38.780 1.00 87.25 434 GLY A C 1
ATOM 3210 O O . GLY A 1 434 ? -32.653 -13.850 38.403 1.00 87.25 434 GLY A O 1
ATOM 3211 N N . GLY A 1 435 ? -30.637 -14.351 39.256 1.00 90.75 435 GLY A N 1
ATOM 3212 C CA . GLY A 1 435 ? -30.873 -15.787 39.469 1.00 90.75 435 GLY A CA 1
ATOM 3213 C C . GLY A 1 435 ? -30.844 -16.656 38.202 1.00 90.75 435 GLY A C 1
ATOM 3214 O O . GLY A 1 435 ? -31.164 -17.843 38.252 1.00 90.75 435 GLY A O 1
ATOM 3215 N N . ARG A 1 436 ? -30.457 -16.108 37.044 1.00 93.44 436 ARG A N 1
ATOM 3216 C CA . ARG A 1 436 ? -30.528 -16.774 35.729 1.00 93.44 436 ARG A CA 1
ATOM 3217 C C . ARG A 1 436 ? -29.171 -17.319 35.272 1.00 93.44 436 ARG A C 1
ATOM 3219 O O . ARG A 1 436 ? -28.684 -16.977 34.197 1.00 93.44 436 ARG A O 1
ATOM 3226 N N . ILE A 1 437 ? -28.569 -18.210 36.059 1.00 91.56 437 ILE A N 1
ATOM 3227 C CA . ILE A 1 437 ? -27.203 -18.727 35.821 1.00 91.56 437 ILE A CA 1
ATOM 3228 C C . ILE A 1 437 ? -27.060 -19.417 34.452 1.00 91.56 437 ILE A C 1
ATOM 3230 O O . ILE A 1 437 ? -26.095 -19.168 33.732 1.00 91.56 437 ILE A O 1
ATOM 3234 N N . ARG A 1 438 ? -28.040 -20.236 34.040 1.00 92.44 438 ARG A N 1
ATOM 3235 C CA . ARG A 1 438 ? -28.008 -20.892 32.716 1.00 92.44 438 ARG A CA 1
ATOM 3236 C C . ARG A 1 438 ? -28.028 -19.877 31.572 1.00 92.44 438 ARG A C 1
ATOM 3238 O O . ARG A 1 438 ? -27.272 -20.019 30.620 1.00 92.44 438 ARG A O 1
ATOM 3245 N N . ALA A 1 439 ? -28.851 -18.834 31.688 1.00 92.31 439 ALA A N 1
ATOM 3246 C CA . ALA A 1 439 ? -28.897 -17.767 30.692 1.00 92.31 439 ALA A CA 1
ATOM 3247 C C . ALA A 1 439 ? -27.580 -16.978 30.651 1.00 92.31 439 ALA A C 1
ATOM 3249 O O . ALA A 1 439 ? -27.141 -16.602 29.571 1.00 92.31 439 ALA A O 1
ATOM 3250 N N . ALA A 1 440 ? -26.927 -16.771 31.802 1.00 90.94 440 ALA A N 1
ATOM 3251 C CA . ALA A 1 440 ? -25.613 -16.137 31.866 1.00 90.94 440 ALA A CA 1
ATOM 3252 C C . ALA A 1 440 ? -24.549 -16.949 31.111 1.00 90.94 440 ALA A C 1
ATOM 3254 O O . ALA A 1 440 ? -23.827 -16.385 30.295 1.00 90.94 440 ALA A O 1
ATOM 3255 N N . ALA A 1 441 ? -24.495 -18.268 31.323 1.00 92.38 441 ALA A N 1
ATOM 3256 C CA . ALA A 1 441 ? -23.566 -19.147 30.611 1.00 92.38 441 ALA A CA 1
ATOM 3257 C C . ALA A 1 441 ? -23.813 -19.140 29.092 1.00 92.38 441 ALA A C 1
ATOM 3259 O O . ALA A 1 441 ? -22.869 -19.009 28.315 1.00 92.38 441 ALA A O 1
ATOM 3260 N N . ILE A 1 442 ? -25.083 -19.205 28.671 1.00 94.62 442 ILE A N 1
ATOM 3261 C CA . ILE A 1 442 ? -25.460 -19.112 27.253 1.00 94.62 442 ILE A CA 1
ATOM 3262 C C . ILE A 1 442 ? -25.036 -17.759 26.672 1.00 94.62 442 ILE A C 1
ATOM 3264 O O . ILE A 1 442 ? -24.434 -17.724 25.606 1.00 94.62 442 ILE A O 1
ATOM 3268 N N . ALA A 1 443 ? -25.294 -16.651 27.372 1.00 92.56 443 ALA A N 1
ATOM 3269 C CA . ALA A 1 443 ? -24.926 -15.318 26.902 1.00 92.56 443 ALA A CA 1
ATOM 3270 C C . ALA A 1 443 ? -23.410 -15.173 26.702 1.00 92.56 443 ALA A C 1
ATOM 3272 O O . ALA A 1 443 ? -22.980 -14.664 25.671 1.00 92.56 443 ALA A O 1
ATOM 3273 N N . VAL A 1 444 ? -22.598 -15.666 27.645 1.00 94.31 444 VAL A N 1
ATOM 3274 C CA . VAL A 1 444 ? -21.131 -15.676 27.509 1.00 94.31 444 VAL A CA 1
ATOM 3275 C C . VAL A 1 444 ? -20.701 -16.525 26.313 1.00 94.31 444 VAL A C 1
ATOM 3277 O O . VAL A 1 444 ? -19.885 -16.069 25.515 1.00 94.31 444 VAL A O 1
ATOM 3280 N N . GLY A 1 445 ? -21.280 -17.720 26.152 1.00 93.81 445 GLY A N 1
ATOM 3281 C CA . GLY A 1 445 ? -20.998 -18.597 25.014 1.00 93.81 445 GLY A CA 1
ATOM 3282 C C . GLY A 1 445 ? -21.351 -17.959 23.668 1.00 93.81 445 GLY A C 1
ATOM 3283 O O . GLY A 1 445 ? -20.566 -18.044 22.731 1.00 93.81 445 GLY A O 1
ATOM 3284 N N . VAL A 1 446 ? -22.486 -17.261 23.581 1.00 95.12 446 VAL A N 1
ATOM 3285 C CA . VAL A 1 446 ? -22.914 -16.549 22.366 1.00 95.12 446 VAL A CA 1
ATOM 3286 C C . VAL A 1 446 ? -21.999 -15.363 22.065 1.00 95.12 446 VAL A C 1
ATOM 3288 O O . VAL A 1 446 ? -21.567 -15.216 20.927 1.00 95.12 446 VAL A O 1
ATOM 3291 N N . ILE A 1 447 ? -21.665 -14.542 23.066 1.00 93.69 447 ILE A N 1
ATOM 3292 C CA . ILE A 1 447 ? -20.773 -13.384 22.891 1.00 93.69 447 ILE A CA 1
ATOM 3293 C C . ILE A 1 447 ? -19.380 -13.846 22.444 1.00 93.69 447 ILE A C 1
ATOM 3295 O O . ILE A 1 447 ? -18.852 -13.339 21.456 1.00 93.69 447 ILE A O 1
ATOM 3299 N N . GLY A 1 448 ? -18.803 -14.833 23.136 1.00 91.75 448 GLY A N 1
ATOM 3300 C CA . GLY A 1 448 ? -17.489 -15.381 22.801 1.00 91.75 448 GLY A CA 1
ATOM 3301 C C . GLY A 1 448 ? -17.477 -16.106 21.455 1.00 91.75 448 GLY A C 1
ATOM 3302 O O . GLY A 1 448 ? -16.565 -15.904 20.661 1.00 91.75 448 GLY A O 1
ATOM 3303 N N . GLY A 1 449 ? -18.512 -16.897 21.163 1.00 92.75 449 GLY A N 1
ATOM 3304 C CA . GLY A 1 449 ? -18.659 -17.593 19.886 1.00 92.75 449 GLY A CA 1
ATOM 3305 C C . GLY A 1 449 ? -18.798 -16.627 18.710 1.00 92.75 449 GLY A C 1
ATOM 3306 O O . GLY A 1 449 ? -18.112 -16.790 17.707 1.00 92.75 449 GLY A O 1
ATOM 3307 N N . ALA A 1 450 ? -19.619 -15.582 18.845 1.00 90.62 450 ALA A N 1
ATOM 3308 C CA . ALA A 1 450 ? -19.747 -14.543 17.825 1.00 90.62 450 ALA A CA 1
ATOM 3309 C C . ALA A 1 450 ? -18.416 -13.814 17.591 1.00 90.62 450 ALA A C 1
ATOM 3311 O O . ALA A 1 450 ? -18.021 -13.623 16.445 1.00 90.62 450 ALA A O 1
ATOM 3312 N N . ALA A 1 451 ? -17.694 -13.466 18.660 1.00 89.75 451 ALA A N 1
ATOM 3313 C CA . ALA A 1 451 ? -16.380 -12.841 18.552 1.00 89.75 451 ALA A CA 1
ATOM 3314 C C . ALA A 1 451 ? -15.355 -13.746 17.848 1.00 89.75 451 ALA A C 1
ATOM 3316 O O . ALA A 1 451 ? -14.637 -13.276 16.970 1.00 89.75 451 ALA A O 1
ATOM 3317 N N . LEU A 1 452 ? -15.339 -15.045 18.171 1.00 88.38 452 LEU A N 1
ATOM 3318 C CA . LEU A 1 452 ? -14.471 -16.028 17.519 1.00 88.38 452 LEU A CA 1
ATOM 3319 C C . LEU A 1 452 ? -14.789 -16.164 16.025 1.00 88.38 452 LEU A C 1
ATOM 3321 O O . LEU A 1 452 ? -13.880 -16.264 15.209 1.00 88.38 452 LEU A O 1
ATOM 3325 N N . VAL A 1 453 ? -16.072 -16.151 15.656 1.00 88.44 453 VAL A N 1
ATOM 3326 C CA . VAL A 1 453 ? -16.488 -16.200 14.248 1.00 88.44 453 VAL A CA 1
ATOM 3327 C C . VAL A 1 453 ? -16.052 -14.938 13.511 1.00 88.44 453 VAL A C 1
ATOM 3329 O O . VAL A 1 453 ? -15.544 -15.046 12.402 1.00 88.44 453 VAL A O 1
ATOM 3332 N N . VAL A 1 454 ? -16.219 -13.754 14.106 1.00 85.81 454 VAL A N 1
ATOM 3333 C CA . VAL A 1 454 ? -15.807 -12.485 13.482 1.00 85.81 454 VAL A CA 1
ATOM 3334 C C . VAL A 1 454 ? -14.291 -12.429 13.273 1.00 85.81 454 VAL A C 1
ATOM 3336 O O . VAL A 1 454 ? -13.847 -11.985 12.219 1.00 85.81 454 VAL A O 1
ATOM 3339 N N . ASP A 1 455 ? -13.507 -12.892 14.246 1.00 81.94 455 ASP A N 1
ATOM 3340 C CA . ASP A 1 455 ? -12.042 -12.862 14.184 1.00 81.94 455 ASP A CA 1
ATOM 3341 C C . ASP A 1 455 ? -11.448 -13.978 13.302 1.00 81.94 455 ASP A C 1
ATOM 3343 O O . ASP A 1 455 ? -10.518 -13.750 12.531 1.00 81.94 455 ASP A O 1
ATOM 3347 N N . GLY A 1 456 ? -12.006 -15.189 13.379 1.00 75.25 456 GLY A N 1
ATOM 3348 C CA . GLY A 1 456 ? -11.452 -16.382 12.737 1.00 75.25 456 GLY A CA 1
ATOM 3349 C C . GLY A 1 456 ? -11.945 -16.657 11.314 1.00 75.25 456 GLY A C 1
ATOM 3350 O O . GLY A 1 456 ? -11.379 -17.514 10.634 1.00 75.25 456 GLY A O 1
ATOM 3351 N N . ALA A 1 457 ? -12.998 -15.985 10.839 1.00 78.81 457 ALA A N 1
ATOM 3352 C CA . ALA A 1 457 ? -13.547 -16.263 9.514 1.00 78.81 457 ALA A CA 1
ATOM 3353 C C . ALA A 1 457 ? -12.716 -15.605 8.388 1.00 78.81 457 ALA A C 1
ATOM 3355 O O . ALA A 1 457 ? -12.642 -14.379 8.298 1.00 78.81 457 ALA A O 1
ATOM 3356 N N . PRO A 1 458 ? -12.162 -16.393 7.443 1.00 65.12 458 PRO A N 1
ATOM 3357 C CA . PRO A 1 458 ? -11.188 -15.917 6.450 1.00 65.12 458 PRO A CA 1
ATOM 3358 C C . PRO A 1 458 ? -11.773 -14.993 5.366 1.00 65.12 458 PRO A C 1
ATOM 3360 O O . PRO A 1 458 ? -11.021 -14.422 4.563 1.00 65.12 458 PRO A O 1
ATOM 3363 N N . PHE A 1 459 ? -13.103 -14.880 5.308 1.00 68.19 459 PHE A N 1
ATOM 3364 C CA . PHE A 1 459 ? -13.838 -14.082 4.329 1.00 68.19 459 PHE A CA 1
ATOM 3365 C C . PHE A 1 459 ? -14.086 -12.634 4.775 1.00 68.19 459 PHE A C 1
ATOM 3367 O O . PHE A 1 459 ? -14.268 -11.775 3.911 1.00 68.19 459 PHE A O 1
ATOM 3374 N N . TRP A 1 460 ? -14.048 -12.334 6.078 1.00 66.69 460 TRP A N 1
ATOM 3375 C CA . TRP A 1 460 ? -14.185 -10.960 6.567 1.00 66.69 460 TRP A CA 1
ATOM 3376 C C . TRP A 1 460 ? -12.877 -10.167 6.407 1.00 66.69 460 TRP A C 1
ATOM 3378 O O . TRP A 1 460 ? -11.789 -10.734 6.299 1.00 66.69 460 TRP A O 1
ATOM 3388 N N . GLY A 1 461 ? -12.981 -8.841 6.311 1.00 53.00 461 GLY A N 1
ATOM 3389 C CA . GLY A 1 461 ? -11.881 -7.935 5.955 1.00 53.00 461 GLY A CA 1
ATOM 3390 C C . GLY A 1 461 ? -11.689 -7.738 4.446 1.00 53.00 461 GLY A C 1
ATOM 3391 O O . GLY A 1 461 ? -10.893 -6.900 4.040 1.00 53.00 461 GLY A O 1
ATOM 3392 N N . ARG A 1 462 ? -12.428 -8.470 3.601 1.00 57.44 462 ARG A N 1
ATOM 3393 C CA . ARG A 1 462 ? -12.494 -8.240 2.148 1.00 57.44 462 ARG A CA 1
ATOM 3394 C C . ARG A 1 462 ? -13.421 -7.066 1.839 1.00 57.44 462 ARG A C 1
ATOM 3396 O O . ARG A 1 462 ? -14.468 -6.922 2.467 1.00 57.44 462 ARG A O 1
ATOM 3403 N N . THR A 1 463 ? -13.097 -6.262 0.829 1.00 50.56 463 THR A N 1
ATOM 3404 C CA . THR A 1 463 ? -14.067 -5.296 0.297 1.00 50.56 463 THR A CA 1
ATOM 3405 C C . THR A 1 463 ? -15.279 -6.031 -0.313 1.00 50.56 463 THR A C 1
ATOM 3407 O O . THR A 1 463 ? -15.142 -7.152 -0.813 1.00 50.56 463 THR A O 1
ATOM 3410 N N . PRO A 1 464 ? -16.484 -5.425 -0.336 1.00 49.78 464 PRO A N 1
ATOM 3411 C CA . PRO A 1 464 ? -17.670 -6.040 -0.947 1.00 49.78 464 PRO A CA 1
ATOM 3412 C C . PRO A 1 464 ? -17.472 -6.451 -2.418 1.00 49.78 464 PRO A C 1
ATOM 3414 O O . PRO A 1 464 ? -18.108 -7.389 -2.899 1.00 49.78 464 PRO A O 1
ATOM 3417 N N . VAL A 1 465 ? -16.570 -5.763 -3.126 1.00 48.81 465 VAL A N 1
ATOM 3418 C CA . VAL A 1 465 ? -16.191 -6.068 -4.513 1.00 48.81 465 VAL A CA 1
ATOM 3419 C C . VAL A 1 465 ? -15.373 -7.365 -4.589 1.00 48.81 465 VAL A C 1
ATOM 3421 O O . VAL A 1 465 ? -15.675 -8.230 -5.411 1.00 48.81 465 VAL A O 1
ATOM 3424 N N . ALA A 1 466 ? -14.435 -7.570 -3.660 1.00 48.50 466 ALA A N 1
ATOM 3425 C CA . ALA A 1 466 ? -13.649 -8.798 -3.540 1.00 48.50 466 ALA A CA 1
ATOM 3426 C C . ALA A 1 466 ? -14.501 -10.033 -3.179 1.00 48.50 466 ALA A C 1
ATOM 3428 O O . ALA A 1 466 ? -14.261 -11.136 -3.679 1.00 48.50 466 ALA A O 1
ATOM 3429 N N . LEU A 1 467 ? -15.538 -9.857 -2.350 1.00 47.03 467 LEU A N 1
ATOM 3430 C CA . LEU A 1 467 ? -16.498 -10.916 -1.995 1.00 47.03 467 LEU A CA 1
ATOM 3431 C C . LEU A 1 467 ? -17.330 -11.391 -3.199 1.00 47.03 467 LEU A C 1
ATOM 3433 O O . LEU A 1 467 ? -17.590 -12.586 -3.326 1.00 47.03 467 LEU A O 1
ATOM 3437 N N . ARG A 1 468 ? -17.707 -10.486 -4.117 1.00 48.88 468 ARG A N 1
ATOM 3438 C CA . ARG A 1 468 ? -18.436 -10.856 -5.347 1.00 48.88 468 ARG A CA 1
ATOM 3439 C C . ARG A 1 468 ? -17.597 -11.687 -6.318 1.00 48.88 468 ARG A C 1
ATOM 3441 O O . ARG A 1 468 ? -18.165 -12.521 -7.010 1.00 48.88 468 ARG A O 1
ATOM 3448 N N . ARG A 1 469 ? -16.278 -11.475 -6.373 1.00 50.19 469 ARG A N 1
ATOM 3449 C CA . ARG A 1 469 ? -15.378 -12.203 -7.288 1.00 50.19 469 ARG A CA 1
ATOM 3450 C C . ARG A 1 469 ? -14.959 -13.582 -6.784 1.00 50.19 469 ARG A C 1
ATOM 3452 O O . ARG A 1 469 ? -14.713 -14.467 -7.589 1.00 50.19 469 ARG A O 1
ATOM 3459 N N . SER A 1 470 ? -14.905 -13.778 -5.468 1.00 43.25 470 SER A N 1
ATOM 3460 C CA . SER A 1 470 ? -14.509 -15.064 -4.873 1.00 43.25 470 SER A CA 1
ATOM 3461 C C . SER A 1 470 ? -15.650 -16.091 -4.790 1.00 43.25 470 SER A C 1
ATOM 3463 O O . SER A 1 470 ? -15.413 -17.234 -4.404 1.00 43.25 470 SER A O 1
ATOM 3465 N N . CYS A 1 471 ? -16.872 -15.722 -5.191 1.00 34.66 471 CYS A N 1
ATOM 3466 C CA . CYS A 1 471 ? -17.950 -16.683 -5.409 1.00 34.66 471 CYS A CA 1
ATOM 3467 C C . CYS A 1 471 ? -17.865 -17.243 -6.840 1.00 34.66 471 CYS A C 1
ATOM 3469 O O . CYS A 1 471 ? -18.071 -16.480 -7.787 1.00 34.66 471 CYS A O 1
ATOM 3471 N N . PRO A 1 472 ? -17.616 -18.553 -7.037 1.00 35.06 472 PRO A N 1
ATOM 3472 C CA . PRO A 1 472 ? -17.833 -19.169 -8.339 1.00 35.06 472 PRO A CA 1
ATOM 3473 C C . PRO A 1 472 ? -19.307 -18.984 -8.749 1.00 35.06 472 PRO A C 1
ATOM 3475 O O . PRO A 1 472 ? -20.183 -18.985 -7.876 1.00 35.06 472 PRO A O 1
ATOM 3478 N N . PRO A 1 473 ? -19.616 -18.858 -10.053 1.00 38.84 473 PRO A N 1
ATOM 3479 C CA . PRO A 1 473 ? -20.974 -18.590 -10.546 1.00 38.84 473 PRO A CA 1
ATOM 3480 C C . PRO A 1 473 ? -22.020 -19.664 -10.175 1.00 38.84 473 PRO A C 1
ATOM 3482 O O . PRO A 1 473 ? -23.202 -19.486 -10.449 1.00 38.84 473 PRO A O 1
ATOM 3485 N N . SER A 1 474 ? -21.613 -20.758 -9.527 1.00 32.94 474 SER A N 1
ATOM 3486 C CA . SER A 1 474 ? -22.452 -21.871 -9.079 1.00 32.94 474 SER A CA 1
ATOM 3487 C C . SER A 1 474 ? -22.892 -21.830 -7.602 1.00 32.94 474 SER A C 1
ATOM 3489 O O . SER A 1 474 ? -23.678 -22.686 -7.203 1.00 32.94 474 SER A O 1
ATOM 3491 N N . CYS A 1 475 ? -22.453 -20.866 -6.778 1.00 31.77 475 CYS A N 1
ATOM 3492 C CA . CYS A 1 475 ? -22.809 -20.818 -5.347 1.00 31.77 475 CYS A CA 1
ATOM 3493 C C . CYS A 1 475 ? -23.863 -19.742 -5.023 1.00 31.77 475 CYS A C 1
ATOM 3495 O O . CYS A 1 475 ? -23.539 -18.601 -4.704 1.00 31.77 475 CYS A O 1
ATOM 3497 N N . THR A 1 476 ? -25.143 -20.118 -5.027 1.00 33.19 476 THR A N 1
ATOM 3498 C CA . THR A 1 476 ? -26.289 -19.273 -4.625 1.00 33.19 476 THR A CA 1
ATOM 3499 C C . THR A 1 476 ? -26.491 -19.133 -3.106 1.00 33.19 476 THR A C 1
ATOM 3501 O O . THR A 1 476 ? -27.445 -18.488 -2.680 1.00 33.19 476 THR A O 1
ATOM 3504 N N . SER A 1 477 ? -25.619 -19.688 -2.256 1.00 32.41 477 SER A N 1
ATOM 3505 C CA . SER A 1 477 ? -25.888 -19.836 -0.812 1.00 32.41 477 SER A CA 1
ATOM 3506 C C . SER A 1 477 ? -25.131 -18.890 0.137 1.00 32.41 477 SER A C 1
ATOM 3508 O O . SER A 1 477 ? -25.188 -19.089 1.346 1.00 32.41 477 SER A O 1
ATOM 3510 N N . CYS A 1 478 ? -24.429 -17.859 -0.348 1.00 30.55 478 CYS A N 1
ATOM 3511 C CA . CYS A 1 478 ? -23.633 -16.971 0.523 1.00 30.55 478 CYS A CA 1
ATOM 3512 C C . CYS A 1 478 ? -24.401 -15.790 1.152 1.00 30.55 478 CYS A C 1
ATOM 3514 O O . CYS A 1 478 ? -23.786 -14.962 1.820 1.00 30.55 478 CYS A O 1
ATOM 3516 N N . TRP A 1 479 ? -25.723 -15.698 0.985 1.00 26.70 479 TRP A N 1
ATOM 3517 C CA . TRP A 1 479 ? -26.539 -14.686 1.664 1.00 26.70 479 TRP A CA 1
ATOM 3518 C C . TRP A 1 479 ? -27.581 -15.353 2.564 1.00 26.70 479 TRP A C 1
ATOM 3520 O O . TRP A 1 479 ? -28.358 -16.170 2.068 1.00 26.70 479 TRP A O 1
ATOM 3530 N N . PRO A 1 480 ? -27.677 -14.996 3.860 1.00 30.72 480 PRO A N 1
ATOM 3531 C CA . PRO A 1 480 ? -28.903 -15.243 4.591 1.00 30.72 480 PRO A CA 1
ATOM 3532 C C . PRO A 1 480 ? -29.968 -14.346 3.958 1.00 30.72 480 PRO A C 1
ATOM 3534 O O . PRO A 1 480 ? -29.900 -13.120 4.033 1.00 30.72 480 PRO A O 1
ATOM 3537 N N . SER A 1 481 ? -30.922 -14.973 3.279 1.00 28.38 481 SER A N 1
ATOM 3538 C CA . SER A 1 481 ? -32.127 -14.338 2.765 1.00 28.38 481 SER A CA 1
ATOM 3539 C C . SER A 1 481 ? -32.861 -13.646 3.916 1.00 28.38 481 SER A C 1
ATOM 3541 O O . SER A 1 481 ? -33.570 -14.290 4.691 1.00 28.38 481 SER A O 1
ATOM 3543 N N . SER A 1 482 ? -32.686 -12.332 4.047 1.00 30.70 482 SER A N 1
ATOM 3544 C CA . SER A 1 482 ? -33.595 -11.502 4.824 1.00 30.70 482 SER A CA 1
ATOM 3545 C C . SER A 1 482 ? -34.898 -11.394 4.042 1.00 30.70 482 SER A C 1
ATOM 3547 O O . SER A 1 482 ? -34.943 -10.816 2.958 1.00 30.70 482 SER A O 1
ATOM 3549 N N . ALA A 1 483 ? -35.935 -12.002 4.603 1.00 32.88 483 ALA A N 1
ATOM 3550 C CA . ALA A 1 483 ? -37.313 -11.869 4.182 1.00 32.88 483 ALA A CA 1
ATOM 3551 C C . ALA A 1 483 ? -37.753 -10.399 4.120 1.00 32.88 483 ALA A C 1
ATOM 3553 O O . ALA A 1 483 ? -37.514 -9.641 5.059 1.00 32.88 483 ALA A O 1
ATOM 3554 N N . SER A 1 484 ? -38.494 -10.048 3.073 1.00 29.36 484 SER A N 1
ATOM 3555 C CA . SER A 1 484 ? -39.547 -9.035 3.132 1.00 29.36 484 SER A CA 1
ATOM 3556 C C . SER A 1 484 ? -40.466 -9.173 1.919 1.00 29.36 484 SER A C 1
ATOM 3558 O O . SER A 1 484 ? -39.968 -9.090 0.801 1.00 29.36 484 SER A O 1
ATOM 3560 N N . GLY A 1 485 ? -41.761 -9.366 2.205 1.00 32.75 485 GLY A N 1
ATOM 3561 C CA . GLY A 1 485 ? -42.917 -8.778 1.505 1.00 32.75 485 GLY A CA 1
ATOM 3562 C C . GLY A 1 485 ? -43.031 -8.969 0.008 1.00 32.75 485 GLY A C 1
ATOM 3563 O O . GLY A 1 485 ? -42.381 -8.179 -0.706 1.00 32.75 485 GLY A O 1
#

Radius of gyration: 27.04 Å; chains: 1; bounding box: 74×45×84 Å

pLDDT: mean 85.05, std 14.37, range [26.7, 98.12]